Protein 6WH0 (pdb70)

Solvent-accessible surface area: 24545 Å² total; per-residue (Å²): 116,122,22,76,135,36,68,1,3,0,29,4,45,42,47,24,1,61,88,1,3,37,103,7,1,130,116,10,51,180,77,71,62,39,69,18,37,29,45,83,35,109,137,0,31,61,87,0,33,131,48,4,5,62,3,61,17,1,0,0,0,4,54,20,1,14,45,1,0,23,4,16,77,40,45,9,13,11,81,2,98,23,101,138,67,11,48,73,107,1,56,87,95,0,5,79,6,2,97,28,129,66,65,19,0,0,1,0,2,0,8,11,1,0,3,0,0,27,8,84,97,62,15,84,123,35,11,157,35,5,71,76,3,39,75,36,1,165,117,20,100,68,147,59,56,23,0,4,39,3,10,5,58,90,6,45,15,2,4,4,3,1,6,5,39,36,5,77,4,16,106,172,105,87,62,95,84,45,1,5,0,36,43,80,7,0,54,28,0,0,57,35,0,4,62,5,19,129,92,161,32,20,88,26,108,7,46,69,72,83,4,40,43,5,0,27,129,14,83,0,0,0,7,3,12,0,1,16,6,4,27,60,5,74,115,40,176,28,74,30,10,17,32,32,9,0,42,9,114,70,88,51,4,64,0,16,0,1,0,6,0,0,0,0,2,13,6,1,54,9,53,116,51,0,30,95,0,0,26,88,43,3,3,41,47,123,4,0,79,15,6,32,148,43,49,19,9,1,4,2,0,6,72,62,18,13,118,118,27,42,168,37,104,67,9,56,9,1,59,76,2,16,147,74,11,94,78,10,14,20,25,36,48,2,34,39,0,38,104,6,0,118,63,3,1,43,36,1,9,60,48,158,48,75,18,72,101,0,0,110,59,1,47,89,81,2,36,139,123,110,53,55,36,69,36,9,53,48,6,2,76,17,6,1,3,73,16,1,100,166,101,47,39,170,21,207,54,13,116,54,67,94,60,90,33,38,7,82,108,11,14,145,12,0,45,73,0,0,59,73,6,30,80,81,46,92,113,41,21,156,85,2,26,122,71,14,138,2,44,68,97,53,1,118,76,14,0,44,53,0,0,76,36,0,14,108,78,23,86,35,14,0,26,1,0,0,0,4,0,0,0,0,33,0,0,13,26,0,21,92,66,117,82,1,26,103,97,19,0,55,99,0,0,49,41,0,0,119,12,0,13,90,66,1,28,169,41,2,48,118,94,47,16,36,78,14,2,40,108,56,0,88,131,176,179,24,102,47,15,105,106,0,0,57,43,0,44,135,12,0,35,85,7,15,96,118,29,103,158,113

B-factor: mean 46.11, std 16.74, range [14.98, 138.61]

Radius of gyration: 27.95 Å; Cα contacts (8 Å, |Δi|>4): 945; chains: 2; bounding box: 70×80×43 Å

Secondary structure (DSSP, 8-state):
----TTEEEEE--TTS-HHHHHHHHHHHHHHH--EEEEE--TTHHHHHHHHHTTT-S-SEEEEEGGGHHHHHHTT-B------HHHHTTB-HHHHHHTEETTEE-SEEEEEE--EEEEETTTSSS--SBSTTHHHHHHHHHTTT-EEE----SSHHHHHHHHHHTT--SSB---BTT---TTSHHHHHHHHHHHHHHHTTSS-TT--HHHHHHHHHHTSEEEEEE-GGGHHHHHHHT--EEEEPPPEETTEE--PEEEEEEEEEBTT-S-HHHHHHHIIIIISSHHHHHHHHHHS---EESBHHHHHHHTTSHHHHHHHHHHHHSEEPP--TTHHHHHHHHHHHHHHHHHTSS-HHHHHHHHHHHT---HHHHHHHHHHHHHHHHHHHHHHT---TT-S-----HHHHHHHHHHHHHHHHHHHTTHHHHHTHHHHH---TTTHHHHHHHHHHHHHTT---HHHHHHHHHHHHHHHHHHHHSTTS-THHHHHHHHHHHHHHHHHTHHHHHHTTHHHHHHHHT---/--HHHHHHHHHHHHHHHHHHHTTS--

Foldseek 3Di:
DWFDPQEFEEEDAPLFLQVLLVVLQVVCCVVPVGHYHYDYDPPLLVVQLQVLLQLTDGQKYKDWQQSVQQCVLLPWFDFDDDDPVQVVQFDVVQQVSQAHPNTRFWAFWFKKDKWKKFQCVLCVDADQAPVCQVVVAVVCVVVQAAAEAEALQFVLQQQLQLPFQPAAQFDPVTDLQHGRCQDPSNLVRLVSVLVCCVVPRYPLPGHHVNRLCCVLVPRYGIYMDIQQSVLSSVVSVGRMDTAHDHHYPPGGRAGAMTTTTMTGTLQHPCNPVVVCSCRPRCQDQSNVVSRCNSGNRAQTRRVVNNVVVVPPVNNVRRVVNNVRHHHHHNHSLVVQLRVLVSVLSSCCNVPVDPNNVSSVSSSVSSRDFVSQLSSVLLLLLQVLLVVCVVVVHDFPPSPDRPDTRPNVLLNVLLVVVLCVVCVVVVPCLVCVCVVVVDDPVCLVVVLVVVLCVLDVPHDDPVSLSVNSSVLSSSLSVQCVDPRRHSVVNVVSSSVSSRCCRPPPSVVCSVCPHVVSVCVVRPDD/DCVVVVVVVVVVVVVVVVVCVVPVDD

InterPro domains:
  IPR002475 Bcl2-like [PS50062] (50-152)
  IPR020726 Apoptosis regulator, Bcl-2, BH2 motif, conserved site [PS01258] (143-154)
  IPR026298 Bcl-2 family [PR01862] (83-95)
  IPR026298 Bcl-2 family [PR01862] (96-124)
  IPR026298 Bcl-2 family [PR01862] (127-151)
  IPR026298 Bcl-2 family [PTHR11256] (8-168)
  IPR026298 Bcl-2 family [cd06845] (19-156)
  IPR036834 Bcl-2-like superfamily [G3DSA:1.10.437.10] (5-187)
  IPR036834 Bcl-2-like superfamily [SSF56854] (4-189)
  IPR046371 Bcl-2, Bcl-2 homology region 1-3 [PF00452] (50-150)
  IPR046371 Bcl-2, Bcl-2 homology region 1-3 [SM00337] (50-150)

Nearest PDB structures (foldseek):
  6wh0-assembly1_A  TM=1.002E+00  e=9.957E-98  Escherichia coli
  4wmt-assembly1_A  TM=7.101E-01  e=7.294E-72  Escherichia coli K-12
  8g3y-assembly1_A  TM=7.078E-01  e=2.336E-70  Serratia sp. FS14
  6qyo-assembly1_A  TM=7.125E-01  e=1.949E-69  Escherichia coli
  4wms-assembly1_A  TM=7.110E-01  e=4.128E-70  Escherichia coli K-12

CATH classification: 1.10.437.10

Sequence (550 aa):
MKIEEGKLVIWINGDKGYNGLAEVGKKFEKDTGIKVTVEHPDKLEEKFPQVAATGDGPDIIFWAHDRFGGYAQSGLLAEITPDKAFQDKLYPFTWDAVRYNGKLIAYPIAVEALSLIYNKDLLPNPPKTWEEIPALDKELKAKGKSALMFNLQEPYFTWPLIAADGGYAFKYKYDIKDVGVDNAGAKAGLTFLVDLIKNKHMNADTDYSIAEAAFNKGETAMTINGPWAWSNIDTSKVNYGVTVLPTFKGQPSKPFVGVLSAGINAASPNKELAKEFLENYLLTDEGLEAVNKDKPLGAVALKSYEEELAKDPRIAATMENAQKGEIMPNIPQMSAFWYAVRTAVINAASGRQTVDEALKDAQTNSSSPNAQEDNYKRIVKSYVGEKLRKKGLKIRGYEGEELKP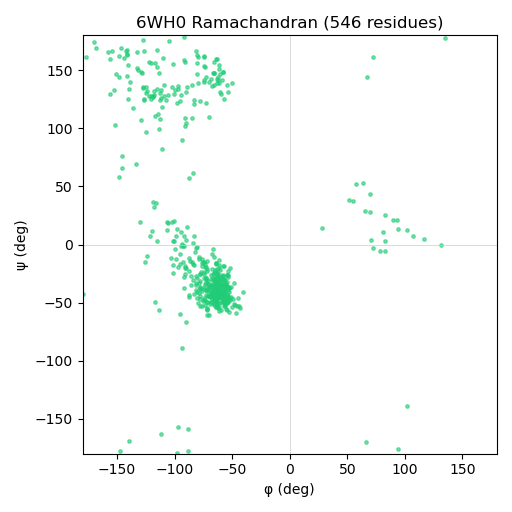PVIEIAKTLQRVGDELESANTDFFKNMCDQLQITPSTAYPTFQSIADEIFVSGKNWGRVVAFLTFGGNFAVHCALRADMGEEYVDRVVNWISKYMAVNLDYWINQQGGWDGFLIFFEKTNGTVNKEVAHCLKRIGDDLVNNHQLN

Structure (mmCIF, N/CA/C/O backbone):
data_6WH0
#
_entry.id   6WH0
#
_cell.length_a   53.401
_cell.length_b   69.726
_cell.length_c   72.523
_cell.angle_alpha   90.000
_cell.angle_beta   96.626
_cell.angle_gamma   90.000
#
_symmetry.space_group_name_H-M   'P 1 21 1'
#
loop_
_entity.id
_entity.type
_entity.pdbx_description
1 polymer 'Maltodextrin-binding protein,Bcl-2-like 4'
2 polymer 'Apoptosis regulator BAX'
3 branched alpha-D-glucopyranose-(1-4)-alpha-D-glucopyranose-(1-4)-alpha-D-glucopyranose
4 water water
#
loop_
_atom_site.group_PDB
_atom_site.id
_atom_site.type_symbol
_atom_site.label_atom_id
_atom_site.label_alt_id
_atom_site.label_comp_id
_atom_site.label_asym_id
_atom_site.label_entity_id
_atom_site.label_seq_id
_atom_site.pdbx_PDB_ins_code
_atom_site.Cartn_x
_atom_site.Cartn_y
_atom_site.Cartn_z
_atom_site.occupancy
_atom_site.B_iso_or_equiv
_atom_site.auth_seq_id
_atom_site.auth_comp_id
_atom_site.auth_asym_id
_atom_site.auth_atom_id
_atom_site.pdbx_PDB_model_num
ATOM 1 N N . MET A 1 1 ? 10.95634 11.37735 72.44632 1.000 65.64283 -370 MET A N 1
ATOM 2 C CA . MET A 1 1 ? 10.48343 12.66571 73.03127 1.000 69.95966 -370 MET A CA 1
ATOM 3 C C . MET A 1 1 ? 11.47931 13.15513 74.08053 1.000 64.27617 -370 MET A C 1
ATOM 4 O O . MET A 1 1 ? 12.01801 12.36196 74.85658 1.000 61.76432 -370 MET A O 1
ATOM 20 N N . LYS A 1 2 ? 11.71439 14.46416 74.08309 1.000 70.37705 -369 LYS A N 1
ATOM 21 C CA . LYS A 1 2 ? 12.58975 15.13592 75.03117 1.000 69.85854 -369 LYS A CA 1
ATOM 22 C C . LYS A 1 2 ? 11.78964 15.62249 76.23605 1.000 65.17675 -369 LYS A C 1
ATOM 23 O O . LYS A 1 2 ? 10.56873 15.79251 76.18303 1.000 65.41591 -369 LYS A O 1
ATOM 42 N N . ILE A 1 3 ? 12.49799 15.85334 77.33991 1.000 55.46794 -368 ILE A N 1
ATOM 43 C CA . ILE A 1 3 ? 11.83150 16.43586 78.49197 1.000 53.47544 -368 ILE A CA 1
ATOM 44 C C . ILE A 1 3 ? 11.34573 17.83207 78.10526 1.000 51.65781 -368 ILE A C 1
ATOM 45 O O . ILE A 1 3 ? 12.07046 18.62789 77.49318 1.000 50.72478 -368 ILE A O 1
ATOM 61 N N . GLU A 1 4 ? 10.14476 18.16684 78.55004 1.000 51.63548 -367 GLU A N 1
ATOM 62 C CA . GLU A 1 4 ? 9.52608 19.42192 78.16013 1.000 51.20508 -367 GLU A CA 1
ATOM 63 C C . GLU A 1 4 ? 8.51111 19.77976 79.22654 1.000 48.66647 -367 GLU A C 1
ATOM 64 O O . GLU A 1 4 ? 7.68631 18.94087 79.61068 1.000 46.79578 -367 GLU A O 1
ATOM 76 N N . GLU A 1 5 ? 8.58592 21.01344 79.71368 1.000 41.97384 -366 GLU A N 1
ATOM 77 C CA . GLU A 1 5 ? 7.56665 21.50828 80.63072 1.000 42.94958 -366 GLU A CA 1
ATOM 78 C C . GLU A 1 5 ? 6.17728 21.35046 80.02101 1.000 38.32309 -366 GLU A C 1
ATOM 79 O O . GLU A 1 5 ? 5.96749 21.63879 78.84231 1.000 36.54963 -366 GLU A O 1
ATOM 91 N N . GLY A 1 6 ? 5.21720 20.91269 80.83044 1.000 36.20124 -365 GLY A N 1
ATOM 92 C CA . GLY A 1 6 ? 3.86013 20.77489 80.34694 1.000 36.57874 -365 GLY A CA 1
ATOM 93 C C . GLY A 1 6 ? 3.57769 19.52016 79.55740 1.000 34.45687 -365 GLY A C 1
ATOM 94 O O . GLY A 1 6 ? 2.51338 19.43632 78.93517 1.000 34.16794 -365 GLY A O 1
ATOM 98 N N . LYS A 1 7 ? 4.49633 18.55475 79.53959 1.000 36.37905 -364 LYS A N 1
ATOM 99 C CA . LYS A 1 7 ? 4.24536 17.25012 78.94227 1.000 34.07186 -364 LYS A CA 1
ATOM 100 C C . LYS A 1 7 ? 4.96389 16.20283 79.77770 1.000 30.84121 -364 LYS A C 1
ATOM 101 O O . LYS A 1 7 ? 5.88053 16.51694 80.53641 1.000 30.33121 -364 LYS A O 1
ATOM 120 N N . LEU A 1 8 ? 4.53230 14.94959 79.63534 1.000 29.71998 -363 LEU A N 1
ATOM 121 C CA . LEU A 1 8 ? 5.12537 13.81787 80.33835 1.000 27.69497 -363 LEU A CA 1
ATOM 122 C C . LEU A 1 8 ? 5.69675 12.83736 79.32610 1.000 27.29588 -363 LEU A C 1
ATOM 123 O O . LEU A 1 8 ? 5.02900 12.50092 78.35039 1.000 26.77726 -363 LEU A O 1
ATOM 139 N N . VAL A 1 9 ? 6.93202 12.39885 79.55084 1.000 29.87929 -362 VAL A N 1
ATOM 140 C CA . VAL A 1 9 ? 7.53446 11.28765 78.82252 1.000 29.09262 -362 VAL A CA 1
ATOM 141 C C . VAL A 1 9 ? 7.79555 10.16434 79.81869 1.000 27.39863 -362 VAL A C 1
ATOM 142 O O . VAL A 1 9 ? 8.32459 10.40491 80.91407 1.000 26.60275 -362 VAL A O 1
ATOM 155 N N . ILE A 1 10 ? 7.43010 8.94507 79.44090 1.000 26.99002 -361 ILE A N 1
ATOM 156 C CA . ILE A 1 10 ? 7.45321 7.77933 80.32362 1.000 27.15641 -361 ILE A CA 1
ATOM 157 C C . ILE A 1 10 ? 8.29403 6.69454 79.65376 1.000 26.68382 -361 ILE A C 1
ATOM 158 O O . ILE A 1 10 ? 8.10829 6.41651 78.46381 1.000 26.33858 -361 ILE A O 1
ATOM 174 N N . TRP A 1 11 ? 9.24370 6.12141 80.39734 1.000 24.90721 -360 TRP A N 1
ATOM 175 C CA . TRP A 1 11 ? 10.01307 4.95996 79.95718 1.000 23.89958 -360 TRP A CA 1
ATOM 176 C C . TRP A 1 11 ? 9.51686 3.72832 80.70723 1.000 24.38377 -360 TRP A C 1
ATOM 177 O O . TRP A 1 11 ? 9.43334 3.74777 81.94234 1.000 24.26449 -360 TRP A O 1
ATOM 198 N N . ILE A 1 12 ? 9.19747 2.66418 79.97144 1.000 23.54048 -359 ILE A N 1
ATOM 199 C CA . ILE A 1 12 ? 8.74695 1.41140 80.57947 1.000 23.73068 -359 ILE A CA 1
ATOM 200 C C . ILE A 1 12 ? 9.20854 0.25251 79.69888 1.000 25.82169 -359 ILE A C 1
ATOM 201 O O . ILE A 1 12 ? 9.25389 0.36816 78.47018 1.000 27.82774 -359 ILE A O 1
ATOM 217 N N . ASN A 1 13 ? 9.56988 -0.85282 80.34506 1.000 26.63263 -358 ASN A N 1
ATOM 218 C CA . ASN A 1 13 ? 10.16214 -1.99672 79.65593 1.000 26.88972 -358 ASN A CA 1
ATOM 219 C C . ASN A 1 13 ? 9.15602 -2.62219 78.70561 1.000 24.64810 -358 ASN A C 1
ATOM 220 O O . ASN A 1 13 ? 7.94289 -2.60242 78.93931 1.000 23.73732 -358 ASN A O 1
ATOM 231 N N . GLY A 1 14 ? 9.67785 -3.15361 77.60067 1.000 23.62248 -357 GLY A N 1
ATOM 232 C CA . GLY A 1 14 ? 8.85493 -3.60596 76.49080 1.000 24.36514 -357 GLY A CA 1
ATOM 233 C C . GLY A 1 14 ? 7.97760 -4.82488 76.77856 1.000 24.30300 -357 GLY A C 1
ATOM 234 O O . GLY A 1 14 ? 7.11930 -5.15599 75.94796 1.000 24.24141 -357 GLY A O 1
ATOM 238 N N . ASP A 1 15 ? 8.13710 -5.47582 77.93019 1.000 24.82242 -356 ASP A N 1
ATOM 239 C CA . ASP A 1 15 ? 7.28457 -6.62350 78.22529 1.000 26.48895 -356 ASP A CA 1
ATOM 240 C C . ASP A 1 15 ? 6.04340 -6.24741 79.02428 1.000 26.46984 -356 ASP A C 1
ATOM 241 O O . ASP A 1 15 ? 5.21340 -7.12289 79.29569 1.000 27.69020 -356 ASP A O 1
ATOM 250 N N . LYS A 1 16 ? 5.85573 -4.96491 79.34667 1.000 25.54490 -355 LYS A N 1
ATOM 251 C CA . LYS A 1 16 ? 4.71598 -4.53982 80.14355 1.000 24.74729 -355 LYS A CA 1
ATOM 252 C C . LYS A 1 16 ? 3.59533 -3.99933 79.24699 1.000 23.96938 -355 LYS A C 1
ATOM 253 O O . LYS A 1 16 ? 3.71516 -3.91554 78.02167 1.000 23.68541 -355 LYS A O 1
ATOM 272 N N . GLY A 1 17 ? 2.50432 -3.56930 79.88497 1.000 27.63313 -354 GLY A N 1
ATOM 273 C CA . GLY A 1 17 ? 1.29952 -3.14084 79.18428 1.000 27.63960 -354 GLY A CA 1
ATOM 274 C C . GLY A 1 17 ? 1.32937 -1.69304 78.71426 1.000 28.17687 -354 GLY A C 1
ATOM 275 O O . GLY A 1 17 ? 0.45831 -0.89338 79.07539 1.000 28.48252 -354 GLY A O 1
ATOM 279 N N . TYR A 1 18 ? 2.28858 -1.36714 77.83888 1.000 26.97781 -353 TYR A N 1
ATOM 280 C CA . TYR A 1 18 ? 2.53070 0.02649 77.49378 1.000 29.02198 -353 TYR A CA 1
ATOM 281 C C . TYR A 1 18 ? 1.41973 0.60586 76.62774 1.000 30.05889 -353 TYR A C 1
ATOM 282 O O . TYR A 1 18 ? 1.24757 1.82692 76.59184 1.000 29.21071 -353 TYR A O 1
ATOM 300 N N . ASN A 1 19 ? 0.66509 -0.23086 75.91465 1.000 30.39816 -352 ASN A N 1
ATOM 301 C CA . ASN A 1 19 ? -0.42279 0.31576 75.11206 1.000 31.55667 -352 ASN A CA 1
ATOM 302 C C . ASN A 1 19 ? -1.62389 0.64068 75.98210 1.000 29.51989 -352 ASN A C 1
ATOM 303 O O . ASN A 1 19 ? -2.32804 1.62814 75.74123 1.000 27.24267 -352 ASN A O 1
ATOM 314 N N . GLY A 1 20 ? -1.83657 -0.15349 77.03252 1.000 29.62538 -351 GLY A N 1
ATOM 315 C CA . GLY A 1 20 ? -2.87572 0.17123 77.98874 1.000 28.12880 -351 GLY A CA 1
ATOM 316 C C . GLY A 1 20 ? -2.56703 1.42662 78.77814 1.000 27.62139 -351 GLY A C 1
ATOM 317 O O . GLY A 1 20 ? -3.44976 2.25371 79.01204 1.000 27.11434 -351 GLY A O 1
ATOM 321 N N . LEU A 1 21 ? -1.30927 1.58514 79.19291 1.000 25.93221 -350 LEU A N 1
ATOM 322 C CA . LEU A 1 21 ? -0.87438 2.82608 79.81512 1.000 25.27411 -350 LEU A CA 1
ATOM 323 C C . LEU A 1 21 ? -1.07237 4.00090 78.87634 1.000 25.50666 -350 LEU A C 1
ATOM 324 O O . LEU A 1 21 ? -1.56180 5.05737 79.28815 1.000 22.97118 -350 LEU A O 1
ATOM 340 N N . ALA A 1 22 ? -0.70157 3.82906 77.60362 1.000 26.76776 -349 ALA A N 1
ATOM 341 C CA . ALA A 1 22 ? -0.89408 4.87954 76.62396 1.000 24.54441 -349 ALA A CA 1
ATOM 342 C C . ALA A 1 22 ? -2.34926 5.31658 76.55914 1.000 25.99564 -349 ALA A C 1
ATOM 343 O O . ALA A 1 22 ? -2.61916 6.50379 76.32960 1.000 25.60494 -349 ALA A O 1
ATOM 350 N N . GLU A 1 23 ? -3.29839 4.38039 76.72405 1.000 24.77802 -348 GLU A N 1
ATOM 351 C CA . GLU A 1 23 ? -4.70709 4.77168 76.71274 1.000 28.70042 -348 GLU A CA 1
ATOM 352 C C . GLU A 1 23 ? -5.07249 5.62043 77.92632 1.000 25.75663 -348 GLU A C 1
ATOM 353 O O . GLU A 1 23 ? -5.94715 6.48644 77.83048 1.000 27.34381 -348 GLU A O 1
ATOM 365 N N . VAL A 1 24 ? -4.49097 5.31979 79.09096 1.000 21.19675 -347 VAL A N 1
ATOM 366 C CA . VAL A 1 24 ? -4.68800 6.16822 80.25961 1.000 21.88404 -347 VAL A CA 1
ATOM 367 C C . VAL A 1 24 ? -4.17008 7.56023 79.96046 1.000 24.57462 -347 VAL A C 1
ATOM 368 O O . VAL A 1 24 ? -4.81986 8.56641 80.27763 1.000 21.92206 -347 VAL A O 1
ATOM 381 N N . GLY A 1 25 ? -2.97291 7.62986 79.36264 1.000 29.39406 -346 GLY A N 1
ATOM 382 C CA . GLY A 1 25 ? -2.40685 8.83810 78.78891 1.000 29.23280 -346 GLY A CA 1
ATOM 383 C C . GLY A 1 25 ? -3.38019 9.62250 77.92714 1.000 30.72990 -346 GLY A C 1
ATOM 384 O O . GLY A 1 25 ? -3.54675 10.82701 78.12486 1.000 29.29018 -346 GLY A O 1
ATOM 388 N N . LYS A 1 26 ? -4.00537 8.97345 76.94097 1.000 31.61283 -345 LYS A N 1
ATOM 389 C CA . LYS A 1 26 ? -4.96659 9.66738 76.08237 1.000 34.95777 -345 LYS A CA 1
ATOM 390 C C . LYS A 1 26 ? -6.10694 10.26057 76.90010 1.000 31.92299 -345 LYS A C 1
ATOM 391 O O . LYS A 1 26 ? -6.53062 11.40199 76.67461 1.000 30.22815 -345 LYS A O 1
ATOM 410 N N . LYS A 1 27 ? -6.64054 9.47473 77.84096 1.000 32.78096 -344 LYS A N 1
ATOM 411 C CA . LYS A 1 27 ? -7.74007 9.95477 78.67666 1.000 31.79178 -344 LYS A CA 1
ATOM 412 C C . LYS A 1 27 ? -7.32035 11.17024 79.49831 1.000 27.90357 -344 LYS A C 1
ATOM 413 O O . LYS A 1 27 ? -8.07991 12.13936 79.61810 1.000 26.96120 -344 LYS A O 1
ATOM 432 N N . PHE A 1 28 ? -6.12562 11.12478 80.08537 1.000 25.88888 -343 PHE A N 1
ATOM 433 C CA . PHE A 1 28 ? -5.56539 12.28325 80.76632 1.000 26.68826 -343 PHE A CA 1
ATOM 434 C C . PHE A 1 28 ? -5.54752 13.49098 79.84596 1.000 28.13869 -343 PHE A C 1
ATOM 435 O O . PHE A 1 28 ? -5.97955 14.58108 80.23521 1.000 28.68717 -343 PHE A O 1
ATOM 452 N N . GLU A 1 29 ? -5.04188 13.32182 78.62154 1.000 27.64309 -342 GLU A N 1
ATOM 453 C CA . GLU A 1 29 ? -4.97562 14.44609 77.69151 1.000 31.14074 -342 GLU A CA 1
ATOM 454 C C . GLU A 1 29 ? -6.36760 15.00112 77.40192 1.000 31.34601 -342 GLU A C 1
ATOM 455 O O . GLU A 1 29 ? -6.57638 16.21919 77.41656 1.000 30.40085 -342 GLU A O 1
ATOM 467 N N . LYS A 1 30 ? -7.34155 14.11959 77.17181 1.000 28.52319 -341 LYS A N 1
ATOM 468 C CA . LYS A 1 30 ? -8.69868 14.58674 76.89520 1.000 30.66552 -341 LYS A CA 1
ATOM 469 C C . LYS A 1 30 ? -9.23315 15.41297 78.05071 1.000 28.60452 -341 LYS A C 1
ATOM 470 O O . LYS A 1 30 ? -9.79610 16.49412 77.84950 1.000 26.63676 -341 LYS A O 1
ATOM 489 N N . ASP A 1 31 ? -9.04738 14.92551 79.27825 1.000 31.18210 -340 ASP A N 1
ATOM 490 C CA . ASP A 1 31 ? -9.62948 15.58440 80.43288 1.000 31.34114 -340 ASP A CA 1
ATOM 491 C C . ASP A 1 31 ? -8.84691 16.81573 80.86228 1.000 30.45892 -340 ASP A C 1
ATOM 492 O O . ASP A 1 31 ? -9.42642 17.70498 81.48793 1.000 32.49868 -340 ASP A O 1
ATOM 501 N N . THR A 1 32 ? -7.54398 16.89139 80.56758 1.000 29.14359 -339 THR A N 1
ATOM 502 C CA . THR A 1 32 ? -6.72389 17.97876 81.07795 1.000 27.99831 -339 THR A CA 1
ATOM 503 C C . THR A 1 32 ? -5.96677 18.76736 80.02627 1.000 28.81368 -339 THR A C 1
ATOM 504 O O . THR A 1 32 ? -5.43402 19.83142 80.35295 1.000 27.66639 -339 THR A O 1
ATOM 515 N N . GLY A 1 33 ? -5.84858 18.26230 78.80641 1.000 33.23907 -338 GLY A N 1
ATOM 516 C CA . GLY A 1 33 ? -5.05623 18.93160 77.80011 1.000 37.34132 -338 GLY A CA 1
ATOM 517 C C . GLY A 1 33 ? -3.56220 18.65767 77.84541 1.000 35.67595 -338 GLY A C 1
ATOM 518 O O . GLY A 1 33 ? -2.82441 19.23306 77.03498 1.000 36.32881 -338 GLY A O 1
ATOM 522 N N . ILE A 1 34 ? -3.08416 17.78530 78.73990 1.000 30.17643 -337 ILE A N 1
ATOM 523 C CA . ILE A 1 34 ? -1.65388 17.51932 78.89165 1.000 29.39714 -337 ILE A CA 1
ATOM 524 C C . ILE A 1 34 ? -1.31077 16.22925 78.16623 1.000 31.32029 -337 ILE A C 1
ATOM 525 O O . ILE A 1 34 ? -1.94192 15.18777 78.39654 1.000 30.48925 -337 ILE A O 1
ATOM 541 N N . LYS A 1 35 ? -0.27577 16.28893 77.33303 1.000 33.09340 -336 LYS A N 1
ATOM 542 C CA . LYS A 1 35 ? 0.09068 15.19046 76.44183 1.000 34.59197 -336 LYS A CA 1
ATOM 543 C C . LYS A 1 35 ? 1.05074 14.23110 77.13571 1.000 32.30720 -336 LYS A C 1
ATOM 544 O O . LYS A 1 35 ? 2.00972 14.65680 77.78614 1.000 31.78118 -336 LYS A O 1
ATOM 563 N N . VAL A 1 36 ? 0.79274 12.92970 76.98223 1.000 32.57222 -335 VAL A N 1
ATOM 564 C CA . VAL A 1 36 ? 1.58094 11.86568 77.59569 1.000 31.04339 -335 VAL A CA 1
ATOM 565 C C . VAL A 1 36 ? 2.13707 10.98741 76.48259 1.000 28.07724 -335 VAL A C 1
ATOM 566 O O . VAL A 1 36 ? 1.37881 10.51151 75.63005 1.000 27.60088 -335 VAL A O 1
ATOM 579 N N . THR A 1 37 ? 3.44883 10.76216 76.49518 1.000 27.95315 -334 THR A N 1
ATOM 580 C CA . THR A 1 37 ? 4.11076 9.90596 75.51271 1.000 31.19041 -334 THR A CA 1
ATOM 581 C C . THR A 1 37 ? 4.80499 8.74291 76.21514 1.000 29.61452 -334 THR A C 1
ATOM 582 O O . THR A 1 37 ? 5.67339 8.96101 77.06822 1.000 28.74629 -334 THR A O 1
ATOM 593 N N . VAL A 1 38 ? 4.48047 7.51283 75.80741 1.000 31.29082 -333 VAL A N 1
ATOM 594 C CA . VAL A 1 38 ? 5.00903 6.30150 76.42843 1.000 30.31588 -333 VAL A CA 1
ATOM 595 C C . VAL A 1 38 ? 6.01932 5.66771 75.47198 1.000 30.08247 -333 VAL A C 1
ATOM 596 O O . VAL A 1 38 ? 5.67776 5.34022 74.33028 1.000 29.05505 -333 VAL A O 1
ATOM 609 N N . GLU A 1 39 ? 7.24676 5.45031 75.95057 1.000 28.83590 -332 GLU A N 1
ATOM 610 C CA . GLU A 1 39 ? 8.30667 4.81379 75.18189 1.000 27.50713 -332 GLU A CA 1
ATOM 611 C C . GLU A 1 39 ? 8.81787 3.57855 75.91224 1.000 25.10769 -332 GLU A C 1
ATOM 612 O O . GLU A 1 39 ? 8.68052 3.45434 77.13267 1.000 23.10743 -332 GLU A O 1
ATOM 624 N N . HIS A 1 40 ? 9.40874 2.65874 75.15212 1.000 23.03264 -331 HIS A N 1
ATOM 625 C CA . HIS A 1 40 ? 9.96794 1.41757 75.70205 1.000 24.75679 -331 HIS A CA 1
ATOM 626 C C . HIS A 1 40 ? 11.36128 1.14539 75.13666 1.000 27.75730 -331 HIS A C 1
ATOM 627 O O . HIS A 1 40 ? 11.56377 0.20713 74.35383 1.000 28.04932 -331 HIS A O 1
ATOM 641 N N . PRO A 1 41 ? 12.34962 1.94869 75.51871 1.000 30.15173 -330 PRO A N 1
ATOM 642 C CA . PRO A 1 41 ? 13.67560 1.83197 74.90169 1.000 32.48115 -330 PRO A CA 1
ATOM 643 C C . PRO A 1 41 ? 14.44569 0.59643 75.35679 1.000 35.25482 -330 PRO A C 1
ATOM 644 O O . PRO A 1 41 ? 14.26193 0.08552 76.46490 1.000 36.81081 -330 PRO A O 1
ATOM 655 N N . ASP A 1 42 ? 15.33318 0.13219 74.47350 1.000 34.82765 -329 ASP A N 1
ATOM 656 C CA . ASP A 1 42 ? 16.23356 -0.96844 74.79980 1.000 36.59753 -329 ASP A CA 1
ATOM 657 C C . ASP A 1 42 ? 17.22025 -0.56524 75.89013 1.000 35.60886 -329 ASP A C 1
ATOM 658 O O . ASP A 1 42 ? 17.77258 0.53717 75.87576 1.000 33.84880 -329 ASP A O 1
ATOM 667 N N . LYS A 1 43 ? 17.44056 -1.47571 76.83651 1.000 37.04085 -328 LYS A N 1
ATOM 668 C CA . LYS A 1 43 ? 18.43470 -1.30681 77.89984 1.000 37.17394 -328 LYS A CA 1
ATOM 669 C C . LYS A 1 43 ? 18.21916 -0.01272 78.67832 1.000 34.28065 -328 LYS A C 1
ATOM 670 O O . LYS A 1 43 ? 19.17163 0.65411 79.09957 1.000 34.15989 -328 LYS A O 1
ATOM 689 N N . LEU A 1 44 ? 16.94855 0.33320 78.89512 1.000 32.70291 -327 LEU A N 1
ATOM 690 C CA . LEU A 1 44 ? 16.63154 1.62275 79.50424 1.000 30.93038 -327 LEU A CA 1
ATOM 691 C C . LEU A 1 44 ? 17.24198 1.74441 80.90152 1.000 31.03770 -327 LEU A C 1
ATOM 692 O O . LEU A 1 44 ? 17.58893 2.85060 81.34321 1.000 30.84004 -327 LEU A O 1
ATOM 708 N N . GLU A 1 45 ? 17.39356 0.61381 81.60393 1.000 28.25333 -326 GLU A N 1
ATOM 709 C CA . GLU A 1 45 ? 17.90304 0.63795 82.96739 1.000 28.21439 -326 GLU A CA 1
ATOM 710 C C . GLU A 1 45 ? 19.40088 0.92161 83.03938 1.000 28.24077 -326 GLU A C 1
ATOM 711 O O . GLU A 1 45 ? 19.89618 1.23870 84.12723 1.000 26.53821 -326 GLU A O 1
ATOM 723 N N . GLU A 1 46 ? 20.14047 0.72069 81.94532 1.000 27.31916 -325 GLU A N 1
ATOM 724 C CA . GLU A 1 46 ? 21.53365 1.12980 81.86327 1.000 31.22148 -325 GLU A CA 1
ATOM 725 C C . GLU A 1 46 ? 21.68985 2.53071 81.28733 1.000 31.69613 -325 GLU A C 1
ATOM 726 O O . GLU A 1 46 ? 22.66564 3.20882 81.61238 1.000 31.17560 -325 GLU A O 1
ATOM 738 N N . LYS A 1 47 ? 20.75404 2.98015 80.44994 1.000 35.78648 -324 LYS A N 1
ATOM 739 C CA . LYS A 1 47 ? 20.84275 4.30996 79.85436 1.000 38.94868 -324 LYS A CA 1
ATOM 740 C C . LYS A 1 47 ? 20.51643 5.38741 80.87874 1.000 38.79176 -324 LYS A C 1
ATOM 741 O O . LYS A 1 47 ? 21.25690 6.36642 81.02092 1.000 37.87546 -324 LYS A O 1
ATOM 760 N N . PHE A 1 48 ? 19.41450 5.21075 81.61075 1.000 36.73571 -323 PHE A N 1
ATOM 761 C CA . PHE A 1 48 ? 18.95225 6.22055 82.56372 1.000 36.16029 -323 PHE A CA 1
ATOM 762 C C . PHE A 1 48 ? 20.05193 6.82854 83.43251 1.000 38.33940 -323 PHE A C 1
ATOM 763 O O . PHE A 1 48 ? 20.13569 8.06030 83.50040 1.000 38.36612 -323 PHE A O 1
ATOM 780 N N . PRO A 1 49 ? 20.87754 6.05105 84.13845 1.000 40.16588 -322 PRO A N 1
ATOM 781 C CA . PRO A 1 49 ? 21.93023 6.67051 84.95941 1.000 42.91874 -322 PRO A CA 1
ATOM 782 C C . PRO A 1 49 ? 22.98960 7.40437 84.15073 1.000 46.27412 -322 PRO A C 1
ATOM 783 O O . PRO A 1 49 ? 23.62788 8.31991 84.68472 1.000 48.15023 -322 PRO A O 1
ATOM 794 N N . GLN A 1 50 ? 23.19558 7.04603 82.87975 1.000 48.35720 -321 GLN A N 1
ATOM 795 C CA . GLN A 1 50 ? 24.12478 7.80603 82.04757 1.000 50.99040 -321 GLN A CA 1
ATOM 796 C C . GLN A 1 50 ? 23.51720 9.14390 81.64224 1.000 45.95346 -321 GLN A C 1
ATOM 797 O O . GLN A 1 50 ? 24.14641 10.19594 81.80810 1.000 46.24057 -321 GLN A O 1
ATOM 811 N N . VAL A 1 51 ? 22.27326 9.13599 81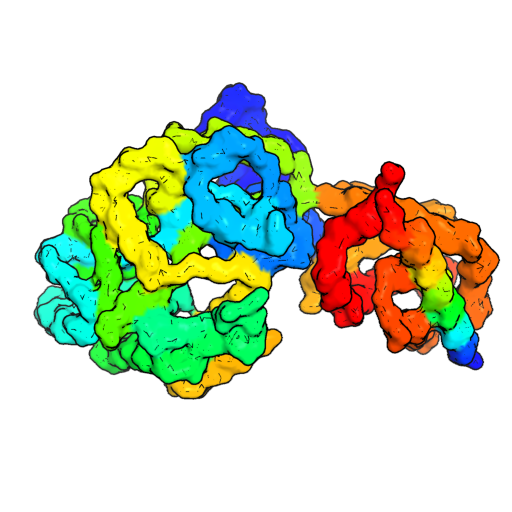.17079 1.000 36.24419 -320 VAL A N 1
ATOM 812 C CA . VAL A 1 51 ? 21.68538 10.37564 80.67615 1.000 34.15693 -320 VAL A CA 1
ATOM 813 C C . VAL A 1 51 ? 21.07941 11.22386 81.79744 1.000 35.05097 -320 VAL A C 1
ATOM 814 O O . VAL A 1 51 ? 21.03985 12.45240 81.68346 1.000 34.26680 -320 VAL A O 1
ATOM 827 N N . ALA A 1 52 ? 20.58103 10.61160 82.87567 1.000 36.95507 -319 ALA A N 1
ATOM 828 C CA . ALA A 1 52 ? 20.09502 11.41411 83.99463 1.000 39.62263 -319 ALA A CA 1
ATOM 829 C C . ALA A 1 52 ? 21.23603 12.20045 84.62668 1.000 41.42135 -319 ALA A C 1
ATOM 830 O O . ALA A 1 52 ? 21.04439 13.33154 85.09240 1.000 42.13620 -319 ALA A O 1
ATOM 837 N N . ALA A 1 53 ? 22.43312 11.60947 84.64570 1.000 34.65683 -318 ALA A N 1
ATOM 838 C CA . ALA A 1 53 ? 23.59983 12.27144 85.20426 1.000 40.75525 -318 ALA A CA 1
ATOM 839 C C . ALA A 1 53 ? 24.02317 13.48205 84.38903 1.000 45.63942 -318 ALA A C 1
ATOM 840 O O . ALA A 1 53 ? 24.94672 14.18330 84.80211 1.000 54.39868 -318 ALA A O 1
ATOM 847 N N . THR A 1 54 ? 23.37585 13.75240 83.25712 1.000 46.54444 -317 THR A N 1
ATOM 848 C CA . THR A 1 54 ? 23.65694 14.93963 82.46173 1.000 44.34289 -317 THR A CA 1
ATOM 849 C C . THR A 1 54 ? 22.40763 15.80043 82.29490 1.000 42.13688 -317 THR A C 1
ATOM 850 O O . THR A 1 54 ? 22.41439 16.75291 81.50857 1.000 45.20086 -317 THR A O 1
ATOM 861 N N . GLY A 1 55 ? 21.32423 15.46623 82.98435 1.000 46.50711 -316 GLY A N 1
ATOM 862 C CA . GLY A 1 55 ? 20.12438 16.26906 82.92755 1.000 44.91637 -316 GLY A CA 1
ATOM 863 C C . GLY A 1 55 ? 19.09823 15.83289 81.91283 1.000 44.17344 -316 GLY A C 1
ATOM 864 O O . GLY A 1 55 ? 18.16247 16.59660 81.64427 1.000 44.16596 -316 GLY A O 1
ATOM 868 N N . ASP A 1 56 ? 19.23046 14.62913 81.34884 1.000 45.22855 -315 ASP A N 1
ATOM 869 C CA . ASP A 1 56 ? 18.34656 14.13652 80.30371 1.000 43.36285 -315 ASP A CA 1
ATOM 870 C C . ASP A 1 56 ? 17.50440 12.97815 80.84584 1.000 37.15328 -315 ASP A C 1
ATOM 871 O O . ASP A 1 56 ? 17.36596 12.80105 82.06081 1.000 35.93184 -315 ASP A O 1
ATOM 880 N N . GLY A 1 57 ? 16.91750 12.19671 79.94170 1.000 30.48538 -314 GLY A N 1
ATOM 881 C CA . GLY A 1 57 ? 16.11720 11.05752 80.33396 1.000 27.34344 -314 GLY A CA 1
ATOM 882 C C . GLY A 1 57 ? 14.63436 11.36423 80.45160 1.000 25.09942 -314 GLY A C 1
ATOM 883 O O . GLY A 1 57 ? 14.18837 12.46674 80.14985 1.000 26.07965 -314 GLY A O 1
ATOM 887 N N . PRO A 1 58 ? 13.84024 10.39218 80.88918 1.000 27.52664 -313 PRO A N 1
ATOM 888 C CA . PRO A 1 58 ? 12.38964 10.59269 80.96172 1.000 26.13295 -313 PRO A CA 1
ATOM 889 C C . PRO A 1 58 ? 11.99729 11.34953 82.22758 1.000 24.62915 -313 PRO A C 1
ATOM 890 O O . PRO A 1 58 ? 12.78281 11.48876 83.16947 1.000 24.78668 -313 PRO A O 1
ATOM 901 N N . ASP A 1 59 ? 10.73942 11.81952 82.23720 1.000 21.61573 -312 ASP A N 1
ATOM 902 C CA . ASP A 1 59 ? 10.16073 12.34227 83.46656 1.000 24.40967 -312 ASP A CA 1
ATOM 903 C C . ASP A 1 59 ? 9.94322 11.22796 84.46707 1.000 24.68917 -312 ASP A C 1
ATOM 904 O O . ASP A 1 59 ? 10.22898 11.38772 85.66128 1.000 24.56856 -312 ASP A O 1
ATOM 913 N N . ILE A 1 60 ? 9.38073 10.11206 83.99408 1.000 23.42000 -311 ILE A N 1
ATOM 914 C CA . ILE A 1 60 ? 9.00388 8.97802 84.82800 1.000 23.33499 -311 ILE A CA 1
ATOM 915 C C . ILE A 1 60 ? 9.69835 7.74634 84.27327 1.000 21.68494 -311 ILE A C 1
ATOM 916 O O . ILE A 1 60 ? 9.65755 7.50834 83.06014 1.000 19.42834 -311 ILE A O 1
ATOM 932 N N . ILE A 1 61 ? 10.34225 6.97057 85.15021 1.000 22.59507 -310 ILE A N 1
ATOM 933 C CA . ILE A 1 61 ? 10.99528 5.72637 84.75731 1.000 23.49824 -310 ILE A CA 1
ATOM 934 C C . ILE A 1 61 ? 10.32621 4.57057 85.50550 1.000 23.65603 -310 ILE A C 1
ATOM 935 O O . ILE A 1 61 ? 10.22937 4.60055 86.73777 1.000 23.40134 -310 ILE A O 1
ATOM 951 N N . PHE A 1 62 ? 9.91675 3.53370 84.76170 1.000 23.31846 -309 PHE A N 1
ATOM 952 C CA . PHE A 1 62 ? 9.35701 2.29467 85.30006 1.000 24.38771 -309 PHE A CA 1
ATOM 953 C C . PHE A 1 62 ? 10.43323 1.20406 85.26740 1.000 25.07137 -309 PHE A C 1
ATOM 954 O O . PHE A 1 62 ? 11.12786 1.04574 84.25927 1.000 23.54601 -309 PHE A O 1
ATOM 971 N N . TRP A 1 63 ? 10.55863 0.43778 86.35289 1.000 26.08159 -308 TRP A N 1
ATOM 972 C CA . TRP A 1 63 ? 11.46674 -0.70641 86.47876 1.000 25.68844 -308 TRP A CA 1
ATOM 973 C C . TRP A 1 63 ? 11.19705 -1.31126 87.84986 1.000 23.94037 -308 TRP A C 1
ATOM 974 O O . TRP A 1 63 ? 10.59731 -0.66238 88.72531 1.000 20.88927 -308 TRP A O 1
ATOM 995 N N . ALA A 1 64 ? 11.62355 -2.56591 88.02608 1.000 22.80673 -307 ALA A N 1
ATOM 996 C CA . ALA A 1 64 ? 11.59835 -3.15160 89.36366 1.000 23.46788 -307 ALA A CA 1
ATOM 997 C C . ALA A 1 64 ? 12.55155 -2.39885 90.29373 1.000 25.63470 -307 ALA A C 1
ATOM 998 O O . ALA A 1 64 ? 13.48402 -1.72507 89.85188 1.000 26.86711 -307 ALA A O 1
ATOM 1005 N N . HIS A 1 65 ? 12.32047 -2.55062 91.60792 1.000 26.65766 -306 HIS A N 1
ATOM 1006 C CA . HIS A 1 65 ? 12.92079 -1.65737 92.58823 1.000 25.83725 -306 HIS A CA 1
ATOM 1007 C C . HIS A 1 65 ? 14.40118 -1.92229 92.81389 1.000 27.30843 -306 HIS A C 1
ATOM 1008 O O . HIS A 1 65 ? 15.08321 -1.06515 93.38331 1.000 26.76381 -306 HIS A O 1
ATOM 1022 N N . ASP A 1 66 ? 14.92805 -3.06681 92.37517 1.000 25.80528 -305 ASP A N 1
ATOM 1023 C CA . ASP A 1 66 ? 16.30419 -3.39023 92.74055 1.000 26.76121 -305 ASP A CA 1
ATOM 1024 C C . ASP A 1 66 ? 17.28126 -2.39873 92.13208 1.000 29.81639 -305 ASP A C 1
ATOM 1025 O O . ASP A 1 66 ? 18.39739 -2.23346 92.63901 1.000 30.17395 -305 ASP A O 1
ATOM 1034 N N . ARG A 1 67 ? 16.87667 -1.71180 91.06399 1.000 30.74177 -304 ARG A N 1
ATOM 1035 C CA . ARG A 1 67 ? 17.77492 -0.79595 90.37660 1.000 32.73093 -304 ARG A CA 1
ATOM 1036 C C . ARG A 1 67 ? 17.83384 0.59382 91.01086 1.000 32.80953 -304 ARG A C 1
ATOM 1037 O O . ARG A 1 67 ? 18.77573 1.34701 90.73406 1.000 34.64592 -304 ARG A O 1
ATOM 1058 N N . PHE A 1 68 ? 16.86442 0.94814 91.85768 1.000 32.08081 -303 PHE A N 1
ATOM 1059 C CA . PHE A 1 68 ? 16.65023 2.35463 92.19600 1.000 31.15138 -303 PHE A CA 1
ATOM 1060 C C . PHE A 1 68 ? 17.60804 2.84837 93.28404 1.000 30.22447 -303 PHE A C 1
ATOM 1061 O O . PHE A 1 68 ? 17.98479 4.02604 93.28406 1.000 28.45481 -303 PHE A O 1
ATOM 1078 N N . GLY A 1 69 ? 18.00519 1.98893 94.22910 1.000 26.60766 -302 GLY A N 1
ATOM 1079 C CA . GLY A 1 69 ? 18.96927 2.41588 95.23356 1.000 27.71498 -302 GLY A CA 1
ATOM 1080 C C . GLY A 1 69 ? 20.22738 3.00460 94.62023 1.000 30.94363 -302 GLY A C 1
ATOM 1081 O O . GLY A 1 69 ? 20.69150 4.06941 95.04035 1.000 30.29623 -302 GLY A O 1
ATOM 1085 N N . GLY A 1 70 ? 20.78086 2.33061 93.60522 1.000 33.38261 -301 GLY A N 1
ATOM 1086 C CA . GLY A 1 70 ? 21.90997 2.89904 92.88058 1.000 31.77969 -301 GLY A CA 1
ATOM 1087 C C . GLY A 1 70 ? 21.59193 4.25282 92.27200 1.000 30.52964 -301 GLY A C 1
ATOM 1088 O O . GLY A 1 70 ? 22.41993 5.17878 92.31887 1.000 30.88581 -301 GLY A O 1
ATOM 1092 N N . TYR A 1 71 ? 20.39176 4.39889 91.69085 1.000 29.71926 -300 TYR A N 1
ATOM 1093 C CA . TYR A 1 71 ? 20.06364 5.68648 91.07758 1.000 31.75622 -300 TYR A CA 1
ATOM 1094 C C . TYR A 1 71 ? 19.93350 6.77952 92.13520 1.000 33.26712 -300 TYR A C 1
ATOM 1095 O O . TYR A 1 71 ? 20.42039 7.90377 91.95008 1.000 32.35103 -300 TYR A O 1
ATOM 1113 N N . ALA A 1 72 ? 19.23729 6.47702 93.23386 1.000 37.35534 -299 ALA A N 1
ATOM 1114 C CA . ALA A 1 72 ? 19.01612 7.47288 94.27934 1.000 41.74969 -299 ALA A CA 1
ATOM 1115 C C . ALA A 1 72 ? 20.32349 7.88811 94.93013 1.000 44.17388 -299 ALA A C 1
ATOM 1116 O O . ALA A 1 72 ? 20.57234 9.08397 95.14595 1.000 43.78794 -299 ALA A O 1
ATOM 1123 N N . GLN A 1 73 ? 21.16461 6.91922 95.27724 1.000 36.86044 -298 GLN A N 1
ATOM 1124 C CA . GLN A 1 73 ? 22.45359 7.28445 95.84509 1.000 39.98238 -298 GLN A CA 1
ATOM 1125 C C . GLN A 1 73 ? 23.27168 8.17638 94.90778 1.000 38.45761 -298 GLN A C 1
ATOM 1126 O O . GLN A 1 73 ? 24.13413 8.92905 95.38007 1.000 38.53141 -298 GLN A O 1
ATOM 1140 N N . SER A 1 74 ? 23.06954 8.08552 93.59818 1.000 40.29692 -297 SER A N 1
ATOM 1141 C CA . SER A 1 74 ? 23.72949 8.99875 92.67156 1.000 41.06509 -297 SER A CA 1
ATOM 1142 C C . SER A 1 74 ? 23.00844 10.33215 92.54553 1.000 39.72845 -297 SER A C 1
ATOM 1143 O O . SER A 1 74 ? 23.53041 11.24534 91.89387 1.000 39.97077 -297 SER A O 1
ATOM 1151 N N . GLY A 1 75 ? 21.83448 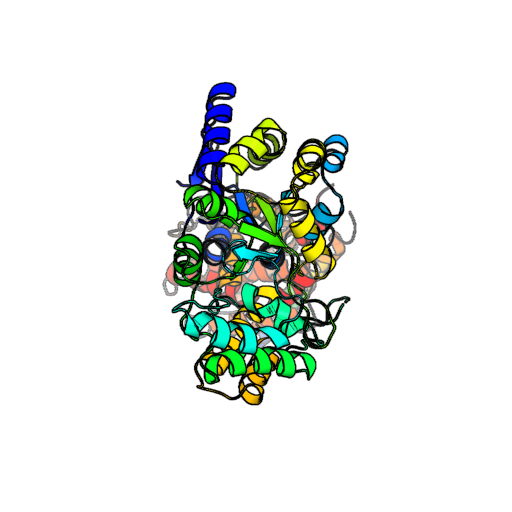10.46551 93.15920 1.000 39.66212 -296 GLY A N 1
ATOM 1152 C CA . GLY A 1 75 ? 21.09337 11.70765 93.12098 1.000 39.03401 -296 GLY A CA 1
ATOM 1153 C C . GLY A 1 75 ? 20.12703 11.83486 91.97232 1.000 36.13816 -296 GLY A C 1
ATOM 1154 O O . GLY A 1 75 ? 19.72156 12.95379 91.65422 1.000 35.85345 -296 GLY A O 1
ATOM 1158 N N . LEU A 1 76 ? 19.70254 10.72674 91.36555 1.000 32.27902 -295 LEU A N 1
ATOM 1159 C CA . LEU A 1 76 ? 18.96049 10.78674 90.11244 1.000 30.14190 -295 LEU A CA 1
ATOM 1160 C C . LEU A 1 76 ? 17.45013 10.64848 90.29056 1.000 26.50786 -295 LEU A C 1
ATOM 1161 O O . LEU A 1 76 ? 16.71614 10.75613 89.30460 1.000 24.06762 -295 LEU A O 1
ATOM 1177 N N . LEU A 1 77 ? 16.95562 10.41942 91.50177 1.000 29.49970 -294 LEU A N 1
ATOM 1178 C CA . LEU A 1 77 ? 15.52082 10.24384 91.71538 1.000 31.90962 -294 LEU A CA 1
ATOM 1179 C C . LEU A 1 77 ? 15.00293 11.22724 92.75975 1.000 32.73581 -294 LEU A C 1
ATOM 1180 O O . LEU A 1 77 ? 15.59036 11.36278 93.83905 1.000 33.32385 -294 LEU A O 1
ATOM 1196 N N . ALA A 1 78 ? 13.85896 11.84584 92.46394 1.000 28.95236 -293 ALA A N 1
ATOM 1197 C CA . ALA A 1 78 ? 13.23841 12.79807 93.37435 1.000 29.17892 -293 ALA A CA 1
ATOM 1198 C C . ALA A 1 78 ? 12.46887 12.08404 94.47949 1.000 30.70702 -293 ALA A C 1
ATOM 1199 O O . ALA A 1 78 ? 11.75976 11.10301 94.23004 1.000 29.22965 -293 ALA A O 1
ATOM 1206 N N . GLU A 1 79 ? 12.58597 12.59965 95.69861 1.000 30.01644 -292 GLU A N 1
ATOM 1207 C CA . GLU A 1 79 ? 11.85446 12.03665 96.82641 1.000 31.86036 -292 GLU A CA 1
ATOM 1208 C C . GLU A 1 79 ? 10.34462 12.14434 96.61383 1.000 32.49910 -292 GLU A C 1
ATOM 1209 O O . GLU A 1 79 ? 9.84633 13.14272 96.09167 1.000 33.15849 -292 GLU A O 1
ATOM 1221 N N . ILE A 1 80 ? 9.61156 11.12879 97.07216 1.000 33.84268 -291 ILE A N 1
ATOM 1222 C CA . ILE A 1 80 ? 8.16345 11.01956 96.89828 1.000 34.09758 -291 ILE A CA 1
ATOM 1223 C C . ILE A 1 80 ? 7.50604 11.22879 98.25764 1.000 37.63549 -291 ILE A C 1
ATOM 1224 O O . ILE A 1 80 ? 7.95414 10.63644 99.24860 1.000 37.38019 -291 ILE A O 1
ATOM 1240 N N . THR A 1 81 ? 6.40882 11.99446 98.31843 1.000 42.25526 -290 THR A N 1
ATOM 1241 C CA . THR A 1 81 ? 5.77533 12.32063 99.60509 1.000 46.45513 -290 THR A CA 1
ATOM 1242 C C . THR A 1 81 ? 4.25328 12.42917 99.53972 1.000 44.18135 -290 THR A C 1
ATOM 1243 O O . THR A 1 81 ? 3.69139 13.53080 99.60589 1.000 43.12432 -290 THR A O 1
ATOM 1254 N N . PRO A 1 82 ? 3.53747 11.30735 99.48286 1.000 38.60870 -289 PRO A N 1
ATOM 1255 C CA . PRO A 1 82 ? 2.07695 11.37195 99.34368 1.000 37.76145 -289 PRO A CA 1
ATOM 1256 C C . PRO A 1 82 ? 1.35244 11.66232 100.65984 1.000 37.41767 -289 PRO A C 1
ATOM 1257 O O . PRO A 1 82 ? 1.91389 11.54322 101.75093 1.000 35.59763 -289 PRO A O 1
ATOM 1268 N N . ASP A 1 83 ? 0.09814 12.11359 100.51357 1.000 42.57928 -288 ASP A N 1
ATOM 1269 C CA . ASP A 1 83 ? -0.89238 12.29028 101.57652 1.000 46.65374 -288 ASP A CA 1
ATOM 1270 C C . ASP A 1 83 ? -1.20419 10.94099 102.23212 1.000 45.94618 -288 ASP A C 1
ATOM 1271 O O . ASP A 1 83 ? -1.08494 9.88098 101.61312 1.000 42.94531 -288 ASP A O 1
ATOM 1280 N N . LYS A 1 84 ? -1.58202 10.97888 103.51717 1.000 45.92904 -287 LYS A N 1
ATOM 1281 C CA . LYS A 1 84 ? -1.86602 9.72393 104.21390 1.000 46.90624 -287 LYS A CA 1
ATOM 1282 C C . LYS A 1 84 ? -3.01392 8.98857 103.53662 1.000 44.22239 -287 LYS A C 1
ATOM 1283 O O . LYS A 1 84 ? -2.96874 7.76463 103.38047 1.000 43.75677 -287 LYS A O 1
ATOM 1302 N N . ALA A 1 85 ? -4.03880 9.72870 103.10213 1.000 43.82956 -286 ALA A N 1
ATOM 1303 C CA . ALA A 1 85 ? -5.18789 9.10948 102.45486 1.000 41.59570 -286 ALA A CA 1
ATOM 1304 C C . ALA A 1 85 ? -4.77389 8.33763 101.21707 1.000 38.45158 -286 ALA A C 1
ATOM 1305 O O . ALA A 1 85 ? -5.42219 7.34536 100.85984 1.000 38.92260 -286 ALA A O 1
ATOM 1312 N N . PHE A 1 86 ? -3.70491 8.76945 100.54993 1.000 35.08660 -285 PHE A N 1
ATOM 1313 C CA . PHE A 1 86 ? -3.27947 8.01896 99.38283 1.000 33.95161 -285 PHE A CA 1
ATOM 1314 C C . PHE A 1 86 ? -2.33274 6.88242 99.73483 1.000 34.89261 -285 PHE A C 1
ATOM 1315 O O . PHE A 1 86 ? -2.44755 5.79067 99.16539 1.000 33.58601 -285 PHE A O 1
ATOM 1332 N N . GLN A 1 87 ? -1.33833 7.15092 100.58860 1.000 38.64304 -284 GLN A N 1
ATOM 1333 C CA . GLN A 1 87 ? -0.44000 6.09079 101.02981 1.000 41.20628 -284 GLN A CA 1
ATOM 1334 C C . GLN A 1 87 ? -1.23147 4.88907 101.53764 1.000 39.97731 -284 GLN A C 1
ATOM 1335 O O . GLN A 1 87 ? -0.83499 3.73719 101.30481 1.000 39.66857 -284 GLN A O 1
ATOM 1349 N N . ASP A 1 88 ? -2.36791 5.14176 102.20760 1.000 36.00055 -283 ASP A N 1
ATOM 1350 C CA . ASP A 1 88 ? -3.19823 4.08610 102.78170 1.000 35.28421 -283 ASP A CA 1
ATOM 1351 C C . ASP A 1 88 ? -3.95057 3.27028 101.73784 1.000 32.95878 -283 ASP A C 1
ATOM 1352 O O . ASP A 1 88 ? -4.49677 2.21258 102.07105 1.000 32.54109 -283 ASP A O 1
ATOM 1361 N N . LYS A 1 89 ? -4.03030 3.74724 100.49829 1.000 31.92423 -282 LYS A N 1
ATOM 1362 C CA . LYS A 1 89 ? -4.74066 2.99479 99.47016 1.000 32.42651 -282 LYS A CA 1
ATOM 1363 C C . LYS A 1 89 ? -3.90896 1.84463 98.91825 1.000 29.59633 -282 LYS A C 1
ATOM 1364 O O . LYS A 1 89 ? -4.44380 1.01496 98.18356 1.000 28.19038 -282 LYS A O 1
ATOM 1383 N N . LEU A 1 90 ? -2.61405 1.80695 99.21830 1.000 30.53246 -281 LEU A N 1
ATOM 1384 C CA . LEU A 1 90 ? -1.68967 0.79442 98.73028 1.000 29.04957 -281 LEU A CA 1
ATOM 1385 C C . LEU A 1 90 ? -1.07038 0.04747 99.90709 1.000 29.78324 -281 LEU A C 1
ATOM 1386 O O . LEU A 1 90 ? -0.96304 0.58921 101.00619 1.000 30.31136 -281 LEU A O 1
ATOM 1402 N N . TYR A 1 91 ? -0.60618 -1.18021 99.65473 1.000 30.27266 -280 TYR A N 1
ATOM 1403 C CA . TYR A 1 91 ? -0.14232 -2.04274 100.73807 1.000 31.21316 -280 TYR A CA 1
ATOM 1404 C C . TYR A 1 91 ? 1.22549 -1.58309 101.25906 1.000 31.81470 -280 TYR A C 1
ATOM 1405 O O . TYR A 1 91 ? 2.09450 -1.17392 100.47456 1.000 29.96820 -280 TYR A O 1
ATOM 1423 N N . PRO A 1 92 ? 1.45520 -1.65625 102.57921 1.000 25.70985 -279 PRO A N 1
ATOM 1424 C CA . PRO A 1 92 ? 2.68878 -1.07546 103.13440 1.000 24.42727 -279 PRO A CA 1
ATOM 1425 C C . PRO A 1 92 ? 3.98017 -1.72602 102.67470 1.000 24.69372 -279 PRO A C 1
ATOM 1426 O O . PRO A 1 92 ? 5.01119 -1.04396 102.58576 1.000 24.92449 -279 PRO A O 1
ATOM 1437 N N . PHE A 1 93 ? 3.99622 -3.04683 102.49463 1.000 29.31693 -278 PHE A N 1
ATOM 1438 C CA . PHE A 1 93 ? 5.23137 -3.70528 102.07803 1.000 28.35987 -278 PHE A CA 1
ATOM 1439 C C . PHE A 1 93 ? 5.68012 -3.23067 100.70163 1.000 28.01048 -278 PHE A C 1
ATOM 1440 O O . PHE A 1 93 ? 6.86989 -3.33812 100.36847 1.000 27.60796 -278 PHE A O 1
ATOM 1457 N N . THR A 1 94 ? 4.75603 -2.73959 99.87526 1.000 25.13979 -277 THR A N 1
ATOM 1458 C CA . THR A 1 94 ? 5.16710 -2.20997 98.57461 1.000 24.32816 -277 THR A CA 1
ATOM 1459 C C . THR A 1 94 ? 5.86874 -0.86387 98.72851 1.000 26.43153 -277 THR A C 1
ATOM 1460 O O . THR A 1 94 ? 6.84818 -0.58134 98.01912 1.000 28.45815 -277 THR A O 1
ATOM 1471 N N . TRP A 1 95 ? 5.44088 -0.05656 99.70256 1.000 25.56063 -276 TRP A N 1
ATOM 1472 C CA . TRP A 1 95 ? 6.16993 1.16919 100.00810 1.000 25.50862 -276 TRP A CA 1
ATOM 1473 C C . TRP A 1 95 ? 7.55923 0.86486 100.56773 1.000 26.39720 -276 TRP A C 1
ATOM 1474 O O . TRP A 1 95 ? 8.52771 1.57286 100.26345 1.000 23.72041 -276 TRP A O 1
ATOM 1495 N N . ASP A 1 96 ? 7.68551 -0.18684 101.38033 1.000 29.22434 -275 ASP A N 1
ATOM 1496 C CA . ASP A 1 96 ? 8.99247 -0.53280 101.93889 1.000 33.36030 -275 ASP A CA 1
ATOM 1497 C C . ASP A 1 96 ? 10.01092 -0.84515 100.85690 1.000 30.27387 -275 ASP A C 1
ATOM 1498 O O . ASP A 1 96 ? 11.20151 -0.55835 101.02368 1.000 30.20442 -275 ASP A O 1
ATOM 1507 N N . ALA A 1 97 ? 9.56522 -1.43243 99.74869 1.000 32.73064 -274 ALA A N 1
ATOM 1508 C CA . ALA A 1 97 ? 10.48390 -1.78595 98.67541 1.000 32.62549 -274 ALA A CA 1
ATOM 1509 C C . ALA A 1 97 ? 11.17807 -0.56952 98.08569 1.000 33.31170 -274 ALA A C 1
ATOM 1510 O O . ALA A 1 97 ? 12.33295 -0.66421 97.66036 1.000 33.96838 -274 ALA A O 1
ATOM 1517 N N . VAL A 1 98 ? 10.50776 0.57813 98.06576 1.000 29.92820 -273 VAL A N 1
ATOM 1518 C CA . VAL A 1 98 ? 11.02251 1.77813 97.42162 1.000 29.75205 -273 VAL A CA 1
ATOM 1519 C C . VAL A 1 98 ? 11.51218 2.80614 98.44971 1.000 32.07951 -273 VAL A C 1
ATOM 1520 O O . VAL A 1 98 ? 11.63837 3.99380 98.12608 1.000 31.09378 -273 VAL A O 1
ATOM 1533 N N . ARG A 1 99 ? 11.76898 2.37836 99.69027 1.000 32.22511 -272 ARG A N 1
ATOM 1534 C CA . ARG A 1 99 ? 12.35050 3.23377 100.71951 1.000 33.81991 -272 ARG A CA 1
ATOM 1535 C C . ARG A 1 99 ? 13.85882 3.01441 100.72262 1.000 35.65756 -272 ARG A C 1
ATOM 1536 O O . ARG A 1 99 ? 14.32019 1.87016 100.82659 1.000 35.80429 -272 ARG A O 1
ATOM 1557 N N . TYR A 1 100 ? 14.62371 4.08898 100.54273 1.000 35.59888 -271 TYR A N 1
ATOM 1558 C CA . TYR A 1 100 ? 16.08372 4.02915 100.52917 1.000 38.38243 -271 TYR A CA 1
ATOM 1559 C C . TYR A 1 100 ? 16.61894 5.08303 101.49033 1.000 42.69464 -271 TYR A C 1
ATOM 1560 O O . TYR A 1 100 ? 16.57377 6.28131 101.18930 1.000 41.00689 -271 TYR A O 1
ATOM 1578 N N . ASN A 1 101 ? 17.13358 4.64479 102.63849 1.000 53.62821 -270 ASN A N 1
ATOM 1579 C CA . ASN A 1 101 ? 17.63000 5.54910 103.67688 1.000 60.40988 -270 ASN A CA 1
ATOM 1580 C C . ASN A 1 101 ? 16.54401 6.51811 104.12263 1.000 59.38692 -270 ASN A C 1
ATOM 1581 O O . ASN A 1 101 ? 16.72577 7.73301 104.13186 1.000 61.57555 -270 ASN A O 1
ATOM 1592 N N . GLY A 1 102 ? 15.39053 5.96487 104.47361 1.000 51.62438 -269 GLY A N 1
ATOM 1593 C CA . GLY A 1 102 ? 14.31796 6.74393 105.03955 1.000 50.31988 -269 GLY A CA 1
ATOM 1594 C C . GLY A 1 102 ? 13.51205 7.55011 104.06183 1.000 46.45427 -269 GLY A C 1
ATOM 1595 O O . GLY A 1 102 ? 12.51141 8.14574 104.47050 1.000 47.43337 -269 GLY A O 1
ATOM 1599 N N . LYS A 1 103 ? 13.89506 7.58113 102.79042 1.000 46.92324 -268 LYS A N 1
ATOM 1600 C CA . LYS A 1 103 ? 13.20176 8.35361 101.77474 1.000 44.08117 -268 LYS A CA 1
ATOM 1601 C C . LYS A 1 103 ? 12.53829 7.42942 100.77205 1.000 38.19594 -268 LYS A C 1
ATOM 1602 O O . LYS A 1 103 ? 13.16916 6.49160 100.26489 1.000 35.99427 -268 LYS A O 1
ATOM 1621 N N . LEU A 1 104 ? 11.25818 7.68362 100.51897 1.000 38.37902 -267 LEU A N 1
ATOM 1622 C CA . LEU A 1 104 ? 10.52996 7.00017 99.46106 1.000 35.53223 -267 LEU A CA 1
ATOM 1623 C C . LEU A 1 104 ? 10.92592 7.62017 98.12360 1.000 34.34111 -267 LEU A C 1
ATOM 1624 O O . LEU A 1 104 ? 10.78018 8.83666 97.93014 1.000 34.23423 -267 LEU A O 1
ATOM 1640 N N . ILE A 1 105 ? 11.41481 6.79711 97.19617 1.000 32.10923 -266 ILE A N 1
ATOM 1641 C CA . ILE A 1 105 ? 11.97807 7.30752 95.95598 1.000 32.50532 -266 ILE A CA 1
ATOM 1642 C C . ILE A 1 105 ? 11.23134 6.80863 94.72139 1.000 30.21527 -266 ILE A C 1
ATOM 1643 O O . ILE A 1 105 ? 11.70890 6.99879 93.59572 1.000 29.42819 -266 ILE A O 1
ATOM 1659 N N . ALA A 1 106 ? 10.06077 6.18940 94.89819 1.000 25.49427 -265 ALA A N 1
ATOM 1660 C CA . ALA A 1 106 ? 9.20981 5.83762 93.76234 1.000 22.44254 -265 ALA A CA 1
ATOM 1661 C C . ALA A 1 106 ? 7.82919 5.42118 94.26878 1.000 20.96989 -265 ALA A C 1
ATOM 1662 O O . ALA A 1 106 ? 7.62080 5.25247 95.46734 1.000 18.01236 -265 ALA A O 1
ATOM 1669 N N . TYR A 1 107 ? 6.85084 5.28020 93.30812 1.000 22.45192 -264 TYR A N 1
ATOM 1670 C CA . TYR A 1 107 ? 5.48543 4.80487 93.58281 1.000 24.12622 -264 TYR A CA 1
ATOM 1671 C C . TYR A 1 107 ? 5.39656 3.32384 93.26394 1.000 24.86507 -264 TYR A C 1
ATOM 1672 O O . TYR A 1 107 ? 5.64160 2.94299 92.11184 1.000 26.23354 -264 TYR A O 1
ATOM 1690 N N . PRO A 1 108 ? 5.04045 2.44893 94.20218 1.000 24.70698 -263 PRO A N 1
ATOM 1691 C CA . PRO A 1 108 ? 4.87527 1.02898 93.84759 1.000 24.39315 -263 PRO A CA 1
ATOM 1692 C C . PRO A 1 108 ? 3.59537 0.76776 93.06534 1.000 24.49962 -263 PRO A C 1
ATOM 1693 O O . PRO A 1 108 ? 2.54112 1.34153 93.35582 1.000 24.82169 -263 PRO A O 1
ATOM 1704 N N . ILE A 1 109 ? 3.69448 -0.10763 92.05689 1.000 23.46972 -262 ILE A N 1
ATOM 1705 C CA . ILE A 1 109 ? 2.59804 -0.37463 91.12955 1.000 23.45895 -262 ILE A CA 1
ATOM 1706 C C . ILE A 1 109 ? 2.07613 -1.79868 91.27533 1.000 24.82869 -262 ILE A C 1
ATOM 1707 O O . ILE A 1 109 ? 0.86854 -2.01509 91.42433 1.000 25.42515 -262 ILE A O 1
ATOM 1723 N N . ALA A 1 110 ? 2.95729 -2.78532 91.13363 1.000 23.34640 -261 ALA A N 1
ATOM 1724 C CA . ALA A 1 110 ? 2.51644 -4.17198 91.17311 1.000 25.78747 -261 ALA A CA 1
ATOM 1725 C C . ALA A 1 110 ? 3.61218 -5.09162 91.70139 1.000 26.52730 -261 ALA A C 1
ATOM 1726 O O . ALA A 1 110 ? 4.80308 -4.87135 91.45219 1.000 27.03629 -261 ALA A O 1
ATOM 1733 N N . VAL A 1 111 ? 3.19033 -6.13767 92.41508 1.000 25.59164 -260 VAL A N 1
ATOM 1734 C CA . VAL A 1 111 ? 4.10665 -7.14994 92.92999 1.000 26.23620 -260 VAL A CA 1
ATOM 1735 C C . VAL A 1 111 ? 4.25577 -8.24725 91.88846 1.000 26.39861 -260 VAL A C 1
ATOM 1736 O O . VAL A 1 111 ? 3.25783 -8.76016 91.36426 1.000 25.51332 -260 VAL A O 1
ATOM 1749 N N . GLU A 1 112 ? 5.50649 -8.61566 91.60141 1.000 26.35308 -259 GLU A N 1
ATOM 1750 C CA . GLU A 1 112 ? 5.83066 -9.54332 90.52744 1.000 26.12660 -259 GLU A CA 1
ATOM 1751 C C . GLU A 1 112 ? 6.59852 -10.72016 91.11381 1.000 25.83553 -259 GLU A C 1
ATOM 1752 O O . GLU A 1 112 ? 7.62094 -10.52711 91.78128 1.000 26.84238 -259 GLU A O 1
ATOM 1764 N N . ALA A 1 113 ? 6.14067 -11.93492 90.82699 1.000 23.47715 -258 ALA A N 1
ATOM 1765 C CA . ALA A 1 113 ? 6.93913 -13.11622 91.12676 1.000 23.51810 -258 ALA A CA 1
ATOM 1766 C C . ALA A 1 113 ? 6.79970 -14.14885 90.02179 1.000 24.02889 -258 ALA A C 1
ATOM 1767 O O . ALA A 1 113 ? 5.73303 -14.27920 89.41115 1.000 21.75298 -258 ALA A O 1
ATOM 1774 N N . LEU A 1 114 ? 7.89852 -14.86351 89.75917 1.000 25.88654 -257 LEU A N 1
ATOM 1775 C CA . LEU A 1 114 ? 7.86671 -16.03612 88.88916 1.000 26.69094 -257 LEU A CA 1
ATOM 1776 C C . LEU A 1 114 ? 6.96810 -17.12710 89.46972 1.000 26.14375 -257 LEU A C 1
ATOM 1777 O O . LEU A 1 114 ? 6.95937 -17.35738 90.68468 1.000 23.11347 -257 LEU A O 1
ATOM 1793 N N . SER A 1 115 ? 6.22652 -17.81995 88.59852 1.000 27.93468 -256 SER A N 1
ATOM 1794 C CA . SER A 1 115 ? 5.48979 -19.02999 88.95765 1.000 28.23377 -256 SER A CA 1
ATOM 1795 C C . SER A 1 115 ? 5.76573 -20.10500 87.91333 1.000 31.04437 -256 SER A C 1
ATOM 1796 O O . SER A 1 115 ? 6.27234 -19.82963 86.82092 1.000 30.68030 -256 SER A O 1
ATOM 1804 N N . LEU A 1 116 ? 5.41797 -21.34677 88.24940 1.000 31.74694 -255 LEU A N 1
ATOM 1805 C CA . LEU A 1 116 ? 5.43398 -22.42661 87.27516 1.000 32.76526 -255 LEU A CA 1
ATOM 1806 C C . LEU A 1 116 ? 4.13648 -22.40986 86.47153 1.000 33.57716 -255 LEU A C 1
ATOM 1807 O O . LEU A 1 116 ? 3.04078 -22.45580 87.03891 1.000 35.19727 -255 LEU A O 1
ATOM 1823 N N . ILE A 1 117 ? 4.26234 -22.34052 85.15066 1.000 31.87046 -254 ILE A N 1
ATOM 1824 C CA . ILE A 1 117 ? 3.13153 -22.32813 84.22523 1.000 34.53892 -254 ILE A CA 1
ATOM 1825 C C . ILE A 1 117 ? 3.15037 -23.63260 83.43910 1.000 37.24976 -254 ILE A C 1
ATOM 1826 O O . ILE A 1 117 ? 4.20387 -24.02880 82.92453 1.000 37.67308 -254 ILE A O 1
ATOM 1842 N N . TYR A 1 118 ? 1.99277 -24.29536 83.32950 1.000 37.68528 -253 TYR A N 1
ATOM 1843 C CA . TYR A 1 118 ? 1.96440 -25.63985 82.76456 1.000 40.12159 -253 TYR A CA 1
ATOM 1844 C C . TYR A 1 118 ? 0.76027 -25.87852 81.85235 1.000 40.21235 -253 TYR A C 1
ATOM 1845 O O . TYR A 1 118 ? -0.30606 -25.26860 81.99822 1.000 35.49441 -253 TYR A O 1
ATOM 1863 N N . ASN A 1 119 ? 0.96071 -26.83023 80.92741 1.000 42.63063 -252 ASN A N 1
ATOM 1864 C CA . ASN A 1 119 ? -0.00081 -27.23534 79.89746 1.000 47.82192 -252 ASN A CA 1
ATOM 1865 C C . ASN A 1 119 ? -0.85349 -28.37088 80.46072 1.000 53.37757 -252 ASN A C 1
ATOM 1866 O O . ASN A 1 119 ? -0.42037 -29.52646 80.51040 1.000 53.18134 -252 ASN A O 1
ATOM 1877 N N . LYS A 1 120 ? -2.07853 -28.04189 80.88551 1.000 55.99753 -251 LYS A N 1
ATOM 1878 C CA . LYS A 1 120 ? -2.89680 -29.01292 81.60512 1.000 58.87505 -251 LYS A CA 1
ATOM 1879 C C . LYS A 1 120 ? -3.20696 -30.24075 80.76775 1.000 62.14203 -251 LYS A C 1
ATOM 1880 O O . LYS A 1 120 ? -3.60885 -31.27035 81.31817 1.000 66.06201 -251 LYS A O 1
ATOM 1899 N N . ASP A 1 121 ? -3.03755 -30.15605 79.45329 1.000 56.60001 -250 ASP A N 1
ATOM 1900 C CA . ASP A 1 121 ? -3.33397 -31.29698 78.60063 1.000 56.72625 -250 ASP A CA 1
ATOM 1901 C C . ASP A 1 121 ? -2.13441 -32.23062 78.51057 1.000 61.27483 -250 ASP A C 1
ATOM 1902 O O . ASP A 1 121 ? -2.30053 -33.45553 78.46406 1.000 63.78311 -250 ASP A O 1
ATOM 1911 N N . LEU A 1 122 ? -0.92273 -31.67902 78.52275 1.000 70.22271 -249 LEU A N 1
ATOM 1912 C CA . LEU A 1 122 ? 0.28316 -32.48175 78.39722 1.000 72.34000 -249 LEU A CA 1
ATOM 1913 C C . LEU A 1 122 ? 0.95402 -32.77773 79.73095 1.000 72.00068 -249 LEU A C 1
ATOM 1914 O O . LEU A 1 122 ? 1.85611 -33.62428 79.77216 1.000 69.86915 -249 LEU A O 1
ATOM 1930 N N . LEU A 1 123 ? 0.55466 -32.08827 80.81060 1.000 76.56172 -248 LEU A N 1
ATOM 1931 C CA . LEU A 1 123 ? 1.04310 -32.33380 82.16556 1.000 76.71762 -248 LEU A CA 1
ATOM 1932 C C . LEU A 1 123 ? -0.10516 -32.06211 83.13259 1.000 74.28291 -248 LEU A C 1
ATOM 1933 O O . LEU A 1 123 ? -0.04558 -31.11426 83.92347 1.000 73.11806 -248 LEU A O 1
ATOM 1949 N N . PRO A 1 124 ? -1.16140 -32.85307 83.09647 1.000 63.99596 -247 PRO A N 1
ATOM 1950 C CA . PRO A 1 124 ? -2.40196 -32.45195 83.78743 1.000 61.94420 -247 PRO A CA 1
ATOM 1951 C C . PRO A 1 124 ? -2.25050 -32.18490 85.27858 1.000 59.05324 -247 PRO A C 1
ATOM 1952 O O . PRO A 1 124 ? -3.11310 -31.54938 85.89475 1.000 57.16339 -247 PRO A O 1
ATOM 1963 N N . ASN A 1 125 ? -1.17700 -32.69036 85.87257 1.000 66.04004 -246 ASN A N 1
ATOM 1964 C CA . ASN A 1 125 ? -0.84779 -32.41593 87.26510 1.000 64.50187 -246 ASN A CA 1
ATOM 1965 C C . ASN A 1 125 ? 0.64451 -32.12384 87.34475 1.000 60.20756 -246 ASN A C 1
ATOM 1966 O O . ASN A 1 125 ? 1.46245 -32.99806 87.03107 1.000 60.71735 -246 ASN A O 1
ATOM 1977 N N . PRO A 1 126 ? 1.04287 -30.92387 87.75547 1.000 46.07836 -245 PRO A N 1
ATOM 1978 C CA . PRO A 1 126 ? 2.44618 -30.52059 87.59037 1.000 42.67161 -245 PRO A CA 1
ATOM 1979 C C . PRO A 1 126 ? 3.33592 -31.10069 88.68286 1.000 40.86667 -245 PRO A C 1
ATOM 1980 O O . PRO A 1 126 ? 2.87346 -31.41136 89.78545 1.000 38.81186 -245 PRO A O 1
ATOM 1991 N N . PRO A 1 127 ? 4.63034 -31.23987 88.40164 1.000 42.78851 -244 PRO A N 1
ATOM 1992 C CA . PRO A 1 127 ? 5.55583 -31.75886 89.41808 1.000 45.43863 -244 PRO A CA 1
ATOM 1993 C C . PRO A 1 127 ? 5.67106 -30.79590 90.58856 1.000 47.14325 -244 PRO A C 1
ATOM 1994 O O . PRO A 1 127 ? 5.56649 -29.57560 90.43332 1.000 44.81620 -244 PRO A O 1
ATOM 2005 N N . LYS A 1 128 ? 5.87971 -31.36086 91.77745 1.000 56.06775 -243 LYS A N 1
ATOM 2006 C CA . LYS A 1 128 ? 6.11227 -30.56233 92.97196 1.000 58.15103 -243 LYS A CA 1
ATOM 2007 C C . LYS A 1 128 ? 7.59538 -30.35930 93.27989 1.000 55.57167 -243 LYS A C 1
ATOM 2008 O O . LYS A 1 128 ? 7.92194 -29.52992 94.14535 1.000 53.43310 -243 LYS A O 1
ATOM 2027 N N . THR A 1 129 ? 8.49561 -31.03817 92.55401 1.000 45.01341 -242 THR A N 1
ATOM 2028 C CA . THR A 1 129 ? 9.91181 -31.08031 92.90322 1.000 44.44045 -242 THR A CA 1
ATOM 2029 C C . THR A 1 129 ? 10.77575 -30.94825 91.65410 1.000 40.67429 -242 THR A C 1
ATOM 2030 O O . THR A 1 129 ? 10.43415 -31.49247 90.60022 1.000 40.31932 -242 THR A O 1
ATOM 2041 N N . TRP A 1 130 ? 11.87861 -30.18657 91.76323 1.000 39.34480 -241 TRP A N 1
ATOM 2042 C CA . TRP A 1 130 ? 12.80806 -30.06710 90.63940 1.000 38.48856 -241 TRP A CA 1
ATOM 2043 C C . TRP A 1 130 ? 13.34320 -31.44198 90.24658 1.000 40.91404 -241 TRP A C 1
ATOM 2044 O O . TRP A 1 130 ? 13.43209 -31.78739 89.06062 1.000 39.03802 -241 TRP A O 1
ATOM 2065 N N . GLU A 1 131 ? 13.74762 -32.22175 91.24990 1.000 45.87460 -240 GLU A N 1
ATOM 2066 C CA . GLU A 1 131 ? 14.48457 -33.45964 91.01640 1.000 51.77130 -240 GLU A CA 1
ATOM 2067 C C . GLU A 1 131 ? 13.74409 -34.42716 90.09674 1.000 51.89704 -240 GLU A C 1
ATOM 2068 O O . GLU A 1 131 ? 14.37417 -35.18495 89.35117 1.000 52.74172 -240 GLU A O 1
ATOM 2080 N N . GLU A 1 132 ? 12.41863 -34.40958 90.12056 1.000 53.52856 -239 GLU A N 1
ATOM 2081 C CA . GLU A 1 132 ? 11.62169 -35.32625 89.31792 1.000 56.14818 -239 GLU A CA 1
ATOM 2082 C C . GLU A 1 132 ? 11.43163 -34.85507 87.87492 1.000 55.69494 -239 GLU A C 1
ATOM 2083 O O . GLU A 1 132 ? 10.65628 -35.47353 87.13957 1.000 54.17295 -239 GLU A O 1
ATOM 2095 N N . ILE A 1 133 ? 12.09750 -33.77817 87.45788 1.000 44.38898 -238 ILE A N 1
ATOM 2096 C CA . ILE A 1 133 ? 11.87280 -33.19915 86.13373 1.000 39.99779 -238 ILE A CA 1
ATOM 2097 C C . ILE A 1 133 ? 12.67285 -33.98246 85.09698 1.000 40.68831 -238 ILE A C 1
ATOM 2098 O O . ILE A 1 133 ? 12.18002 -34.19227 83.97904 1.000 38.73493 -238 ILE A O 1
ATOM 2114 N N . PRO A 1 134 ? 13.90132 -34.42498 85.38876 1.000 47.15754 -237 PRO A N 1
ATOM 2115 C CA . PRO A 1 134 ? 14.62726 -35.23428 84.38265 1.000 52.02244 -237 PRO A CA 1
ATOM 2116 C C . PRO A 1 134 ? 13.87980 -36.48897 83.94350 1.000 54.88842 -237 PRO A C 1
ATOM 2117 O O . PRO A 1 134 ? 13.88708 -36.83112 82.75281 1.000 55.43899 -237 PRO A O 1
ATOM 2128 N N . ALA A 1 135 ? 13.22934 -37.18886 84.87433 1.000 53.77278 -236 ALA A N 1
ATOM 2129 C CA . ALA A 1 135 ? 12.43611 -38.35261 84.48638 1.000 54.69863 -236 ALA A CA 1
ATOM 2130 C C . ALA A 1 135 ? 11.23706 -37.93658 83.64150 1.000 53.84001 -236 ALA A C 1
ATOM 2131 O O . ALA A 1 135 ? 10.84663 -38.64713 82.70635 1.000 55.22497 -236 ALA A O 1
ATOM 2138 N N . LEU A 1 136 ? 10.63617 -36.78788 83.95665 1.000 60.03325 -235 LEU A N 1
A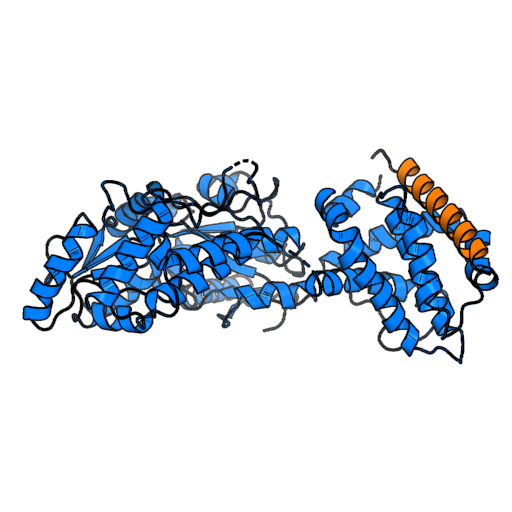TOM 2139 C CA . LEU A 1 136 ? 9.48053 -36.33866 83.18891 1.000 59.42778 -235 LEU A CA 1
ATOM 2140 C C . LEU A 1 136 ? 9.85444 -36.02224 81.74649 1.000 59.03939 -235 LEU A C 1
ATOM 2141 O O . LEU A 1 136 ? 9.01201 -36.14308 80.84900 1.000 59.22165 -235 LEU A O 1
ATOM 2157 N N . ASP A 1 137 ? 11.10349 -35.61056 81.50342 1.000 54.63592 -234 ASP A N 1
ATOM 2158 C CA . ASP A 1 137 ? 11.49824 -35.13752 80.17853 1.000 54.43920 -234 ASP A CA 1
ATOM 2159 C C . ASP A 1 137 ? 11.73231 -36.29327 79.20182 1.000 57.26201 -234 ASP A C 1
ATOM 2160 O O . ASP A 1 137 ? 11.28070 -36.24250 78.05015 1.000 55.70748 -234 ASP A O 1
ATOM 2169 N N . LYS A 1 138 ? 12.47356 -37.32456 79.62482 1.000 57.75961 -233 LYS A N 1
ATOM 2170 C CA . LYS A 1 138 ? 12.61541 -38.52423 78.79599 1.000 62.49356 -233 LYS A CA 1
ATOM 2171 C C . LYS A 1 138 ? 11.25101 -39.12654 78.48111 1.000 62.19241 -233 LYS A C 1
ATOM 2172 O O . LYS A 1 138 ? 11.05057 -39.72656 77.41609 1.000 62.00291 -233 LYS A O 1
ATOM 2191 N N . GLU A 1 139 ? 10.30343 -38.95482 79.40031 1.000 63.95725 -232 GLU A N 1
ATOM 2192 C CA . GLU A 1 139 ? 8.94686 -39.46660 79.24782 1.000 64.29681 -232 GLU A CA 1
ATOM 2193 C C . GLU A 1 139 ? 8.15675 -38.68044 78.21425 1.000 61.05380 -232 GLU A C 1
ATOM 2194 O O . GLU A 1 139 ? 7.26546 -39.23380 77.55683 1.000 59.30799 -232 GLU A O 1
ATOM 2206 N N . LEU A 1 140 ? 8.46626 -37.39303 78.06240 1.000 56.41234 -231 LEU A N 1
ATOM 2207 C CA . LEU A 1 140 ? 7.78895 -36.53343 77.10561 1.000 54.66450 -231 LEU A CA 1
ATOM 2208 C C . LEU A 1 140 ? 8.50091 -36.49914 75.76156 1.000 55.46365 -231 LEU A C 1
ATOM 2209 O O . LEU A 1 140 ? 7.84281 -36.43991 74.71832 1.000 55.26071 -231 LEU A O 1
ATOM 2225 N N . LYS A 1 141 ? 9.83451 -36.51482 75.76615 1.000 62.15195 -230 LYS A N 1
ATOM 2226 C CA . LYS A 1 141 ? 10.57221 -36.61412 74.51451 1.000 64.88159 -230 LYS A CA 1
ATOM 2227 C C . LYS A 1 141 ? 10.28716 -37.93050 73.80485 1.000 68.77425 -230 LYS A C 1
ATOM 2228 O O . LYS A 1 141 ? 10.39424 -37.99532 72.57478 1.000 68.32767 -230 LYS A O 1
ATOM 2247 N N . ALA A 1 142 ? 9.90196 -38.97122 74.55043 1.000 78.89174 -229 ALA A N 1
ATOM 2248 C CA . ALA A 1 142 ? 9.31396 -40.14555 73.92093 1.000 84.31745 -229 ALA A CA 1
ATOM 2249 C C . ALA A 1 142 ? 8.22052 -39.73571 72.94704 1.000 86.01718 -229 ALA A C 1
ATOM 2250 O O . ALA A 1 142 ? 8.03804 -40.37750 71.90522 1.000 86.48135 -229 ALA A O 1
ATOM 2257 N N . LYS A 1 143 ? 7.50801 -38.64597 73.25106 1.000 77.02993 -228 LYS A N 1
ATOM 2258 C CA . LYS A 1 143 ? 6.37614 -38.19647 72.45364 1.000 76.10600 -228 LYS A CA 1
ATOM 2259 C C . LYS A 1 143 ? 6.69792 -36.95750 71.62606 1.000 72.05794 -228 LYS A C 1
ATOM 2260 O O . LYS A 1 143 ? 5.78091 -36.25280 71.19359 1.000 71.48253 -228 LYS A O 1
ATOM 2279 N N . GLY A 1 144 ? 7.97410 -36.67336 71.39387 1.000 64.41294 -227 GLY A N 1
ATOM 2280 C CA . GLY A 1 144 ? 8.31927 -35.46489 70.66771 1.000 61.54148 -227 GLY A CA 1
ATOM 2281 C C . GLY A 1 144 ? 7.96492 -34.19791 71.41153 1.000 60.22884 -227 GLY A C 1
ATOM 2282 O O . GLY A 1 144 ? 7.69987 -33.16895 70.78364 1.000 57.39127 -227 GLY A O 1
ATOM 2286 N N . LYS A 1 145 ? 7.96675 -34.24664 72.74068 1.000 77.94097 -226 LYS A N 1
ATOM 2287 C CA . LYS A 1 145 ? 7.65501 -33.10828 73.59013 1.000 77.79306 -226 LYS A CA 1
ATOM 2288 C C . LYS A 1 145 ? 8.79526 -32.91161 74.57887 1.000 76.23289 -226 LYS A C 1
ATOM 2289 O O . LYS A 1 145 ? 9.64846 -33.78319 74.75813 1.000 76.91359 -226 LYS A O 1
ATOM 2308 N N . SER A 1 146 ? 8.80121 -31.75434 75.22941 1.000 72.38475 -225 SER A N 1
ATOM 2309 C CA . SER A 1 146 ? 9.76054 -31.44539 76.27636 1.000 68.76050 -225 SER A CA 1
ATOM 2310 C C . SER A 1 146 ? 9.02268 -31.22759 77.59138 1.000 62.66583 -225 SER A C 1
ATOM 2311 O O . SER A 1 146 ? 7.83303 -30.89004 77.61247 1.000 60.92781 -225 SER A O 1
ATOM 2319 N N . ALA A 1 147 ? 9.74353 -31.42009 78.69964 1.000 49.91683 -224 ALA A N 1
ATOM 2320 C CA . ALA A 1 147 ? 9.13930 -31.16036 80.00293 1.000 45.14715 -224 ALA A CA 1
ATOM 2321 C C . ALA A 1 147 ? 9.15525 -29.66997 80.33769 1.000 42.62927 -224 ALA A C 1
ATOM 2322 O O . ALA A 1 147 ? 8.14308 -29.11595 80.78819 1.000 39.88293 -224 ALA A O 1
ATOM 2329 N N . LEU A 1 148 ? 10.29022 -29.00462 80.13000 1.000 43.66636 -223 LEU A N 1
ATOM 2330 C CA . LEU A 1 148 ? 10.45637 -27.65645 80.66207 1.000 44.13655 -223 LEU A CA 1
ATOM 2331 C C . LEU A 1 148 ? 11.42544 -26.83543 79.82774 1.000 42.05514 -223 LEU A C 1
ATOM 2332 O O . LEU A 1 148 ? 12.52190 -27.29633 79.49780 1.000 40.53801 -223 LEU A O 1
ATOM 2348 N N . MET A 1 149 ? 11.01219 -25.60691 79.50833 1.000 43.34301 -222 MET A N 1
ATOM 2349 C CA . MET A 1 149 ? 11.87224 -24.64911 78.82990 1.000 42.89250 -222 MET A CA 1
ATOM 2350 C C . MET A 1 149 ? 11.63886 -23.27237 79.43282 1.000 38.79583 -222 MET A C 1
ATOM 2351 O O . MET A 1 149 ? 10.49499 -22.81345 79.49069 1.000 36.25277 -222 MET A O 1
ATOM 2365 N N . PHE A 1 150 ? 12.71187 -22.62776 79.89327 1.000 38.71537 -221 PHE A N 1
ATOM 2366 C CA . PHE A 1 150 ? 12.63491 -21.25421 80.37166 1.000 36.22433 -221 PHE A CA 1
ATOM 2367 C C . PHE A 1 150 ? 13.94645 -20.54969 80.04923 1.000 35.72132 -221 PHE A C 1
ATOM 2368 O O . PHE A 1 150 ? 14.92662 -21.17117 79.63903 1.000 34.34047 -221 PHE A O 1
ATOM 2385 N N . ASN A 1 151 ? 13.94446 -19.23048 80.22609 1.000 35.37478 -220 ASN A N 1
ATOM 2386 C CA . ASN A 1 151 ? 15.05996 -18.36779 79.83930 1.000 34.86711 -220 ASN A CA 1
ATOM 2387 C C . ASN A 1 151 ? 16.26472 -18.60345 80.74660 1.000 34.68953 -220 ASN A C 1
ATOM 2388 O O . ASN A 1 151 ? 16.24678 -18.23976 81.92640 1.000 32.75164 -220 ASN A O 1
ATOM 2399 N N . LEU A 1 152 ? 17.31760 -19.20929 80.20232 1.000 35.50112 -219 LEU A N 1
ATOM 2400 C CA . LEU A 1 152 ? 18.57121 -19.38726 80.92295 1.000 37.58149 -219 LEU A CA 1
ATOM 2401 C C . LEU A 1 152 ? 19.54060 -18.22773 80.71709 1.000 37.14596 -219 LEU A C 1
ATOM 2402 O O . LEU A 1 152 ? 20.67276 -18.29269 81.21237 1.000 36.67403 -219 LEU A O 1
ATOM 2418 N N . GLN A 1 153 ? 19.13447 -17.17501 79.99900 1.000 38.93205 -218 GLN A N 1
ATOM 2419 C CA . GLN A 1 153 ? 20.04079 -16.07464 79.68620 1.000 39.33614 -218 GLN A CA 1
ATOM 2420 C C . GLN A 1 153 ? 20.01362 -14.94723 80.70997 1.000 38.63075 -218 GLN A C 1
ATOM 2421 O O . GLN A 1 153 ? 20.98407 -14.18143 80.78994 1.000 38.41511 -218 GLN A O 1
ATOM 2435 N N . GLU A 1 154 ? 18.94938 -14.84319 81.50475 1.000 35.70274 -217 GLU A N 1
ATOM 2436 C CA . GLU A 1 154 ? 18.84710 -13.82750 82.54606 1.000 34.37940 -217 GLU A CA 1
ATOM 2437 C C . GLU A 1 154 ? 18.89753 -14.50111 83.90898 1.000 32.78164 -217 GLU A C 1
ATOM 2438 O O . GLU A 1 154 ? 18.07679 -15.39529 84.16734 1.000 30.11432 -217 GLU A O 1
ATOM 2450 N N . PRO A 1 155 ? 19.79854 -14.10385 84.81397 1.000 34.68647 -216 PRO A N 1
ATOM 2451 C CA . PRO A 1 155 ? 19.87719 -14.80383 86.11044 1.000 34.43716 -216 PRO A CA 1
ATOM 2452 C C . PRO A 1 155 ? 18.60052 -14.75202 86.93981 1.000 32.15197 -216 PRO A C 1
ATOM 2453 O O . PRO A 1 155 ? 18.37154 -15.65455 87.76137 1.000 31.22574 -216 PRO A O 1
ATOM 2464 N N . TYR A 1 156 ? 17.76942 -13.72396 86.76085 1.000 31.05128 -215 TYR A N 1
ATOM 2465 C CA . TYR A 1 156 ? 16.45445 -13.67252 87.39801 1.000 29.08497 -215 TYR A CA 1
ATOM 2466 C C . TYR A 1 156 ? 15.78802 -15.04997 87.36882 1.000 27.98023 -215 TYR A C 1
ATOM 2467 O O . TYR A 1 156 ? 15.19556 -15.48143 88.36292 1.000 26.50536 -215 TYR A O 1
ATOM 2485 N N . PHE A 1 157 ? 15.90371 -15.76544 86.25012 1.000 28.69870 -214 PHE A N 1
ATOM 2486 C CA . PHE A 1 157 ? 15.11664 -16.98583 86.08060 1.000 31.00170 -214 PHE A CA 1
ATOM 2487 C C . PHE A 1 157 ? 15.73338 -18.17069 86.79707 1.000 31.02666 -214 PHE A C 1
ATOM 2488 O O . PHE A 1 157 ? 15.00815 -19.07247 87.22568 1.000 30.90839 -214 PHE A O 1
ATOM 2505 N N . THR A 1 158 ? 17.05339 -18.18108 86.94542 1.000 30.75486 -213 THR A N 1
ATOM 2506 C CA . THR A 1 158 ? 17.72332 -19.30973 87.56515 1.000 34.85281 -213 THR A CA 1
ATOM 2507 C C . THR A 1 158 ? 17.96952 -19.10840 89.05098 1.000 36.11152 -213 THR A C 1
ATOM 2508 O O . THR A 1 158 ? 18.19148 -20.08929 89.78080 1.000 36.18921 -213 THR A O 1
ATOM 2519 N N . TRP A 1 159 ? 17.87938 -17.86873 89.51273 1.000 34.32122 -212 TRP A N 1
ATOM 2520 C CA . TRP A 1 159 ? 18.16113 -17.56728 90.90968 1.000 32.29272 -212 TRP A CA 1
ATOM 2521 C C . TRP A 1 159 ? 17.26445 -18.28643 91.90504 1.000 30.90894 -212 TRP A C 1
ATOM 2522 O O . TRP A 1 159 ? 17.73930 -18.57775 93.01698 1.000 32.92703 -212 TRP A O 1
ATOM 2543 N N . PRO A 1 160 ? 15.97611 -18.50843 91.64395 1.000 26.52555 -211 PRO A N 1
ATOM 2544 C CA . PRO A 1 160 ? 15.16534 -19.23520 92.64080 1.000 27.98739 -211 PRO A CA 1
ATOM 2545 C C . PRO A 1 160 ? 15.76683 -20.58772 92.99005 1.000 29.40974 -211 PRO A C 1
ATOM 2546 O O . PRO A 1 160 ? 15.71609 -21.02791 94.14395 1.000 26.87183 -211 PRO A O 1
ATOM 2557 N N . LEU A 1 161 ? 16.37150 -21.24971 92.00978 1.000 29.51578 -210 LEU A N 1
ATOM 2558 C CA . LEU A 1 161 ? 16.99770 -22.53780 92.27653 1.000 31.55471 -210 LEU A CA 1
ATOM 2559 C C . LEU A 1 161 ? 18.31956 -22.36655 93.00821 1.000 33.15640 -210 LEU A C 1
ATOM 2560 O O . LEU A 1 161 ? 18.63830 -23.14893 93.91103 1.000 32.61511 -210 LEU A O 1
ATOM 2576 N N . ILE A 1 162 ? 19.11216 -21.35935 92.62341 1.000 35.29522 -209 ILE A N 1
ATOM 2577 C CA . ILE A 1 162 ? 20.40851 -21.16383 93.26656 1.000 38.90691 -209 ILE A CA 1
ATOM 2578 C C . ILE A 1 162 ? 20.22129 -20.82009 94.73994 1.000 38.88925 -209 ILE A C 1
ATOM 2579 O O . ILE A 1 162 ? 21.03702 -21.19703 95.59353 1.000 37.66903 -209 ILE A O 1
ATOM 2595 N N . ALA A 1 163 ? 19.15517 -20.07815 95.05807 1.000 33.61367 -208 ALA A N 1
ATOM 2596 C CA . ALA A 1 163 ? 18.91360 -19.64730 96.43108 1.000 31.70345 -208 ALA A CA 1
ATOM 2597 C C . ALA A 1 163 ? 18.32589 -20.76389 97.28461 1.000 32.09441 -208 ALA A C 1
ATOM 2598 O O . ALA A 1 163 ? 18.53526 -20.79282 98.50219 1.000 30.15209 -208 ALA A O 1
ATOM 2605 N N . ALA A 1 164 ? 17.64458 -21.71998 96.65248 1.000 33.59601 -207 ALA A N 1
ATOM 2606 C CA . ALA A 1 164 ? 16.81621 -22.67308 97.38032 1.000 35.76646 -207 ALA A CA 1
ATOM 2607 C C . ALA A 1 164 ? 17.54194 -23.29168 98.57203 1.000 39.47186 -207 ALA A C 1
ATOM 2608 O O . ALA A 1 164 ? 17.01766 -23.29770 99.69179 1.000 39.07459 -207 ALA A O 1
ATOM 2615 N N . ASP A 1 165 ? 18.74833 -23.82372 98.35460 1.000 42.71058 -206 ASP A N 1
ATOM 2616 C CA . ASP A 1 165 ? 19.46627 -24.56146 99.39071 1.000 48.03155 -206 ASP A CA 1
ATOM 2617 C C . ASP A 1 165 ? 20.54664 -23.72274 100.07417 1.000 48.22673 -206 ASP A C 1
ATOM 2618 O O . ASP A 1 165 ? 21.47818 -24.27906 100.67143 1.000 48.17014 -206 ASP A O 1
ATOM 2627 N N . GLY A 1 166 ? 20.45303 -22.39936 99.98564 1.000 47.60483 -205 GLY A N 1
ATOM 2628 C CA . GLY A 1 166 ? 21.30989 -21.55581 100.79033 1.000 48.87604 -205 GLY A CA 1
ATOM 2629 C C . GLY A 1 166 ? 22.02772 -20.44214 100.06206 1.000 45.25541 -205 GLY A C 1
ATOM 2630 O O . GLY A 1 166 ? 22.77506 -19.68369 100.68515 1.000 43.90011 -205 GLY A O 1
ATOM 2634 N N . GLY A 1 167 ? 21.82071 -20.32491 98.75456 1.000 43.18308 -204 GLY A N 1
ATOM 2635 C CA . GLY A 1 167 ? 22.37844 -19.19566 98.03006 1.000 40.52623 -204 GLY A CA 1
ATOM 2636 C C . GLY A 1 167 ? 21.79887 -17.87978 98.52198 1.000 37.90548 -204 GLY A C 1
ATOM 2637 O O . GLY A 1 167 ? 20.61498 -17.77824 98.84742 1.000 36.87305 -204 GLY A O 1
ATOM 2641 N N . TYR A 1 168 ? 22.64668 -16.85498 98.56936 1.000 38.07826 -203 TYR A N 1
ATOM 2642 C CA . TYR A 1 168 ? 22.19420 -15.51893 98.93349 1.000 38.23696 -203 TYR A CA 1
ATOM 2643 C C . TYR A 1 168 ? 23.16936 -14.50907 98.34661 1.000 38.41593 -203 TYR A C 1
ATOM 2644 O O . TYR A 1 168 ? 24.31491 -14.83197 98.02463 1.000 36.83290 -203 TYR A O 1
ATOM 2662 N N . ALA A 1 169 ? 22.69562 -13.27526 98.21408 1.000 44.72415 -202 ALA A N 1
ATOM 2663 C CA . ALA A 1 169 ? 23.48813 -12.21175 97.59100 1.000 47.80985 -202 ALA A CA 1
ATOM 2664 C C . ALA A 1 169 ? 24.31131 -11.46600 98.63403 1.000 50.36110 -202 ALA A C 1
ATOM 2665 O O . ALA A 1 169 ? 25.54246 -11.49830 98.59963 1.000 56.57475 -202 ALA A O 1
ATOM 2672 N N . PHE A 1 170 ? 23.64380 -10.75478 99.53877 1.000 42.52542 -201 PHE A N 1
ATOM 2673 C CA . PHE A 1 170 ? 24.32221 -10.05594 100.61833 1.000 44.84732 -201 PHE A CA 1
ATOM 2674 C C . PHE A 1 170 ? 23.70993 -10.42883 101.95791 1.000 48.69464 -201 PHE A C 1
ATOM 2675 O O . PHE A 1 170 ? 22.48420 -10.50293 102.10045 1.000 49.65915 -201 PHE A O 1
ATOM 2692 N N . LYS A 1 171 ? 24.58742 -10.68875 102.92460 1.000 55.37633 -200 LYS A N 1
ATOM 2693 C CA . LYS A 1 171 ? 24.15616 -11.01456 104.27489 1.000 61.10839 -200 LYS A CA 1
ATOM 2694 C C . LYS A 1 171 ? 23.50376 -9.79717 104.90756 1.000 64.10164 -200 LYS A C 1
ATOM 2695 O O . LYS A 1 171 ? 24.01196 -8.68079 104.79008 1.000 64.40265 -200 LYS A O 1
ATOM 2714 N N . TYR A 1 172 ? 22.37840 -10.00077 105.58297 1.000 70.51672 -199 TYR A N 1
ATOM 2715 C CA . TYR A 1 172 ? 21.73864 -8.84810 106.19283 1.000 74.01742 -199 TYR A CA 1
ATOM 2716 C C . TYR A 1 172 ? 22.36302 -8.58384 107.55188 1.000 83.59099 -199 TYR A C 1
ATOM 2717 O O . TYR A 1 172 ? 22.10875 -9.31612 108.50044 1.000 87.68054 -199 TYR A O 1
ATOM 2735 N N . LYS A 1 176 ? 22.78162 -2.21700 107.02773 1.000 59.47184 -195 LYS A N 1
ATOM 2736 C CA . LYS A 1 176 ? 22.94596 -3.48463 107.77736 1.000 59.49999 -195 LYS A CA 1
ATOM 2737 C C . LYS A 1 176 ? 23.19416 -4.65450 106.81659 1.000 60.29593 -195 LYS A C 1
ATOM 2738 O O . LYS A 1 176 ? 23.08266 -5.83323 107.21484 1.000 59.53298 -195 LYS A O 1
ATOM 2744 N N . TYR A 1 177 ? 23.51425 -4.33263 105.55595 1.000 68.87413 -194 TYR A N 1
ATOM 2745 C CA . TYR A 1 177 ? 23.99608 -5.32339 104.59854 1.000 68.75773 -194 TYR A CA 1
ATOM 2746 C C . TYR A 1 177 ? 25.51192 -5.24286 104.51010 1.000 68.32034 -194 TYR A C 1
ATOM 2747 O O . TYR A 1 177 ? 26.06360 -4.15133 104.34171 1.000 69.95921 -194 TYR A O 1
ATOM 2765 N N . ASP A 1 178 ? 26.17659 -6.39162 104.56740 1.000 54.25710 -193 ASP A N 1
ATOM 2766 C CA . ASP A 1 178 ? 27.63439 -6.45347 104.52591 1.000 55.01154 -193 ASP A CA 1
ATOM 2767 C C . ASP A 1 178 ? 28.07955 -6.60211 103.07148 1.000 57.31701 -193 ASP A C 1
ATOM 2768 O O . ASP A 1 178 ? 27.89905 -7.66184 102.46527 1.000 59.57102 -193 ASP A O 1
ATOM 2777 N N . ILE A 1 179 ? 28.66844 -5.54202 102.51421 1.000 62.09420 -192 ILE A N 1
ATOM 2778 C CA . ILE A 1 179 ? 29.20051 -5.59410 101.15585 1.000 60.95615 -192 ILE A CA 1
ATOM 2779 C C . ILE A 1 179 ? 30.18105 -6.74210 100.97814 1.000 60.27685 -192 ILE A C 1
ATOM 2780 O O . ILE A 1 179 ? 30.39202 -7.21831 99.85476 1.000 61.91024 -192 ILE A O 1
ATOM 2796 N N . LYS A 1 180 ? 30.83233 -7.16715 102.06166 1.000 48.93678 -191 LYS A N 1
ATOM 2797 C CA . LYS A 1 180 ? 31.97911 -8.05904 101.99409 1.000 47.59220 -191 LYS A CA 1
ATOM 2798 C C . LYS A 1 180 ? 31.63147 -9.50767 102.29361 1.000 49.13082 -191 LYS A C 1
ATOM 2799 O O . LYS A 1 180 ? 32.53517 -10.34821 102.33530 1.000 50.44391 -191 LYS A O 1
ATOM 2805 N N . ASP A 1 181 ? 30.35786 -9.81570 102.51758 1.000 53.16853 -190 ASP A N 1
ATOM 2806 C CA . ASP A 1 181 ? 29.89456 -11.18121 102.74504 1.000 55.80298 -190 ASP A CA 1
ATOM 2807 C C . ASP A 1 181 ? 28.79924 -11.45350 101.72127 1.000 58.59779 -190 ASP A C 1
ATOM 2808 O O . ASP A 1 181 ? 27.63653 -11.12018 101.95785 1.000 55.06865 -190 ASP A O 1
ATOM 2817 N N . VAL A 1 182 ? 29.14153 -12.08337 100.60015 1.000 71.12002 -189 VAL A N 1
ATOM 2818 C CA . VAL A 1 182 ? 28.19109 -12.16175 99.49541 1.000 74.49929 -189 VAL A CA 1
ATOM 2819 C C . VAL A 1 182 ? 27.39844 -13.46678 99.52153 1.000 84.85608 -189 VAL A C 1
ATOM 2820 O O . VAL A 1 182 ? 26.16526 -13.44348 99.57944 1.000 92.66111 -189 VAL A O 1
ATOM 2833 N N . GLY A 1 183 ? 28.07202 -14.60766 99.44511 1.000 52.83615 -188 GLY A N 1
ATOM 2834 C CA . GLY A 1 183 ? 27.38764 -15.88435 99.56445 1.000 52.23543 -188 GLY A CA 1
ATOM 2835 C C . GLY A 1 183 ? 26.93813 -16.53407 98.27331 1.000 53.23386 -188 GLY A C 1
ATOM 2836 O O . GLY A 1 183 ? 26.02777 -17.37541 98.30682 1.000 56.28082 -188 GLY A O 1
ATOM 2840 N N . VAL A 1 184 ? 27.54179 -16.16384 97.14199 1.000 48.06194 -187 VAL A N 1
ATOM 2841 C CA . VAL A 1 184 ? 27.26822 -16.77671 95.84778 1.000 45.96786 -187 VAL A CA 1
ATOM 2842 C C . VAL A 1 184 ? 28.13988 -18.00252 95.60037 1.000 45.32325 -187 VAL A C 1
ATOM 2843 O O . VAL A 1 184 ? 27.86678 -18.77652 94.67077 1.000 46.63212 -187 VAL A O 1
ATOM 2856 N N . ASP A 1 185 ? 29.15710 -18.22495 96.41973 1.000 57.07473 -186 ASP A N 1
ATOM 2857 C CA . ASP A 1 185 ? 30.02351 -19.39012 96.31492 1.000 59.03227 -186 ASP A CA 1
ATOM 2858 C C . ASP A 1 185 ? 29.94192 -20.24918 97.57194 1.000 57.67620 -186 ASP A C 1
ATOM 2859 O O . ASP A 1 185 ? 30.92958 -20.85849 97.98317 1.000 59.72773 -186 ASP A O 1
ATOM 2868 N N . ASN A 1 186 ? 28.77715 -20.29356 98.21425 1.000 53.97296 -185 ASN A N 1
ATOM 2869 C CA . ASN A 1 186 ? 28.61714 -21.20294 99.33590 1.000 52.54989 -185 ASN A CA 1
ATOM 2870 C C . ASN A 1 186 ? 28.14801 -22.56176 98.80672 1.000 50.04047 -185 ASN A C 1
ATOM 2871 O O . ASN A 1 186 ? 28.01605 -22.77739 97.59954 1.000 48.02610 -185 ASN A O 1
ATOM 2882 N N . ALA A 1 187 ? 27.90732 -23.50192 99.71936 1.000 52.28561 -184 ALA A N 1
ATOM 2883 C CA . ALA A 1 187 ? 27.61294 -24.86692 99.30060 1.000 49.40301 -184 ALA A CA 1
ATOM 2884 C C . ALA A 1 187 ? 26.23066 -24.97453 98.67872 1.000 45.74148 -184 ALA A C 1
ATOM 2885 O O . ALA A 1 187 ? 26.05877 -25.66859 97.66944 1.000 43.80260 -184 ALA A O 1
ATOM 2892 N N . GLY A 1 188 ? 25.24007 -24.27660 99.24310 1.000 44.18649 -183 GLY A N 1
ATOM 2893 C CA . GLY A 1 188 ? 23.90153 -24.33387 98.68034 1.000 42.25195 -183 GLY A CA 1
ATOM 2894 C C . GLY A 1 188 ? 23.83317 -23.73453 97.28828 1.000 41.87208 -183 GLY A C 1
ATOM 2895 O O . GLY A 1 188 ? 23.09002 -24.22155 96.42666 1.000 40.08746 -183 GLY A O 1
ATOM 2899 N N . ALA A 1 189 ? 24.58765 -22.65490 97.05682 1.000 40.14817 -182 ALA A N 1
ATOM 2900 C CA . ALA A 1 189 ? 24.67175 -22.08137 95.71575 1.000 40.61043 -182 ALA A CA 1
ATOM 2901 C C . ALA A 1 189 ? 25.29641 -23.07299 94.73550 1.000 40.79848 -182 ALA A C 1
ATOM 2902 O O . ALA A 1 189 ? 24.74865 -23.32825 93.65476 1.000 39.06172 -182 ALA A O 1
ATOM 2909 N N . LYS A 1 190 ? 26.46149 -23.61990 95.08564 1.000 39.58804 -181 LYS A N 1
ATOM 2910 C CA . LYS A 1 190 ? 27.09387 -24.62144 94.23416 1.000 41.94973 -181 LYS A CA 1
ATOM 2911 C C . LYS A 1 190 ? 26.13764 -25.76673 93.93351 1.000 37.52239 -181 LYS A C 1
ATOM 2912 O O . LYS A 1 190 ? 26.10410 -26.27633 92.80837 1.000 36.64533 -181 LYS A O 1
ATOM 2931 N N . ALA A 1 191 ? 25.31536 -26.14549 94.91497 1.000 41.08239 -180 ALA A N 1
ATOM 2932 C CA . ALA A 1 191 ? 24.41569 -27.27993 94.74068 1.000 40.17294 -180 ALA A CA 1
ATOM 2933 C C . ALA A 1 191 ? 23.29053 -26.96395 93.77054 1.000 38.71920 -180 ALA A C 1
ATOM 2934 O O . ALA A 1 191 ? 22.85357 -27.83702 93.01305 1.000 36.97521 -180 ALA A O 1
ATOM 2941 N N . GLY A 1 192 ? 22.81790 -25.71949 93.75726 1.000 35.81885 -179 GLY A N 1
ATOM 2942 C CA . GLY A 1 192 ? 21.70498 -25.38915 92.88336 1.000 34.40617 -179 GLY A CA 1
ATOM 2943 C C . GLY A 1 192 ? 22.14181 -25.20442 91.44381 1.000 36.20316 -179 GLY A C 1
ATOM 2944 O O . GLY A 1 192 ? 21.51746 -25.73275 90.51428 1.000 36.20662 -179 GLY A O 1
ATOM 2948 N N . LEU A 1 193 ? 23.25193 -24.48882 91.23999 1.000 34.27307 -178 LEU A N 1
ATOM 2949 C CA . LEU A 1 193 ? 23.76580 -24.31758 89.89256 1.000 33.81951 -178 LEU A CA 1
ATOM 2950 C C . LEU A 1 193 ? 24.26550 -25.63580 89.31650 1.000 34.91039 -178 LEU A C 1
ATOM 2951 O O . LEU A 1 193 ? 24.25426 -25.81050 88.09790 1.000 33.48581 -178 LEU A O 1
ATOM 2967 N N . THR A 1 194 ? 24.72371 -26.55611 90.16285 1.000 39.30375 -177 THR A N 1
ATOM 2968 C CA . THR A 1 194 ? 25.11172 -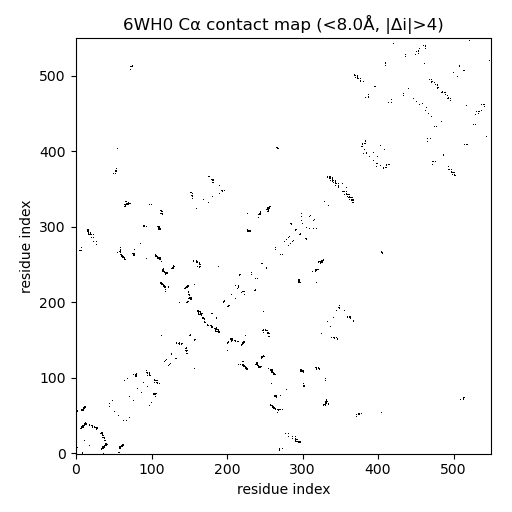27.87034 89.66123 1.000 43.81288 -177 THR A CA 1
ATOM 2969 C C . THR A 1 194 ? 23.90105 -28.61453 89.12190 1.000 43.88076 -177 THR A C 1
ATOM 2970 O O . THR A 1 194 ? 23.95431 -29.19601 88.03113 1.000 46.51353 -177 THR A O 1
ATOM 2981 N N . PHE A 1 195 ? 22.78925 -28.59638 89.86333 1.000 38.61135 -176 PHE A N 1
ATOM 2982 C CA . PHE A 1 195 ? 21.57689 -29.20233 89.33233 1.000 39.80573 -176 PHE A CA 1
ATOM 2983 C C . PHE A 1 195 ? 21.25506 -28.61621 87.96892 1.000 40.08861 -176 PHE A C 1
ATOM 2984 O O . PHE A 1 195 ? 21.00728 -29.34830 87.00334 1.000 37.70832 -176 PHE A O 1
ATOM 3001 N N . LEU A 1 196 ? 21.26544 -27.28438 87.87205 1.000 41.68833 -175 LEU A N 1
ATOM 3002 C CA . LEU A 1 196 ? 20.91656 -26.63223 86.61740 1.000 43.09981 -175 LEU A CA 1
ATOM 3003 C C . LEU A 1 196 ? 21.82361 -27.10579 85.49148 1.000 40.92219 -175 LEU A C 1
ATOM 3004 O O . LEU A 1 196 ? 21.35278 -27.48615 84.41552 1.000 37.67776 -175 LEU A O 1
ATOM 3020 N N . VAL A 1 197 ? 23.13642 -27.06318 85.72146 1.000 47.78342 -174 VAL A N 1
ATOM 3021 C CA . VAL A 1 197 ? 24.09303 -27.40128 84.67786 1.000 51.42080 -174 VAL A CA 1
ATOM 3022 C C . VAL A 1 197 ? 24.02588 -28.88657 84.35248 1.000 50.37761 -174 VAL A C 1
ATOM 3023 O O . VAL A 1 197 ? 24.37578 -29.30354 83.24525 1.000 49.78813 -174 VAL A O 1
ATOM 3036 N N . ASP A 1 198 ? 23.60243 -29.71280 85.30874 1.000 47.80092 -173 ASP A N 1
ATOM 3037 C CA . ASP A 1 198 ? 23.47691 -31.13715 85.01973 1.000 49.48371 -173 ASP A CA 1
ATOM 3038 C C . ASP A 1 198 ? 22.27359 -31.39797 84.12419 1.000 51.49876 -173 ASP A C 1
ATOM 3039 O O . ASP A 1 198 ? 22.34047 -32.22786 83.20963 1.000 51.92673 -173 ASP A O 1
ATOM 3048 N N . LEU A 1 199 ? 21.17179 -30.67868 84.35875 1.000 46.87564 -172 LEU A N 1
ATOM 3049 C CA . LEU A 1 199 ? 20.02468 -30.77049 83.46148 1.000 46.07658 -172 LEU A CA 1
ATOM 3050 C C . LEU A 1 199 ? 20.44062 -30.50208 82.01808 1.000 46.94982 -172 LEU A C 1
ATOM 3051 O O . LEU A 1 199 ? 19.93165 -31.13774 81.08567 1.000 46.56907 -172 LEU A O 1
ATOM 3067 N N . ILE A 1 200 ? 21.34217 -29.53400 81.81676 1.000 46.65038 -171 ILE A N 1
ATOM 3068 C CA . ILE A 1 200 ? 21.79041 -29.17784 80.47025 1.000 48.67777 -171 ILE A CA 1
ATOM 3069 C C . ILE A 1 200 ? 22.69338 -30.26859 79.90985 1.000 47.12135 -171 ILE A C 1
ATOM 3070 O O . ILE A 1 200 ? 22.44201 -30.80857 78.82762 1.000 45.59644 -171 ILE A O 1
ATOM 3086 N N . LYS A 1 201 ? 23.76808 -30.59284 80.62980 1.000 47.32221 -170 LYS A N 1
ATOM 3087 C CA . LYS A 1 201 ? 24.69216 -31.61783 80.15805 1.000 51.39892 -170 LYS A CA 1
ATOM 3088 C C . LYS A 1 201 ? 23.98561 -32.93082 79.85969 1.000 52.46926 -170 LYS A C 1
ATOM 3089 O O . LYS A 1 201 ? 24.40621 -33.67022 78.95992 1.000 53.95872 -170 LYS A O 1
ATOM 3108 N N . ASN A 1 202 ? 22.91994 -33.24338 80.59929 1.000 53.05693 -169 ASN A N 1
ATOM 3109 C CA . ASN A 1 202 ? 22.14632 -34.46146 80.39888 1.000 54.59994 -169 ASN A CA 1
ATOM 3110 C C . ASN A 1 202 ? 21.01894 -34.27741 79.38803 1.000 54.66089 -169 ASN A C 1
ATOM 3111 O O . ASN A 1 202 ? 20.10742 -35.11274 79.32456 1.000 53.36636 -169 ASN A O 1
ATOM 3122 N N . LYS A 1 203 ? 21.06137 -33.18973 78.61233 1.000 59.67003 -168 LYS A N 1
ATOM 3123 C CA . LYS A 1 203 ? 20.23506 -33.00346 77.42182 1.000 59.25813 -168 LYS A CA 1
ATOM 3124 C C . LYS A 1 203 ? 18.75713 -32.80064 77.74883 1.000 56.86572 -168 LYS A C 1
ATOM 3125 O O . LYS A 1 203 ? 17.89287 -33.11904 76.93209 1.000 56.19371 -168 LYS A O 1
ATOM 3144 N N . HIS A 1 204 ? 18.43867 -32.25208 78.92036 1.000 54.74401 -167 HIS A N 1
ATOM 3145 C CA . HIS A 1 204 ? 17.05113 -31.94613 79.25273 1.000 53.87112 -167 HIS A CA 1
ATOM 3146 C C . HIS A 1 204 ? 16.69148 -30.49266 78.98557 1.000 50.07288 -167 HIS A C 1
ATOM 3147 O O . HIS A 1 204 ? 15.50306 -30.16842 78.86836 1.000 48.37108 -167 HIS A O 1
ATOM 3161 N N . MET A 1 205 ? 17.69489 -29.62449 78.89298 1.000 49.65314 -166 MET A N 1
ATOM 3162 C CA . MET A 1 205 ? 17.52823 -28.24524 78.46162 1.000 49.07560 -166 MET A CA 1
ATOM 3163 C C . MET A 1 205 ? 18.73788 -27.89083 77.60313 1.000 48.75806 -166 MET A C 1
ATOM 3164 O O . MET A 1 205 ? 19.76171 -28.57924 77.62960 1.000 47.77576 -166 MET A O 1
ATOM 3178 N N . ASN A 1 206 ? 18.61070 -26.79804 76.85318 1.000 53.01287 -165 ASN A N 1
ATOM 3179 C CA . ASN A 1 206 ? 19.64224 -26.30452 75.94699 1.000 54.40312 -165 ASN A CA 1
ATOM 3180 C C . ASN A 1 206 ? 20.17403 -24.98294 76.49100 1.000 48.23366 -165 ASN A C 1
ATOM 3181 O O . ASN A 1 206 ? 19.39851 -24.04973 76.73407 1.000 45.53184 -165 ASN A O 1
ATOM 3192 N N . ALA A 1 207 ? 21.49315 -24.91113 76.69904 1.000 42.34214 -164 ALA A N 1
ATOM 3193 C CA . ALA A 1 207 ? 22.08529 -23.73662 77.33791 1.000 41.12986 -164 ALA A CA 1
ATOM 3194 C C . ALA A 1 207 ? 21.85026 -22.45653 76.54173 1.000 42.34483 -164 ALA A C 1
ATOM 3195 O O . ALA A 1 207 ? 22.04289 -21.35514 77.08133 1.000 42.27047 -164 ALA A O 1
ATOM 3202 N N . ASP A 1 208 ? 21.40432 -22.56944 75.29006 1.000 40.47297 -163 ASP A N 1
ATOM 3203 C CA . ASP A 1 208 ? 21.13041 -21.40562 74.45488 1.000 41.58654 -163 ASP A CA 1
ATOM 3204 C C . ASP A 1 208 ? 19.74178 -20.81823 74.67276 1.000 39.87484 -163 ASP A C 1
ATOM 3205 O O . ASP A 1 208 ? 19.48699 -19.68284 74.24125 1.000 37.82367 -163 ASP A O 1
ATOM 3214 N N . THR A 1 209 ? 18.84793 -21.55768 75.32608 1.000 46.15396 -162 THR A N 1
ATOM 3215 C CA . THR A 1 209 ? 17.44949 -21.16086 75.41650 1.000 45.92044 -162 THR A CA 1
ATOM 3216 C C . THR A 1 209 ? 17.30211 -19.78666 76.07297 1.000 43.50567 -162 THR A C 1
ATOM 3217 O O . THR A 1 209 ? 18.01976 -19.45431 77.01918 1.000 41.10400 -162 THR A O 1
ATOM 3228 N N . ASP A 1 210 ? 16.36610 -18.98582 75.55612 1.000 43.32643 -161 ASP A N 1
ATOM 3229 C CA . ASP A 1 210 ? 16.16143 -17.60738 76.00071 1.000 40.97456 -161 ASP A CA 1
ATOM 3230 C C . ASP A 1 210 ? 14.65534 -17.34043 76.05376 1.000 38.83473 -161 ASP A C 1
ATOM 3231 O O . ASP A 1 210 ? 13.83967 -18.26314 75.93867 1.000 39.68562 -161 ASP A O 1
ATOM 3240 N N . TYR A 1 211 ? 14.27388 -16.06432 76.21471 1.000 33.14734 -160 TYR A N 1
ATOM 3241 C CA . TYR A 1 211 ? 12.88027 -15.75331 76.51888 1.000 30.78560 -160 TYR A CA 1
ATOM 3242 C C . TYR A 1 211 ? 11.96263 -16.18434 75.38167 1.000 32.14497 -160 TYR A C 1
ATOM 3243 O O . TYR A 1 211 ? 10.98202 -16.90844 75.59198 1.000 33.69356 -160 TYR A O 1
ATOM 3261 N N . SER A 1 212 ? 12.27266 -15.75483 74.15761 1.000 35.50758 -159 SER A N 1
ATOM 3262 C CA . SER A 1 212 ? 11.38186 -16.02727 73.03123 1.000 38.86453 -159 SER A CA 1
ATOM 3263 C C . SER A 1 212 ? 11.30947 -17.51741 72.70659 1.000 41.14564 -159 SER A C 1
ATOM 3264 O O . SER A 1 212 ? 10.22931 -18.04082 72.40357 1.000 42.48229 -159 SER A O 1
ATOM 3272 N N . ILE A 1 213 ? 12.44022 -18.21988 72.76297 1.000 41.65453 -158 ILE A N 1
ATOM 3273 C CA . ILE A 1 213 ? 12.43392 -19.64255 72.42343 1.000 40.96569 -158 ILE A CA 1
ATOM 3274 C C . ILE A 1 213 ? 11.50737 -20.40883 73.35805 1.000 37.80601 -158 ILE A C 1
ATOM 3275 O O . ILE A 1 213 ? 10.72163 -21.25751 72.91457 1.000 37.39654 -158 ILE A O 1
ATOM 3291 N N . ALA A 1 214 ? 11.56501 -20.10799 74.66424 1.000 33.46644 -157 ALA A N 1
ATOM 3292 C CA . ALA A 1 214 ? 10.70184 -20.80937 75.60710 1.000 32.86315 -157 ALA A CA 1
ATOM 3293 C C . ALA A 1 214 ? 9.23412 -20.45108 75.40319 1.000 33.11358 -157 ALA A C 1
ATOM 3294 O O . ALA A 1 214 ? 8.36125 -21.32379 75.49314 1.000 33.14365 -157 ALA A O 1
ATOM 3301 N N . GLU A 1 215 ? 8.93319 -19.17843 75.13708 1.000 38.85170 -156 GLU A N 1
ATOM 3302 C CA . GLU A 1 215 ? 7.53987 -18.77082 74.98922 1.000 39.79214 -156 GLU A CA 1
ATOM 3303 C C . GLU A 1 215 ? 6.90271 -19.43387 73.77348 1.000 41.56236 -156 GLU A C 1
ATOM 3304 O O . GLU A 1 215 ? 5.80115 -19.99282 73.86186 1.000 43.23231 -156 GLU A O 1
ATOM 3316 N N . ALA A 1 216 ? 7.57256 -19.36413 72.61816 1.000 36.38031 -155 ALA A N 1
ATOM 3317 C CA . ALA A 1 216 ? 7.06585 -20.05542 71.43249 1.000 39.28114 -155 ALA A CA 1
ATOM 3318 C C . ALA A 1 216 ? 6.83289 -21.53822 71.72862 1.000 41.15052 -155 ALA A C 1
ATOM 3319 O O . ALA A 1 216 ? 5.74285 -22.07705 71.48249 1.000 40.97040 -155 ALA A O 1
ATOM 3326 N N . ALA A 1 217 ? 7.84081 -22.20618 72.29672 1.000 48.72764 -154 ALA A N 1
ATOM 3327 C CA . ALA A 1 217 ? 7.69627 -23.60518 72.68316 1.000 48.24074 -154 ALA A CA 1
ATOM 3328 C C . ALA A 1 217 ? 6.39505 -23.83635 73.44181 1.000 48.72407 -154 ALA A C 1
ATOM 3329 O O . ALA A 1 217 ? 5.55678 -24.64906 73.03436 1.000 51.77460 -154 ALA A O 1
ATOM 3336 N N . PHE A 1 218 ? 6.20888 -23.13574 74.56461 1.000 41.80758 -153 PHE A N 1
ATOM 3337 C CA . PHE A 1 218 ? 5.06136 -23.44676 75.41156 1.000 40.93558 -153 PHE A CA 1
ATOM 3338 C C . PHE A 1 218 ? 3.74565 -23.07758 74.73182 1.000 40.20873 -153 PHE A C 1
ATOM 3339 O O . PHE A 1 218 ? 2.75706 -23.81849 74.83114 1.000 40.64519 -153 PHE A O 1
ATOM 3356 N N . ASN A 1 219 ? 3.69850 -21.92398 74.06461 1.000 40.57112 -152 ASN A N 1
ATOM 3357 C CA . ASN A 1 219 ? 2.44960 -21.44570 73.47624 1.000 42.94384 -152 ASN A CA 1
ATOM 3358 C C . ASN A 1 219 ? 2.10959 -22.14071 72.16259 1.000 47.47293 -152 ASN A C 1
ATOM 3359 O O . ASN A 1 219 ? 0.98815 -21.98387 71.66262 1.000 47.00652 -152 ASN A O 1
ATOM 3370 N N . LYS A 1 220 ? 3.04500 -22.89995 71.59148 1.000 58.37066 -151 LYS A N 1
ATOM 3371 C CA . LYS A 1 220 ? 2.73610 -23.77495 70.46719 1.000 64.23222 -151 LYS A CA 1
ATOM 3372 C C . LYS A 1 220 ? 2.33893 -25.17258 70.91870 1.000 64.87421 -151 LYS A C 1
ATOM 3373 O O . LYS A 1 220 ? 1.71921 -25.91010 70.14431 1.000 66.26722 -151 LYS A O 1
ATOM 3392 N N . GLY A 1 221 ? 2.67000 -25.54152 72.15325 1.000 56.47238 -150 GLY A N 1
ATOM 3393 C CA . GLY A 1 221 ? 2.36971 -26.85312 72.68827 1.000 56.22847 -150 GLY A CA 1
ATOM 3394 C C . GLY A 1 221 ? 3.53677 -27.81483 72.71656 1.000 57.12097 -150 GLY A C 1
ATOM 3395 O O . GLY A 1 221 ? 3.32608 -29.01498 72.93908 1.000 58.43728 -150 GLY A O 1
ATOM 3399 N N . GLU A 1 222 ? 4.75865 -27.32709 72.51113 1.000 53.62910 -149 GLU A N 1
ATOM 3400 C CA . GLU A 1 222 ? 5.91286 -28.19357 72.33191 1.000 57.44408 -149 GLU A CA 1
ATOM 3401 C C . GLU A 1 222 ? 6.61607 -28.54522 73.63286 1.000 51.88821 -149 GLU A C 1
ATOM 3402 O O . GLU A 1 222 ? 7.37081 -29.52285 73.66154 1.000 50.38111 -149 GLU A O 1
ATOM 3414 N N . THR A 1 223 ? 6.41092 -27.76827 74.69421 1.000 49.43549 -148 THR A N 1
ATOM 3415 C CA . THR A 1 223 ? 6.94852 -28.07894 76.00838 1.000 48.22190 -148 THR A CA 1
ATOM 3416 C C . THR A 1 223 ? 5.82379 -27.99254 77.02827 1.000 48.81469 -148 THR A C 1
ATOM 3417 O O . THR A 1 223 ? 4.88953 -27.18993 76.88783 1.000 53.36547 -148 THR A O 1
ATOM 3428 N N . ALA A 1 224 ? 5.93224 -28.81789 78.07283 1.000 48.59598 -147 ALA A N 1
ATOM 3429 C CA . ALA A 1 224 ? 4.83044 -28.92648 79.02122 1.000 46.08519 -147 ALA A CA 1
ATOM 3430 C C . ALA A 1 224 ? 4.82287 -27.80003 80.05399 1.000 43.04525 -147 ALA A C 1
ATOM 3431 O O . ALA A 1 224 ? 3.75222 -27.44182 80.56729 1.000 40.44939 -147 ALA A O 1
ATOM 3438 N N . MET A 1 225 ? 5.98098 -27.22402 80.36543 1.000 41.14356 -146 MET A N 1
ATOM 3439 C CA . MET A 1 225 ? 6.04543 -26.19697 81.38777 1.000 39.56007 -146 MET A CA 1
ATOM 3440 C C . MET A 1 225 ? 7.02125 -25.09855 80.98810 1.000 35.39056 -146 MET A C 1
ATOM 3441 O O . MET A 1 225 ? 7.87101 -25.25422 80.10522 1.000 34.69183 -146 MET A O 1
ATOM 3455 N N . THR A 1 226 ? 6.87146 -23.97729 81.67908 1.000 37.28744 -145 THR A N 1
ATOM 3456 C CA . THR A 1 226 ? 7.80133 -22.86018 81.59474 1.000 35.15331 -145 THR A CA 1
ATOM 3457 C C . THR A 1 226 ? 7.68211 -22.10377 82.91121 1.000 32.46707 -145 THR A C 1
ATOM 3458 O O . THR A 1 226 ? 6.78176 -22.36633 83.70901 1.000 33.32087 -145 THR A O 1
ATOM 3469 N N . ILE A 1 227 ? 8.64132 -21.21406 83.16230 1.000 31.71333 -144 ILE A N 1
ATOM 3470 C CA . ILE A 1 227 ? 8.69309 -20.38653 84.36534 1.000 28.87648 -144 ILE A CA 1
ATOM 3471 C C . ILE A 1 227 ? 8.61563 -18.93904 83.90702 1.000 27.12017 -144 ILE A C 1
ATOM 3472 O O . ILE A 1 227 ? 9.37133 -18.53528 83.01416 1.000 26.86120 -144 ILE A O 1
ATOM 3488 N N . ASN A 1 228 ? 7.68370 -18.17302 84.46757 1.000 27.32077 -143 ASN A N 1
ATOM 3489 C CA . ASN A 1 228 ? 7.50487 -16.81514 83.96789 1.000 27.29620 -143 ASN A CA 1
ATOM 3490 C C . ASN A 1 228 ? 6.57768 -16.02453 84.88418 1.000 25.82520 -143 ASN A C 1
ATOM 3491 O O . ASN A 1 228 ? 5.98677 -16.55804 85.83708 1.000 23.64894 -143 ASN A O 1
ATOM 3502 N N . GLY A 1 229 ? 6.45353 -14.73430 84.55875 1.000 25.28819 -142 GLY A N 1
ATOM 3503 C CA . GLY A 1 229 ? 5.70036 -13.80467 85.36688 1.000 24.64282 -142 GLY A CA 1
ATOM 3504 C C . GLY A 1 229 ? 4.36452 -13.46307 84.74368 1.000 25.89099 -142 GLY A C 1
ATOM 3505 O O . GLY A 1 229 ? 4.06409 -13.84688 83.61278 1.000 25.88574 -142 GLY A O 1
ATOM 3509 N N . PRO A 1 230 ? 3.54666 -12.69092 85.46029 1.000 27.23839 -141 PRO A N 1
ATOM 3510 C CA . PRO A 1 230 ? 2.18806 -12.40163 84.96421 1.000 25.61068 -141 PRO A CA 1
ATOM 3511 C C . PRO A 1 230 ? 2.13350 -11.67827 83.62477 1.000 24.49428 -141 PRO A C 1
ATOM 3512 O O . PRO A 1 230 ? 1.13031 -11.82861 82.91015 1.000 22.10114 -141 PRO A O 1
ATOM 3523 N N . TRP A 1 231 ? 3.15302 -10.88288 83.27282 1.000 24.95523 -140 TRP A N 1
ATOM 3524 C CA . TRP A 1 231 ? 3.15915 -10.20373 81.98118 1.000 25.70009 -140 TRP A CA 1
ATOM 3525 C C . TRP A 1 231 ? 2.95922 -11.18800 80.83124 1.000 28.29191 -140 TRP A C 1
ATOM 3526 O O . TRP A 1 231 ? 2.44167 -10.80703 79.77579 1.000 26.83693 -140 TRP A O 1
ATOM 3547 N N . ALA A 1 232 ? 3.33050 -12.46220 81.02008 1.000 28.25459 -139 ALA A N 1
ATOM 3548 C CA . ALA A 1 232 ? 3.28000 -13.42791 79.93017 1.000 29.46570 -139 ALA A CA 1
ATOM 3549 C C . ALA A 1 232 ? 1.90394 -14.05075 79.72462 1.000 30.68076 -139 ALA A C 1
ATOM 3550 O O . ALA A 1 232 ? 1.66193 -14.61880 78.65776 1.000 31.64765 -139 ALA A O 1
ATOM 3557 N N . TRP A 1 233 ? 1.00354 -13.97187 80.71099 1.000 30.23441 -138 TRP A N 1
ATOM 3558 C CA . TRP A 1 233 ? -0.27003 -14.67589 80.60109 1.000 30.88964 -138 TRP A CA 1
ATOM 3559 C C . TRP A 1 233 ? -1.01243 -14.28567 79.33196 1.000 32.11562 -138 TRP A C 1
ATOM 3560 O O . TRP A 1 233 ? -1.69635 -15.11826 78.72446 1.000 31.10436 -138 TRP A O 1
ATOM 3581 N N . SER A 1 234 ? -0.86817 -13.02692 78.90512 1.000 32.05999 -137 SER A N 1
ATOM 3582 C CA . SER A 1 234 ? -1.69587 -12.49993 77.82327 1.000 32.21086 -137 SER A CA 1
ATOM 3583 C C . SER A 1 234 ? -1.44844 -13.25371 76.52517 1.000 30.40935 -137 SER A C 1
ATOM 3584 O O . SER A 1 234 ? -2.39047 -13.57666 75.79224 1.000 29.68981 -137 SER A O 1
ATOM 3592 N N . ASN A 1 235 ? -0.17849 -13.51237 76.20315 1.000 28.17337 -136 ASN A N 1
ATOM 3593 C CA . ASN A 1 235 ? 0.10587 -14.25051 74.98189 1.000 31.69560 -136 ASN A CA 1
ATOM 3594 C C . ASN A 1 235 ? -0.35428 -15.70136 75.09551 1.000 34.45086 -136 ASN A C 1
ATOM 3595 O O . ASN A 1 235 ? -0.70748 -16.32456 74.08864 1.000 32.32751 -136 ASN A O 1
ATOM 3606 N N . ILE A 1 236 ? -0.35204 -16.26764 76.30080 1.000 30.03248 -135 ILE A N 1
ATOM 3607 C CA . ILE A 1 236 ? -0.83177 -17.63934 76.43782 1.000 31.58940 -135 ILE A CA 1
ATOM 3608 C C . ILE A 1 236 ? -2.32923 -17.71837 76.14228 1.000 34.26762 -135 ILE A C 1
ATOM 3609 O O . ILE A 1 236 ? -2.79590 -18.63072 75.44494 1.000 36.09430 -135 ILE A O 1
ATOM 3625 N N . ASP A 1 237 ? -3.10581 -16.76627 76.65746 1.000 36.37464 -134 ASP A N 1
ATOM 3626 C CA . ASP A 1 237 ? -4.54002 -16.76871 76.39259 1.000 38.50362 -134 ASP A CA 1
ATOM 3627 C C . ASP A 1 237 ? -4.83942 -16.76019 74.90148 1.000 36.85366 -134 ASP A C 1
ATOM 3628 O O . ASP A 1 237 ? -5.78460 -17.42061 74.45561 1.000 36.04753 -134 ASP A O 1
ATOM 3637 N N . THR A 1 238 ? -4.07012 -15.99506 74.12199 1.000 37.46852 -133 THR A N 1
ATOM 3638 C CA . THR A 1 238 ? -4.32110 -15.90429 72.68867 1.000 39.12073 -133 THR A CA 1
ATOM 3639 C C . THR A 1 238 ? -4.03367 -17.22993 71.99934 1.000 41.66300 -133 THR A C 1
ATOM 3640 O O . THR A 1 238 ? -4.73807 -17.61428 71.05912 1.000 41.96547 -133 THR A O 1
ATOM 3651 N N . SER A 1 239 ? -3.01478 -17.94810 72.46997 1.000 42.96972 -132 SER A N 1
ATOM 3652 C CA . SER A 1 239 ? -2.65035 -19.23201 71.88906 1.000 43.44558 -132 SER A CA 1
ATOM 3653 C C . SER A 1 239 ? -3.74273 -20.27502 72.04069 1.000 45.13617 -132 SER A C 1
ATOM 3654 O O . SER A 1 239 ? -3.69685 -21.30685 71.35874 1.000 45.91622 -132 SER A O 1
ATOM 3662 N N . LYS A 1 240 ? -4.69920 -20.04988 72.93928 1.000 46.88157 -131 LYS A N 1
ATOM 3663 C CA . LYS A 1 240 ? -5.74706 -20.99745 73.28587 1.000 49.54450 -131 LYS A CA 1
ATOM 3664 C C . LYS A 1 240 ? -5.21374 -22.18745 74.06848 1.000 48.71060 -131 LYS A C 1
ATOM 3665 O O . LYS A 1 240 ? -5.97791 -23.12104 74.34046 1.000 49.13431 -131 LYS A O 1
ATOM 3684 N N . VAL A 1 241 ? -3.92571 -22.21215 74.41470 1.000 42.39016 -130 VAL A N 1
ATOM 3685 C CA . VAL A 1 241 ? -3.43078 -23.33663 75.18801 1.000 44.93834 -130 VAL A CA 1
ATOM 3686 C C . VAL A 1 241 ? -4.23073 -23.43836 76.47656 1.000 45.04324 -130 VAL A C 1
ATOM 3687 O O . VAL A 1 241 ? -4.66788 -22.43339 77.04850 1.000 41.11061 -130 VAL A O 1
ATOM 3700 N N . ASN A 1 242 ? -4.39335 -24.66526 76.95169 1.000 52.54811 -129 ASN A N 1
ATOM 3701 C CA . ASN A 1 242 ? -5.11068 -24.96023 78.19099 1.000 55.32408 -129 ASN A CA 1
ATOM 3702 C C . ASN A 1 242 ? -4.09591 -25.01090 79.32920 1.000 52.26934 -129 ASN A C 1
ATOM 3703 O O . ASN A 1 242 ? -3.55639 -26.07032 79.66311 1.000 53.00793 -129 ASN A O 1
ATOM 3714 N N . TYR A 1 243 ? -3.84788 -23.85763 79.95671 1.000 48.85820 -128 TYR A N 1
ATOM 3715 C CA . TYR A 1 243 ? -2.81047 -23.76962 80.97849 1.000 46.39890 -128 TYR A CA 1
ATOM 3716 C C . TYR A 1 243 ? -3.36924 -23.46248 82.36229 1.000 42.48641 -128 TYR A C 1
ATOM 3717 O O . TYR A 1 243 ? -4.52048 -23.05673 82.53049 1.000 42.59470 -128 TYR A O 1
ATOM 3735 N N . GLY A 1 244 ? -2.48420 -23.63564 83.35829 1.000 42.75830 -127 GLY A N 1
ATOM 3736 C CA . GLY A 1 244 ? -2.72826 -23.16794 84.70717 1.000 39.01781 -127 GLY A CA 1
ATOM 3737 C C . GLY A 1 244 ? -1.44698 -22.62524 85.31331 1.000 37.24963 -127 GLY A C 1
ATOM 3738 O O . GLY A 1 244 ? -0.35407 -22.81510 84.77076 1.000 36.77765 -127 GLY A O 1
ATOM 3742 N N . VAL A 1 245 ? -1.59060 -21.93444 86.44623 1.000 37.96464 -126 VAL A N 1
ATOM 3743 C CA . VAL A 1 245 ? -0.48905 -21.20639 87.07663 1.000 35.51521 -126 VAL A CA 1
ATOM 3744 C C . VAL A 1 245 ? -0.36754 -21.64577 88.53736 1.000 35.84246 -126 VAL A C 1
ATOM 3745 O O . VAL A 1 245 ? -1.32675 -21.49807 89.30240 1.000 36.82892 -126 VAL A O 1
ATOM 3758 N N . THR A 1 246 ? 0.82563 -22.10788 88.94863 1.000 32.99116 -125 THR A N 1
ATOM 3759 C CA . THR A 1 246 ? 0.97337 -22.73100 90.25760 1.000 32.56833 -125 THR A CA 1
ATOM 3760 C C . THR A 1 246 ? 2.35715 -22.46962 90.86403 1.000 33.14364 -125 THR A C 1
ATOM 3761 O O . THR A 1 246 ? 3.22253 -21.81179 90.28070 1.000 32.81659 -125 THR A O 1
ATOM 3772 N N . VAL A 1 247 ? 2.56265 -23.05389 92.04532 1.000 33.55153 -124 VAL A N 1
ATOM 3773 C CA . VAL A 1 247 ? 3.77701 -22.85026 92.81888 1.000 34.47229 -124 VAL A CA 1
ATOM 3774 C C . VAL A 1 247 ? 4.94271 -23.57958 92.17191 1.000 33.90846 -124 VAL A C 1
ATOM 3775 O O . VAL A 1 247 ? 4.78993 -24.69323 91.64842 1.000 36.75012 -124 VAL A O 1
ATOM 3788 N N . LEU A 1 248 ? 6.12751 -22.95943 92.24647 1.000 30.77329 -123 LEU A N 1
ATOM 3789 C CA . LEU A 1 248 ? 7.35710 -23.52635 91.71870 1.000 31.59790 -123 LEU A CA 1
ATOM 3790 C C . LEU A 1 248 ? 7.70906 -24.82200 92.44994 1.000 33.06163 -123 LEU A C 1
ATOM 3791 O O . LEU A 1 248 ? 7.30727 -25.02113 93.59591 1.000 31.59310 -123 LEU A O 1
ATOM 3807 N N . PRO A 1 249 ? 8.53401 -25.67007 91.84681 1.000 38.77767 -122 PRO A N 1
ATOM 3808 C CA . PRO A 1 249 ? 8.96843 -26.89273 92.52737 1.000 43.15048 -122 PRO A CA 1
ATOM 3809 C C . PRO A 1 249 ? 9.98867 -26.59436 93.61549 1.000 43.52308 -122 PRO A C 1
ATOM 3810 O O . PRO A 1 249 ? 10.63610 -25.54763 93.63698 1.000 40.73432 -122 PRO A O 1
ATOM 3821 N N . THR A 1 250 ? 10.14494 -27.56602 94.50367 1.000 39.19264 -121 THR A N 1
ATOM 3822 C CA . THR A 1 250 ? 11.13564 -27.51697 95.56493 1.000 38.85062 -121 THR A CA 1
ATOM 3823 C C . THR A 1 250 ? 12.44797 -28.15734 95.10726 1.000 40.58779 -121 THR A C 1
ATOM 3824 O O . THR A 1 250 ? 12.48303 -28.98053 94.19022 1.000 39.53563 -121 THR A O 1
ATOM 3835 N N . PHE A 1 251 ? 13.53502 -27.75402 95.76820 1.000 48.14693 -120 PHE A N 1
ATOM 3836 C CA . PHE A 1 251 ? 14.86846 -28.32110 95.57634 1.000 50.54429 -120 PHE A CA 1
ATOM 3837 C C . PHE A 1 251 ? 15.39932 -28.73873 96.94282 1.000 49.35599 -120 PHE A C 1
ATOM 3838 O O . PHE A 1 251 ? 15.39328 -27.94180 97.88654 1.000 48.04095 -120 PHE A O 1
ATOM 3855 N N . LYS A 1 252 ? 15.80317 -30.00795 97.05628 1.000 48.64919 -119 LYS A N 1
ATOM 3856 C CA . LYS A 1 252 ? 16.28198 -30.57603 98.31629 1.000 48.52829 -119 LYS A CA 1
ATOM 3857 C C . LYS A 1 252 ? 15.29345 -30.31358 99.45282 1.000 46.13108 -119 LYS A C 1
ATOM 3858 O O . LYS A 1 252 ? 15.67713 -30.04810 100.59493 1.000 45.25513 -119 LYS A O 1
ATOM 3877 N N . GLY A 1 253 ? 13.99817 -30.40429 99.13640 1.000 41.51709 -118 GLY A N 1
ATOM 3878 C CA . GLY A 1 253 ? 12.94938 -30.26983 100.12705 1.000 41.41134 -118 GLY A CA 1
ATOM 3879 C C . GLY A 1 253 ? 12.54753 -28.85513 100.47220 1.000 42.27517 -118 GLY A C 1
ATOM 3880 O O . GLY A 1 253 ? 11.59283 -28.67468 101.24241 1.000 43.82196 -118 GLY A O 1
ATOM 3884 N N . GLN A 1 254 ? 13.23762 -27.84823 99.93783 1.000 45.81749 -117 GLN A N 1
ATOM 3885 C CA . GLN A 1 254 ? 13.02303 -26.46684 100.32285 1.000 46.12426 -117 GLN A CA 1
ATOM 3886 C C . GLN A 1 254 ? 12.48866 -25.67217 99.14249 1.000 41.19168 -117 GLN A C 1
ATOM 3887 O O . GLN A 1 254 ? 12.73502 -26.01729 97.98100 1.000 41.15286 -117 GLN A O 1
ATOM 3901 N N . PRO A 1 255 ? 11.73946 -24.60795 99.40136 1.000 39.48927 -116 PRO A N 1
ATOM 3902 C CA . PRO A 1 255 ? 11.06972 -23.91123 98.29642 1.000 36.47648 -116 PRO A CA 1
ATOM 3903 C C . PRO A 1 255 ? 12.08280 -23.25687 97.37401 1.000 31.83983 -116 PRO A C 1
ATOM 3904 O O . PRO A 1 255 ? 13.16042 -22.84264 97.80191 1.000 31.75908 -116 PRO A O 1
ATOM 3915 N N . SER A 1 256 ? 11.74430 -23.19547 96.08696 1.000 28.36198 -115 SER A N 1
ATOM 3916 C CA . SER A 1 256 ? 12.42266 -22.25938 95.20661 1.000 30.13579 -115 SER A CA 1
ATOM 3917 C C . SER A 1 256 ? 12.18393 -20.84722 95.73075 1.000 31.13065 -115 SER A C 1
ATOM 3918 O O . SER A 1 256 ? 11.04489 -20.47828 96.03320 1.000 30.84096 -115 SER A O 1
ATOM 3926 N N . LYS A 1 257 ? 13.26728 -20.06307 95.85368 1.000 33.75273 -114 LYS A N 1
ATOM 3927 C CA . LYS A 1 257 ? 13.18321 -18.75214 96.48285 1.000 34.30381 -114 LYS A CA 1
ATOM 3928 C C . LYS A 1 257 ? 13.38786 -17.64776 95.45323 1.000 32.31031 -114 LYS A C 1
ATOM 3929 O O . LYS A 1 257 ? 14.48814 -17.09616 95.34920 1.000 29.96221 -114 LYS A O 1
ATOM 3948 N N . PRO A 1 258 ? 12.35731 -17.26552 94.70931 1.000 33.13361 -113 PRO A N 1
ATOM 3949 C CA . PRO A 1 258 ? 12.53417 -16.21149 93.69927 1.000 34.49830 -113 PRO A CA 1
ATOM 3950 C C . PRO A 1 258 ? 12.80406 -14.85770 94.34707 1.000 35.04225 -113 PRO A C 1
ATOM 3951 O O . PRO A 1 258 ? 12.24016 -14.52935 95.39439 1.000 34.30542 -113 PRO A O 1
ATOM 3962 N N . PHE A 1 259 ? 13.68685 -14.07555 93.71937 1.000 31.09146 -112 PHE A N 1
ATOM 3963 C CA . PHE A 1 259 ? 13.83734 -12.66667 94.06826 1.000 31.22187 -112 PHE A CA 1
ATOM 3964 C C . PHE A 1 259 ? 12.61266 -11.92343 93.54755 1.000 26.60739 -112 PHE A C 1
ATOM 3965 O O . PHE A 1 259 ? 12.33274 -11.94259 92.34121 1.000 25.97911 -112 PHE A O 1
ATOM 3982 N N . VAL A 1 260 ? 11.89106 -11.26846 94.45497 1.000 29.30203 -111 VAL A N 1
ATOM 3983 C CA . VAL A 1 260 ? 10.58908 -10.68140 94.16288 1.000 29.19122 -111 VAL A CA 1
ATOM 3984 C C . VAL A 1 260 ? 10.76447 -9.19764 93.84196 1.000 27.09838 -111 VAL A C 1
ATOM 3985 O O . VAL A 1 260 ? 11.46812 -8.47665 94.56083 1.000 26.66457 -111 VAL A O 1
ATOM 3998 N N . GLY A 1 261 ? 10.12419 -8.74348 92.76595 1.000 23.11205 -110 GLY A N 1
ATOM 3999 C CA . GLY A 1 261 ? 10.21164 -7.36582 92.32680 1.000 23.12346 -110 GLY A CA 1
ATOM 4000 C C . GLY A 1 261 ? 8.88207 -6.65193 92.46933 1.000 22.15487 -110 GLY A C 1
ATOM 4001 O O . GLY A 1 261 ? 7.81016 -7.25176 92.32256 1.000 20.61477 -110 GLY A O 1
ATOM 4005 N N . VAL A 1 262 ? 8.96370 -5.36109 92.74860 1.000 24.43759 -109 VAL A N 1
ATOM 4006 C CA . VAL A 1 262 ? 7.81691 -4.45902 92.77098 1.000 24.34334 -109 VAL A CA 1
ATOM 4007 C C . VAL A 1 262 ? 7.99120 -3.49347 91.60472 1.000 23.35987 -109 VAL A C 1
ATOM 4008 O O . VAL A 1 262 ? 8.88579 -2.63810 91.63197 1.000 21.55863 -109 VAL A O 1
ATOM 4021 N N . LEU A 1 263 ? 7.18675 -3.64695 90.55536 1.000 23.60562 -108 LEU A N 1
ATOM 4022 C CA . LEU A 1 263 ? 7.19740 -2.66007 89.48345 1.000 23.24448 -108 LEU A CA 1
ATOM 4023 C C . LEU A 1 263 ? 6.88831 -1.29279 90.08670 1.000 25.18236 -108 LEU A C 1
ATOM 4024 O O . LEU A 1 263 ? 5.90268 -1.12900 90.82397 1.000 23.98207 -108 LEU A O 1
ATOM 4040 N N . SER A 1 264 ? 7.78460 -0.33613 89.83486 1.000 28.29891 -107 SER A N 1
ATOM 4041 C CA . SER A 1 264 ? 7.75143 0.96313 90.48764 1.000 28.35295 -107 SER A CA 1
ATOM 4042 C C . SER A 1 264 ? 7.91402 2.05235 89.43871 1.000 27.88620 -107 SER A C 1
ATOM 4043 O O . SER A 1 264 ? 8.52799 1.83182 88.39434 1.000 28.41258 -107 SER A O 1
ATOM 4051 N N . ALA A 1 265 ? 7.35804 3.23137 89.72059 1.000 25.29380 -106 ALA A N 1
ATOM 4052 C CA . ALA A 1 265 ? 7.53677 4.41498 88.88212 1.000 25.33370 -106 ALA A CA 1
ATOM 4053 C C . ALA A 1 265 ? 8.32105 5.46513 89.65859 1.000 26.59134 -106 ALA A C 1
ATOM 4054 O O . ALA A 1 265 ? 7.79856 6.05247 90.61307 1.000 27.73549 -106 ALA A O 1
ATOM 4061 N N . GLY A 1 266 ? 9.55124 5.73889 89.22479 1.000 26.23125 -105 GLY A N 1
ATOM 4062 C CA . GLY A 1 266 ? 10.35805 6.78357 89.83236 1.000 26.03480 -105 GLY A CA 1
ATOM 4063 C C . GLY A 1 266 ? 10.35589 8.05688 88.99940 1.000 25.97407 -105 GLY A C 1
ATOM 4064 O O . GLY A 1 266 ? 10.13955 8.02997 87.79257 1.000 24.16861 -105 GLY A O 1
ATOM 4068 N N . ILE A 1 267 ? 10.60805 9.18508 89.65823 1.000 23.51940 -104 ILE A N 1
ATOM 4069 C CA . ILE A 1 267 ? 10.55386 10.49239 89.01985 1.000 23.12462 -104 ILE A CA 1
ATOM 4070 C C . ILE A 1 267 ? 11.96872 11.05735 88.92610 1.000 25.10717 -104 ILE A C 1
ATOM 4071 O O . ILE A 1 267 ? 12.62058 11.32230 89.94422 1.000 25.90003 -104 ILE A O 1
ATOM 4087 N N . ASN A 1 268 ? 12.41930 11.27774 87.69659 1.000 23.34491 -103 ASN A N 1
ATOM 4088 C CA . ASN A 1 268 ? 13.75919 11.79096 87.44249 1.000 25.68660 -103 ASN A CA 1
ATOM 4089 C C . ASN A 1 268 ? 14.00097 13.07207 88.23059 1.000 26.98906 -103 ASN A C 1
ATOM 4090 O O . ASN A 1 268 ? 13.16352 13.97229 88.22954 1.000 24.41721 -103 ASN A O 1
ATOM 4101 N N . ALA A 1 269 ? 15.13956 13.13454 88.92757 1.000 30.24082 -102 ALA A N 1
ATOM 4102 C CA . ALA A 1 269 ? 15.50147 14.32796 89.67324 1.000 34.76914 -102 ALA A CA 1
ATOM 4103 C C . ALA A 1 269 ? 15.71946 15.53286 88.77619 1.000 33.60744 -102 ALA A C 1
ATOM 4104 O O . ALA A 1 269 ? 15.72738 16.65247 89.28645 1.000 33.70775 -102 ALA A O 1
ATOM 4111 N N . ALA A 1 270 ? 15.88482 15.33755 87.47026 1.000 32.88553 -101 ALA A N 1
ATOM 4112 C CA . ALA A 1 270 ? 16.01982 16.43330 86.52211 1.000 33.76861 -101 ALA A CA 1
ATOM 4113 C C . ALA A 1 270 ? 14.69430 16.85255 85.90090 1.000 31.35222 -101 ALA A C 1
ATOM 4114 O O . ALA A 1 270 ? 14.66772 17.80853 85.12051 1.000 30.70379 -101 ALA A O 1
ATOM 4121 N N . SER A 1 271 ? 13.59751 16.19758 86.24451 1.000 22.19780 -100 SER A N 1
ATOM 4122 C CA . SER A 1 271 ? 12.33088 16.54168 85.62185 1.000 21.44861 -100 SER A CA 1
ATOM 4123 C C . SER A 1 271 ? 11.84117 17.91440 86.09984 1.000 25.08062 -100 SER A C 1
ATOM 4124 O O . SER A 1 271 ? 12.01158 18.23015 87.29686 1.000 24.75925 -100 SER A O 1
ATOM 4132 N N . PRO A 1 272 ? 11.29155 18.72152 85.23653 1.000 32.45448 -99 PRO A N 1
ATOM 4133 C CA . PRO A 1 272 ? 10.54453 19.92809 85.67523 1.000 34.84037 -99 PRO A CA 1
ATOM 4134 C C . PRO A 1 272 ? 9.04052 19.72090 85.81542 1.000 32.78648 -99 PRO A C 1
ATOM 4135 O O . PRO A 1 272 ? 8.31364 20.70806 85.97181 1.000 33.68162 -99 PRO A O 1
ATOM 4146 N N . ASN A 1 273 ? 8.55915 18.47868 85.75205 1.000 28.78934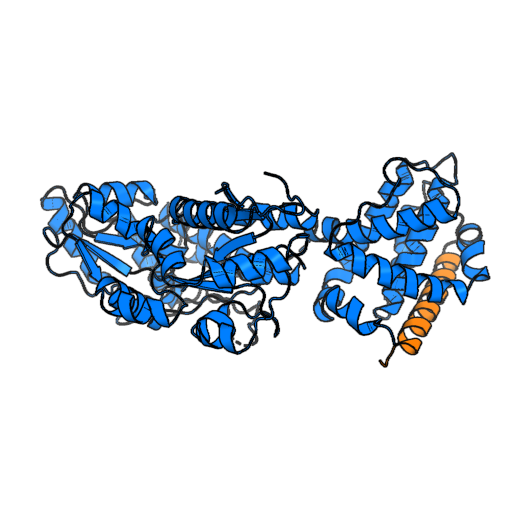 -98 ASN A N 1
ATOM 4147 C CA . ASN A 1 273 ? 7.13663 18.18040 85.86981 1.000 28.22291 -98 ASN A CA 1
ATOM 4148 C C . ASN A 1 273 ? 6.84936 17.28494 87.07098 1.000 27.72587 -98 ASN A C 1
ATOM 4149 O O . ASN A 1 273 ? 5.96621 16.42425 87.01186 1.000 28.14597 -98 ASN A O 1
ATOM 4160 N N . LYS A 1 274 ? 7.57828 17.47873 88.17247 1.000 26.60512 -97 LYS A N 1
ATOM 4161 C CA . LYS A 1 274 ? 7.47458 16.55039 89.29466 1.000 27.32908 -97 LYS A CA 1
ATOM 4162 C C . LYS A 1 274 ? 6.05310 16.49044 89.84259 1.000 26.97529 -97 LYS A C 1
ATOM 4163 O O . LYS A 1 274 ? 5.51580 15.40608 90.08372 1.000 26.56057 -97 LYS A O 1
ATOM 4182 N N . GLU A 1 275 ? 5.40922 17.64341 90.01108 1.000 25.19387 -96 GLU A N 1
ATOM 4183 C CA . GLU A 1 275 ? 4.08774 17.63100 90.62757 1.000 26.44527 -96 GLU A CA 1
ATOM 4184 C C . GLU A 1 275 ? 3.03031 17.10012 89.65881 1.000 23.94773 -96 GLU A C 1
ATOM 4185 O O . GLU A 1 275 ? 2.10690 16.38973 90.07244 1.000 23.36267 -96 GLU A O 1
ATOM 4197 N N . LEU A 1 276 ? 3.12472 17.44460 88.37247 1.000 25.38378 -95 LEU A N 1
ATOM 4198 C CA . LEU A 1 276 ? 2.21257 16.86588 87.38070 1.000 25.72327 -95 LEU A CA 1
ATOM 4199 C C . LEU A 1 276 ? 2.38125 15.35153 87.27694 1.000 24.53946 -95 LEU A C 1
ATOM 4200 O O . LEU A 1 276 ? 1.38900 14.60973 87.15819 1.000 23.29218 -95 LEU A O 1
ATOM 4216 N N . ALA A 1 277 ? 3.62761 14.86575 87.34205 1.000 22.11136 -94 ALA A N 1
ATOM 4217 C CA . ALA A 1 277 ? 3.85306 13.42688 87.29534 1.000 21.45685 -94 ALA A CA 1
ATOM 4218 C C . ALA A 1 277 ? 3.16361 12.72956 88.45620 1.000 23.11340 -94 ALA A C 1
ATOM 4219 O O . ALA A 1 277 ? 2.63771 11.61764 88.30271 1.000 22.77022 -94 ALA A O 1
ATOM 4226 N N . LYS A 1 278 ? 3.15390 13.36858 89.63158 1.000 25.57739 -93 LYS A N 1
ATOM 4227 C CA . LYS A 1 278 ? 2.60420 12.73391 90.82851 1.000 27.24562 -93 LYS A CA 1
ATOM 4228 C C . LYS A 1 278 ? 1.08284 12.60985 90.75434 1.000 24.53693 -93 LYS A C 1
ATOM 4229 O O . LYS A 1 278 ? 0.51827 11.55631 91.09361 1.000 21.64952 -93 LYS A O 1
ATOM 4248 N N . GLU A 1 279 ? 0.40195 13.67264 90.32541 1.000 26.20945 -92 GLU A N 1
ATOM 4249 C CA . GLU A 1 279 ? -1.05695 13.66666 90.26976 1.000 27.60699 -92 GLU A CA 1
ATOM 4250 C C . GLU A 1 279 ? -1.61715 12.83484 89.11977 1.000 27.91471 -92 GLU A C 1
ATOM 4251 O O . GLU A 1 279 ? -2.76647 12.37152 89.21153 1.000 28.61708 -92 GLU A O 1
ATOM 4263 N N . PHE A 1 280 ? -0.85173 12.64859 88.03761 1.000 25.95071 -91 PHE A N 1
ATOM 4264 C CA . PHE A 1 280 ? -1.24102 11.67478 87.02296 1.000 26.01780 -91 PHE A CA 1
ATOM 4265 C C . PHE A 1 280 ? -1.19314 10.25506 87.59026 1.000 24.17241 -91 PHE A C 1
ATOM 4266 O O . PHE A 1 280 ? -2.17537 9.50436 87.52154 1.000 22.71598 -91 PHE A O 1
ATOM 4283 N N . LEU A 1 281 ? -0.05922 9.88757 88.18401 1.000 25.87533 -90 LEU A N 1
ATOM 4284 C CA . LEU A 1 281 ? 0.09586 8.56189 88.76958 1.000 26.91477 -90 LEU A CA 1
ATOM 4285 C C . LEU A 1 281 ? -0.97201 8.29261 89.82782 1.000 26.77664 -90 LEU A C 1
ATOM 4286 O O . LEU A 1 281 ? -1.58809 7.22021 89.84378 1.000 28.63224 -90 LEU A O 1
ATOM 4302 N N . GLU A 1 282 ? -1.24091 9.27348 90.69385 1.000 25.18796 -89 GLU A N 1
ATOM 4303 C CA . GLU A 1 282 ? -2.14416 9.02926 91.81109 1.000 25.33783 -89 GLU A CA 1
ATOM 4304 C C . GLU A 1 282 ? -3.60564 9.04601 91.37644 1.000 24.70735 -89 GLU A C 1
ATOM 4305 O O . GLU A 1 282 ? -4.41172 8.25406 91.89047 1.000 24.45052 -89 GLU A O 1
ATOM 4317 N N . ASN A 1 283 ? -3.97929 9.92912 90.44353 1.000 22.63720 -88 ASN A N 1
ATOM 4318 C CA . ASN A 1 283 ? -5.38857 10.02289 90.07146 1.000 24.71220 -88 ASN A CA 1
ATOM 4319 C C . ASN A 1 283 ? -5.75185 9.35594 88.74738 1.000 23.52480 -88 ASN A C 1
ATOM 4320 O O . ASN A 1 283 ? -6.95480 9.19677 88.47214 1.000 19.62495 -88 ASN A O 1
ATOM 4331 N N . TYR A 1 284 ? -4.77527 8.95577 87.93407 1.000 24.39498 -87 TYR A N 1
ATOM 4332 C CA . TYR A 1 284 ? -5.08821 8.28373 86.68025 1.000 24.81665 -87 TYR A CA 1
ATOM 4333 C C . TYR A 1 284 ? -4.56917 6.85584 86.60570 1.000 22.09493 -87 TYR A C 1
ATOM 4334 O O . TYR A 1 284 ? -5.35539 5.95275 86.30869 1.000 21.40335 -87 TYR A O 1
ATOM 4352 N N . LEU A 1 285 ? -3.29567 6.60863 86.91712 1.000 19.51958 -86 LEU A N 1
ATOM 4353 C CA . LEU A 1 285 ? -2.81361 5.23427 86.90034 1.000 19.73118 -86 LEU A CA 1
ATOM 4354 C C . LEU A 1 285 ? -3.37830 4.44719 88.07549 1.000 22.09959 -86 LEU A C 1
ATOM 4355 O O . LEU A 1 285 ? -4.00134 3.40371 87.87888 1.000 22.72170 -86 LEU A O 1
ATOM 4371 N N . LEU A 1 286 ? -3.19340 4.94389 89.30347 1.000 24.28643 -85 LEU A N 1
ATOM 4372 C CA . LEU A 1 286 ? -3.47891 4.17039 90.51251 1.000 25.89804 -85 LEU A CA 1
ATOM 4373 C C . LEU A 1 286 ? -4.94155 4.32719 90.94095 1.000 27.00496 -85 LEU A C 1
ATOM 4374 O O . LEU A 1 286 ? -5.24522 4.69962 92.05716 1.000 28.25672 -85 LEU A O 1
ATOM 4390 N N . THR A 1 287 ? -5.84500 3.99285 90.02477 1.000 26.35744 -84 THR A N 1
ATOM 4391 C CA . THR A 1 287 ? -7.25783 3.79333 90.31209 1.000 29.85876 -84 THR A CA 1
ATOM 4392 C C . THR A 1 287 ? -7.67808 2.43348 89.76196 1.000 31.69222 -84 THR A C 1
ATOM 4393 O O . THR A 1 287 ? -6.89874 1.74059 89.09777 1.000 31.29322 -84 THR A O 1
ATOM 4404 N N . ASP A 1 288 ? -8.94088 2.06096 90.01606 1.000 31.44244 -83 ASP A N 1
ATOM 4405 C CA . ASP A 1 288 ? -9.47220 0.81799 89.44970 1.000 30.86785 -83 ASP A CA 1
ATOM 4406 C C . ASP A 1 288 ? -9.48734 0.85938 87.92383 1.000 31.18392 -83 ASP A C 1
ATOM 4407 O O . ASP A 1 288 ? -9.10801 -0.11041 87.25519 1.000 30.22637 -83 ASP A O 1
ATOM 4416 N N . GLU A 1 289 ? -9.96357 1.96682 87.35737 1.000 33.40913 -82 GLU A N 1
ATOM 4417 C CA . GLU A 1 289 ? -10.07604 2.08759 85.90880 1.000 33.76148 -82 GLU A CA 1
ATOM 4418 C C . GLU A 1 289 ? -8.70950 2.21376 85.24670 1.000 29.28319 -82 GLU A C 1
ATOM 4419 O O . GLU A 1 289 ? -8.52995 1.78152 84.09765 1.000 28.01903 -82 GLU A O 1
ATOM 4431 N N . GLY A 1 290 ? -7.74587 2.81354 85.93972 1.000 24.91583 -81 GLY A N 1
ATOM 4432 C CA . GLY A 1 290 ? -6.42056 3.00233 85.37523 1.000 24.15852 -81 GLY A CA 1
ATOM 4433 C C . GLY A 1 290 ? -5.60827 1.72188 85.30909 1.000 23.16310 -81 GLY A C 1
ATOM 4434 O O . GLY A 1 290 ? -5.08003 1.37519 84.25487 1.000 23.62670 -81 GLY A O 1
ATOM 4438 N N . LEU A 1 291 ? -5.50175 1.00837 86.43190 1.000 26.09574 -80 LEU A N 1
ATOM 4439 C CA . LEU A 1 291 ? -4.76748 -0.24559 86.44973 1.000 26.57378 -80 LEU A CA 1
ATOM 4440 C C . LEU A 1 291 ? -5.44053 -1.28734 85.58377 1.000 27.92168 -80 LEU A 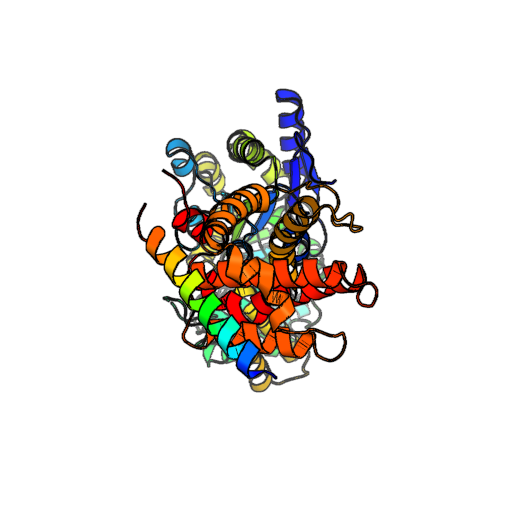C 1
ATOM 4441 O O . LEU A 1 291 ? -4.76141 -2.16646 85.05587 1.000 27.48010 -80 LEU A O 1
ATOM 4457 N N . GLU A 1 292 ? -6.76980 -1.21281 85.43949 1.000 27.12437 -79 GLU A N 1
ATOM 4458 C CA . GLU A 1 292 ? -7.47399 -2.16675 84.59544 1.000 33.49757 -79 GLU A CA 1
ATOM 4459 C C . GLU A 1 292 ? -7.10053 -1.95256 83.13556 1.000 29.14260 -79 GLU A C 1
ATOM 4460 O O . GLU A 1 292 ? -6.88118 -2.91971 82.39387 1.000 27.55892 -79 GLU A O 1
ATOM 4472 N N . ALA A 1 293 ? -7.01078 -0.69044 82.70579 1.000 27.35090 -78 ALA A N 1
ATOM 4473 C CA . ALA A 1 293 ? -6.61164 -0.41870 81.32561 1.000 25.39743 -78 ALA A CA 1
ATOM 4474 C C . ALA A 1 293 ? -5.23910 -1.02451 81.01458 1.000 24.20267 -78 ALA A C 1
ATOM 4475 O O . ALA A 1 293 ? -5.00601 -1.56666 79.91730 1.000 24.16871 -78 ALA A O 1
ATOM 4482 N N . VAL A 1 294 ? -4.29698 -0.90085 81.94250 1.000 25.39872 -77 VAL A N 1
ATOM 4483 C CA . VAL A 1 294 ? -2.98267 -1.49319 81.72843 1.000 26.41125 -77 VAL A CA 1
ATOM 4484 C C . VAL A 1 294 ? -3.06465 -3.01622 81.81493 1.000 27.30416 -77 VAL A C 1
ATOM 4485 O O . VAL A 1 294 ? -2.49495 -3.73933 80.98465 1.000 26.93865 -77 VAL A O 1
ATOM 4498 N N . ASN A 1 295 ? -3.78261 -3.51887 82.81605 1.000 26.46687 -76 ASN A N 1
ATOM 4499 C CA . ASN A 1 295 ? -3.88031 -4.96279 83.01443 1.000 29.66434 -76 ASN A CA 1
ATOM 4500 C C . ASN A 1 295 ? -4.42831 -5.65749 81.77773 1.000 34.65384 -76 ASN A C 1
ATOM 4501 O O . ASN A 1 295 ? -4.01054 -6.77056 81.45259 1.000 34.57647 -76 ASN A O 1
ATOM 4512 N N . LYS A 1 296 ? -5.35149 -5.00969 81.06417 1.000 44.51323 -75 LYS A N 1
ATOM 4513 C CA . LYS A 1 296 ? -5.93548 -5.64571 79.88813 1.000 49.36168 -75 LYS A CA 1
ATOM 4514 C C . LYS A 1 296 ? -4.87324 -5.90096 78.83285 1.000 45.67895 -75 LYS A C 1
ATOM 4515 O O . LYS A 1 296 ? -4.92549 -6.89993 78.10675 1.000 45.96587 -75 LYS A O 1
ATOM 4534 N N . ASP A 1 297 ? -3.88654 -5.01208 78.75637 1.000 35.46840 -74 ASP A N 1
ATOM 4535 C CA . ASP A 1 297 ? -2.83344 -5.13434 77.76182 1.000 33.29314 -74 ASP A CA 1
ATOM 4536 C C . ASP A 1 297 ? -1.90550 -6.28969 78.10710 1.000 29.94211 -74 ASP A C 1
ATOM 4537 O O . ASP A 1 297 ? -1.77089 -7.25164 77.34091 1.000 29.01536 -74 ASP A O 1
ATOM 4546 N N . LYS A 1 298 ? -1.26969 -6.21742 79.27257 1.000 28.59086 -73 LYS A N 1
ATOM 4547 C CA . LYS A 1 298 ? -0.42847 -7.28742 79.78563 1.000 29.34488 -73 LYS A CA 1
ATOM 4548 C C . LYS A 1 298 ? -0.75987 -7.34381 81.27324 1.000 26.15174 -73 LYS A C 1
ATOM 4549 O O . LYS A 1 298 ? -0.85803 -6.28164 81.92000 1.000 21.94117 -73 LYS A O 1
ATOM 4568 N N . PRO A 1 299 ? -0.98976 -8.52005 81.84764 1.000 24.27808 -72 PRO A N 1
ATOM 4569 C CA . PRO A 1 299 ? -1.28178 -8.56124 83.28816 1.000 23.19938 -72 PRO A CA 1
ATOM 4570 C C . PRO A 1 299 ? -0.14380 -8.02654 84.14655 1.000 22.70602 -72 PRO A C 1
ATOM 4571 O O . PRO A 1 299 ? 1.03995 -8.28617 83.90536 1.000 20.92669 -72 PRO A O 1
ATOM 4582 N N . LEU A 1 300 ? -0.52744 -7.27272 85.17751 1.000 27.04611 -71 LEU A N 1
ATOM 4583 C CA . LEU A 1 300 ? 0.43303 -6.65858 86.09101 1.000 29.51137 -71 LEU A CA 1
ATOM 4584 C C . LEU A 1 300 ? 0.85057 -7.58430 87.22843 1.000 28.25804 -71 LEU A C 1
ATOM 4585 O O . LEU A 1 300 ? 1.96900 -7.44404 87.76222 1.000 24.09162 -71 LEU A O 1
ATOM 4601 N N . GLY A 1 301 ? -0.02421 -8.52147 87.60223 1.000 33.91220 -70 GLY A N 1
ATOM 4602 C CA . GLY A 1 301 ? 0.19019 -9.31396 88.79253 1.000 33.67013 -70 GLY A CA 1
ATOM 4603 C C . GLY A 1 301 ? -0.64714 -8.85478 89.96194 1.000 33.87689 -70 GLY A C 1
ATOM 4604 O O . GLY A 1 301 ? -1.82287 -8.50712 89.79831 1.000 34.86573 -70 GLY A O 1
ATOM 4608 N N . ALA A 1 302 ? -0.04245 -8.84615 91.14842 1.000 29.06841 -69 ALA A N 1
ATOM 4609 C CA . ALA A 1 302 ? -0.72150 -8.43126 92.37459 1.000 28.45815 -69 ALA A CA 1
ATOM 4610 C C . ALA A 1 302 ? -0.51806 -6.92951 92.56898 1.000 27.81950 -69 ALA A C 1
ATOM 4611 O O . ALA A 1 302 ? 0.56381 -6.47856 92.96303 1.000 29.35629 -69 ALA A O 1
ATOM 4618 N N . VAL A 1 303 ? -1.56035 -6.15524 92.28972 1.000 26.03661 -68 VAL A N 1
ATOM 4619 C CA . VAL A 1 303 ? -1.40828 -4.70733 92.25073 1.000 26.50314 -68 VAL A CA 1
ATOM 4620 C C . VAL A 1 303 ? -1.30059 -4.16223 93.66700 1.000 25.44270 -68 VAL A C 1
ATOM 4621 O O . VAL A 1 303 ? -1.79904 -4.75412 94.62663 1.000 27.26951 -68 VAL A O 1
ATOM 4634 N N . ALA A 1 304 ? -0.63717 -3.02218 93.79426 1.000 23.93381 -67 ALA A N 1
ATOM 4635 C CA . ALA A 1 304 ? -0.49551 -2.39420 95.09375 1.000 25.36724 -67 ALA A CA 1
ATOM 4636 C C . ALA A 1 304 ? -1.77871 -1.75201 95.56033 1.000 25.09302 -67 ALA A C 1
ATOM 4637 O O . ALA A 1 304 ? -1.90735 -1.49004 96.75308 1.000 25.37542 -67 ALA A O 1
ATOM 4644 N N . LEU A 1 305 ? -2.73252 -1.51475 94.66919 1.000 27.49797 -66 LEU A N 1
ATOM 4645 C CA . LEU A 1 305 ? -3.92827 -0.74376 95.00400 1.000 30.52767 -66 LEU A CA 1
ATOM 4646 C C . LEU A 1 305 ? -4.98273 -1.65123 95.62888 1.000 31.46245 -66 LEU A C 1
ATOM 4647 O O . LEU A 1 305 ? -5.63184 -2.43985 94.93560 1.000 32.72410 -66 LEU A O 1
ATOM 4663 N N . LYS A 1 306 ? -5.20653 -1.47959 96.93575 1.000 29.17170 -65 LYS A N 1
ATOM 4664 C CA . LYS A 1 306 ? -6.07445 -2.37909 97.69033 1.000 31.29557 -65 LYS A CA 1
ATOM 4665 C C . LYS A 1 306 ? -7.42121 -2.60319 97.00551 1.000 31.92039 -65 LYS A C 1
ATOM 4666 O O . LYS A 1 306 ? -7.89617 -3.73749 96.90693 1.000 32.63378 -65 LYS A O 1
ATOM 4685 N N . SER A 1 307 ? -8.06934 -1.53303 96.54480 1.000 33.83886 -64 SER A N 1
ATOM 4686 C CA . SER A 1 307 ? -9.44459 -1.66886 96.06443 1.000 35.27646 -64 SER A CA 1
ATOM 4687 C C . SER A 1 307 ? -9.54120 -2.58166 94.84585 1.000 36.38113 -64 SER A C 1
ATOM 4688 O O . SER A 1 307 ? -10.55161 -3.26907 94.66250 1.000 39.27546 -64 SER A O 1
ATOM 4696 N N . TYR A 1 308 ? -8.52056 -2.59509 94.00029 1.000 33.37048 -63 TYR A N 1
ATOM 4697 C CA . TYR A 1 308 ? -8.55678 -3.38791 92.77537 1.000 33.72008 -63 TYR A CA 1
ATOM 4698 C C . TYR A 1 308 ? -8.05943 -4.81104 93.01331 1.000 33.21652 -63 TYR A C 1
ATOM 4699 O O . TYR A 1 308 ? -8.70693 -5.76519 92.58386 1.000 31.57191 -63 TYR A O 1
ATOM 4717 N N . GLU A 1 309 ? -6.96588 -4.97400 93.75778 1.000 33.50420 -62 GLU A N 1
ATOM 4718 C CA . GLU A 1 309 ? -6.45163 -6.30456 94.07902 1.000 34.85481 -62 GLU A CA 1
ATOM 4719 C C . GLU A 1 309 ? -7.48969 -7.18915 94.78135 1.000 37.18730 -62 GLU A C 1
ATOM 4720 O O . GLU A 1 309 ? -7.44114 -8.41409 94.65046 1.000 35.78091 -62 GLU A O 1
ATOM 4732 N N . GLU A 1 310 ? -8.41106 -6.60443 95.54743 1.000 44.08610 -61 GLU A N 1
ATOM 4733 C CA . GLU A 1 310 ? -9.43462 -7.41095 96.21827 1.000 50.42371 -61 GLU A CA 1
ATOM 4734 C C . GLU A 1 310 ? -10.34173 -8.12361 95.22326 1.000 49.54774 -61 GLU A C 1
ATOM 4735 O O . GLU A 1 310 ? -10.89357 -9.17983 95.54295 1.000 49.45732 -61 GLU A O 1
ATOM 4747 N N . GLU A 1 311 ? -10.50720 -7.57588 94.02087 1.000 51.25852 -60 GLU A N 1
ATOM 4748 C CA . GLU A 1 311 ? -11.15054 -8.33546 92.95540 1.000 53.46088 -60 GLU A CA 1
ATOM 4749 C C . GLU A 1 311 ? -10.16930 -9.30612 92.31465 1.000 50.58154 -60 GLU A C 1
ATOM 4750 O O . GLU A 1 311 ? -10.46732 -10.49672 92.16653 1.000 51.70422 -60 GLU A O 1
ATOM 4762 N N . LEU A 1 312 ? -8.99109 -8.79768 91.93662 1.000 42.52132 -59 LEU A N 1
ATOM 4763 C CA . LEU A 1 312 ? -7.99012 -9.61646 91.26723 1.000 39.34403 -59 LEU A CA 1
ATOM 4764 C C . LEU A 1 312 ? -7.62888 -10.84976 92.08428 1.000 39.32790 -59 LEU A C 1
ATOM 4765 O O . LEU A 1 312 ? -7.31458 -11.89802 91.51631 1.000 39.69307 -59 LEU A O 1
ATOM 4781 N N . ALA A 1 313 ? -7.64143 -10.73758 93.41397 1.000 42.04936 -58 ALA A N 1
ATOM 4782 C CA . ALA A 1 313 ? -7.17337 -11.82013 94.26940 1.000 43.56035 -58 ALA A CA 1
ATOM 4783 C C . ALA A 1 313 ? -7.97251 -13.10030 94.07607 1.000 45.47485 -58 ALA A C 1
ATOM 4784 O O . ALA A 1 313 ? -7.47154 -14.18183 94.39836 1.000 44.83453 -58 ALA A O 1
ATOM 4791 N N . LYS A 1 314 ? -9.19308 -13.00005 93.55496 1.000 43.69037 -57 LYS A N 1
ATOM 4792 C CA . LYS A 1 314 ? -10.06473 -14.14751 93.34696 1.000 47.10072 -57 LYS A CA 1
ATOM 4793 C C . LYS A 1 314 ? -9.73273 -14.92953 92.08623 1.000 46.37732 -57 LYS A C 1
ATOM 4794 O O . LYS A 1 314 ? -10.36231 -15.96365 91.83183 1.000 49.61228 -57 LYS A O 1
ATOM 4813 N N . ASP A 1 315 ? -8.77082 -14.48041 91.32378 1.000 43.88971 -56 ASP A N 1
ATOM 4814 C CA . ASP A 1 315 ? -8.22920 -15.19809 90.18251 1.000 41.58252 -56 ASP A CA 1
ATOM 4815 C C . ASP A 1 315 ? -7.18456 -16.18481 90.68174 1.000 38.72542 -56 ASP A C 1
ATOM 4816 O O . ASP A 1 315 ? -6.20085 -15.76092 91.31285 1.000 36.38427 -56 ASP A O 1
ATOM 4825 N N . PRO A 1 316 ? -7.34858 -17.48635 90.43294 1.000 38.15820 -55 PRO A N 1
ATOM 4826 C CA . PRO A 1 316 ? -6.35374 -18.44645 90.93373 1.000 35.90430 -55 PRO A CA 1
ATOM 4827 C C . PRO A 1 316 ? -4.93572 -18.10587 90.51809 1.000 33.58406 -55 PRO A C 1
ATOM 4828 O O . PRO A 1 316 ? -3.99598 -18.46921 91.23528 1.000 31.56388 -55 PRO A O 1
ATOM 4839 N N . ARG A 1 317 ? -4.75354 -17.43247 89.37267 1.000 31.47085 -54 ARG A N 1
ATOM 4840 C CA . ARG A 1 317 ? -3.41777 -17.09288 88.87891 1.000 30.74036 -54 ARG A CA 1
ATOM 4841 C C . ARG A 1 317 ? -2.73982 -16.06923 89.78551 1.000 29.34168 -54 ARG A C 1
ATOM 4842 O O . ARG A 1 317 ? -1.51713 -16.11110 89.98511 1.000 27.21657 -54 ARG A O 1
ATOM 4863 N N . ILE A 1 318 ? -3.51914 -15.15713 90.36824 1.000 31.68812 -53 ILE A N 1
ATOM 4864 C CA . ILE A 1 318 ? -2.95369 -14.19237 91.30646 1.000 32.66236 -53 ILE A CA 1
ATOM 4865 C C . ILE A 1 318 ? -2.63565 -14.86516 92.63898 1.000 33.28325 -53 ILE A C 1
ATOM 4866 O O . ILE A 1 318 ? -1.64832 -14.52317 93.30547 1.000 31.19917 -53 ILE A O 1
ATOM 4882 N N . ALA A 1 319 ? -3.47979 -15.81328 93.06315 1.000 33.96834 -52 ALA A N 1
ATOM 4883 C CA . ALA A 1 319 ? -3.20436 -16.56853 94.28095 1.000 32.32954 -52 ALA A CA 1
ATOM 4884 C C . ALA A 1 319 ? -1.85215 -17.25493 94.19027 1.000 32.88863 -52 ALA A C 1
ATOM 4885 O O . ALA A 1 319 ? -1.02682 -17.15643 95.10738 1.000 31.49771 -52 ALA A O 1
ATOM 4892 N N . ALA A 1 320 ? -1.60084 -17.94050 93.07117 1.000 37.26089 -51 ALA A N 1
ATOM 4893 C CA . ALA A 1 320 ? -0.31664 -18.59851 92.87153 1.000 38.64712 -51 ALA A CA 1
ATOM 4894 C C . ALA A 1 320 ? 0.82186 -17.58615 92.84033 1.000 39.13047 -51 ALA A C 1
ATOM 4895 O O . ALA A 1 320 ? 1.91546 -17.84970 93.35342 1.000 39.81547 -51 ALA A O 1
ATOM 4902 N N . THR A 1 321 ? 0.59274 -16.42116 92.22863 1.000 35.96337 -50 THR A N 1
ATOM 4903 C CA . THR A 1 321 ? 1.63015 -15.39155 92.21632 1.000 31.60583 -50 THR A CA 1
ATOM 4904 C C . THR A 1 321 ? 2.06181 -15.05509 93.64225 1.000 30.15143 -50 THR A C 1
ATOM 4905 O O . THR A 1 321 ? 3.25581 -15.01230 93.95941 1.000 28.90248 -50 THR A O 1
ATOM 4916 N N . MET A 1 322 ? 1.09137 -14.83705 94.52166 1.000 32.21364 -49 MET A N 1
ATOM 4917 C CA . MET A 1 322 ? 1.39056 -14.41790 95.88581 1.000 32.74704 -49 MET A CA 1
ATOM 4918 C C . MET A 1 322 ? 1.98232 -15.53813 96.72734 1.000 33.05025 -49 MET A C 1
ATOM 4919 O O . MET A 1 322 ? 2.77268 -15.27023 97.64014 1.000 33.11010 -49 MET A O 1
ATOM 4933 N N . GLU A 1 323 ? 1.63637 -16.78784 96.43178 1.000 34.69560 -48 GLU A N 1
ATOM 4934 C CA . GLU A 1 323 ? 2.25615 -17.90654 97.13312 1.000 35.91246 -48 GLU A CA 1
ATOM 4935 C C . GLU A 1 323 ? 3.74931 -17.97053 96.83698 1.000 31.86041 -48 GLU A C 1
ATOM 4936 O O . GLU A 1 323 ? 4.57116 -18.13698 97.74418 1.000 31.21768 -48 GLU A O 1
ATOM 4948 N N . ASN A 1 324 ? 4.11605 -17.86819 95.56224 1.000 30.02277 -47 ASN A N 1
ATOM 4949 C CA . ASN A 1 324 ? 5.52927 -17.88183 95.19256 1.000 30.44115 -47 ASN A CA 1
ATOM 4950 C C . ASN A 1 324 ? 6.26764 -16.66692 95.74312 1.000 30.29898 -47 ASN A C 1
ATOM 4951 O O . ASN A 1 324 ? 7.45521 -16.75326 96.09084 1.000 28.98859 -47 ASN A O 1
ATOM 4962 N N . ALA A 1 325 ? 5.57619 -15.53291 95.87645 1.000 32.01909 -46 ALA A N 1
ATOM 4963 C CA . ALA A 1 325 ? 6.24191 -14.33979 96.38693 1.000 30.46922 -46 ALA A CA 1
ATOM 4964 C C . ALA A 1 325 ? 6.58295 -14.48378 97.86562 1.000 29.31218 -46 ALA A C 1
ATOM 4965 O O . ALA A 1 325 ? 7.61868 -13.99046 98.32106 1.000 26.81570 -46 ALA A O 1
ATOM 4972 N N . GLN A 1 326 ? 5.72427 -15.14828 98.63335 1.000 30.36298 -45 GLN A N 1
ATOM 4973 C CA . GLN A 1 326 ? 5.97873 -15.30782 100.06362 1.000 34.10410 -45 GLN A CA 1
ATOM 4974 C C . GLN A 1 326 ? 7.10822 -16.28886 100.34938 1.000 32.60754 -45 GLN A C 1
ATOM 4975 O O . GLN A 1 326 ? 7.72244 -16.21814 101.42194 1.000 29.84223 -45 GLN A O 1
ATOM 4989 N N . LYS A 1 327 ? 7.42775 -17.17108 99.40180 1.000 36.60590 -44 LYS A N 1
ATOM 4990 C CA . LYS A 1 327 ? 8.51321 -18.12316 99.60739 1.000 37.98005 -44 LYS A CA 1
ATOM 4991 C C . LYS A 1 327 ? 9.87028 -17.55363 99.21525 1.000 36.15384 -44 LYS A C 1
ATOM 4992 O O . LYS A 1 327 ? 10.90026 -18.12380 99.59491 1.000 35.57266 -44 LYS A O 1
ATOM 5011 N N . GLY A 1 328 ? 9.89936 -16.43401 98.49638 1.000 34.18406 -43 GLY A N 1
ATOM 5012 C CA . GLY A 1 328 ? 11.13399 -15.80822 98.06347 1.000 34.33644 -43 GLY A CA 1
ATOM 5013 C C . GLY A 1 328 ? 11.57338 -14.68898 98.98640 1.000 35.06099 -43 GLY A C 1
ATOM 5014 O O . GLY A 1 328 ? 11.21032 -14.63803 100.16514 1.000 34.16033 -43 GLY A O 1
ATOM 5018 N N . GLU A 1 329 ? 12.37856 -13.77850 98.44250 1.000 36.71162 -42 GLU A N 1
ATOM 5019 C CA . GLU A 1 329 ? 12.81202 -12.58389 99.15807 1.000 37.68350 -42 GLU A CA 1
ATOM 5020 C C . GLU A 1 329 ? 12.51062 -11.35775 98.30844 1.000 34.06677 -42 GLU A C 1
ATOM 5021 O O . GLU A 1 329 ? 12.82398 -11.33624 97.10972 1.000 32.23195 -42 GLU A O 1
ATOM 5033 N N . ILE A 1 330 ? 11.95608 -10.31689 98.92874 1.000 33.99574 -41 ILE A N 1
ATOM 5034 C CA . ILE A 1 330 ? 11.94406 -9.01722 98.27363 1.000 31.95359 -41 ILE A CA 1
ATOM 5035 C C . ILE A 1 330 ? 13.38306 -8.59926 97.99931 1.000 29.34764 -41 ILE A C 1
ATOM 5036 O O . ILE A 1 330 ? 14.22578 -8.61246 98.90193 1.000 28.48353 -41 ILE A O 1
ATOM 5052 N N . MET A 1 331 ? 13.67423 -8.21044 96.75705 1.000 27.05442 -40 MET A N 1
ATOM 5053 C CA . MET A 1 331 ? 15.04372 -7.86649 96.38732 1.000 27.41993 -40 MET A CA 1
ATOM 5054 C C . MET A 1 331 ? 15.55204 -6.69349 97.22590 1.000 26.63221 -40 MET A C 1
ATOM 5055 O O . MET A 1 331 ? 14.77947 -5.80861 97.58729 1.000 24.54506 -40 MET A O 1
ATOM 5069 N N . PRO A 1 332 ? 16.84185 -6.65434 97.54319 1.000 26.62347 -39 PRO A N 1
ATOM 5070 C CA . PRO A 1 332 ? 17.42288 -5.41819 98.07585 1.000 27.32733 -39 PRO A CA 1
ATOM 5071 C C . PRO A 1 332 ? 17.38643 -4.34667 97.00797 1.000 27.64461 -39 PRO A C 1
ATOM 5072 O O . PRO A 1 332 ? 17.33016 -4.63971 95.81088 1.000 24.84817 -39 PRO A O 1
ATOM 5083 N N . ASN A 1 333 ? 17.41678 -3.08888 97.43933 1.000 32.11146 -38 ASN A N 1
ATOM 5084 C CA . ASN A 1 333 ? 17.50943 -1.99436 96.48030 1.000 33.92479 -38 ASN A CA 1
ATOM 5085 C C . ASN A 1 333 ? 18.89651 -1.34950 96.46639 1.000 35.77551 -38 ASN A C 1
ATOM 5086 O O . ASN A 1 333 ? 19.07371 -0.30933 95.83761 1.000 36.02833 -38 ASN A O 1
ATOM 5097 N N . ILE A 1 334 ? 19.90068 -1.96482 97.08032 1.000 31.07487 -37 ILE A N 1
ATOM 5098 C CA . ILE A 1 334 ? 21.16098 -1.25810 97.29541 1.000 32.02526 -37 ILE A CA 1
ATOM 5099 C C . ILE A 1 334 ? 21.98428 -1.11620 96.01912 1.000 34.39237 -37 ILE A C 1
ATOM 5100 O O . ILE A 1 334 ? 21.77809 -1.86601 95.05136 1.000 32.87134 -37 ILE A O 1
ATOM 5116 N N . PRO A 1 335 ? 22.94968 -0.18429 95.99578 1.000 39.89777 -36 PRO A N 1
ATOM 5117 C CA . PRO A 1 335 ? 23.68533 0.08583 94.74283 1.000 39.33806 -36 PRO A CA 1
ATOM 5118 C C . PRO A 1 335 ? 24.50044 -1.09203 94.21913 1.000 38.08867 -36 PRO A C 1
ATOM 5119 O O . PRO A 1 335 ? 24.76328 -1.16730 93.01324 1.000 36.27521 -36 PRO A O 1
ATOM 5130 N N . GLN A 1 336 ? 24.90388 -2.01888 95.08326 1.000 41.85628 -35 GLN A N 1
ATOM 5131 C CA . GLN A 1 336 ? 25.72529 -3.14906 94.66122 1.000 42.81111 -35 GLN A CA 1
ATOM 5132 C C . GLN A 1 336 ? 24.92513 -4.21748 93.92102 1.000 39.81317 -35 GLN A C 1
ATOM 5133 O O . GLN A 1 336 ? 25.53358 -5.10315 93.30614 1.000 38.95934 -35 GLN A O 1
ATOM 5147 N N . MET A 1 337 ? 23.58697 -4.15580 93.96236 1.000 38.14290 -34 MET A N 1
ATOM 5148 C CA . MET A 1 337 ? 22.76401 -5.18256 93.32687 1.000 39.54967 -34 MET A CA 1
ATOM 5149 C C . MET A 1 337 ? 23.16478 -5.36838 91.86963 1.000 40.60437 -34 MET A C 1
ATOM 5150 O O . MET A 1 337 ? 23.18162 -6.49219 91.34785 1.000 39.82519 -34 MET A O 1
ATOM 5164 N N . SER A 1 338 ? 23.51334 -4.25865 91.20844 1.000 42.10482 -33 SER A N 1
ATOM 5165 C CA . SER A 1 338 ? 23.94280 -4.27743 89.81289 1.000 42.27922 -33 SER A CA 1
ATOM 5166 C C . SER A 1 338 ? 25.14221 -5.20258 89.60734 1.000 40.28847 -33 SER A C 1
ATOM 5167 O O . SER A 1 338 ? 25.13074 -6.05767 88.71466 1.000 38.81519 -33 SER A O 1
ATOM 5175 N N . ALA A 1 339 ? 26.18084 -5.06357 90.44436 1.000 33.41756 -32 ALA A N 1
ATOM 5176 C CA . ALA A 1 339 ? 27.39907 -5.85368 90.27485 1.000 34.83635 -32 ALA A CA 1
ATOM 5177 C C . ALA A 1 339 ? 27.20534 -7.31125 90.67579 1.000 34.23684 -32 ALA A C 1
ATOM 5178 O O . ALA A 1 339 ? 27.88018 -8.19469 90.13857 1.000 32.33521 -32 ALA A O 1
ATOM 5185 N N . PHE A 1 340 ? 26.29211 -7.57396 91.60618 1.000 38.76695 -31 PHE A N 1
ATOM 5186 C CA . PHE A 1 340 ? 25.89337 -8.94154 91.90797 1.000 41.48420 -31 PHE A CA 1
ATOM 5187 C C . PHE A 1 340 ? 25.26213 -9.60084 90.68719 1.000 42.83031 -31 PHE A C 1
ATOM 5188 O O . PHE A 1 340 ? 25.70295 -10.66847 90.24186 1.000 43.48815 -31 PHE A O 1
ATOM 5205 N N . TRP A 1 341 ? 24.23565 -8.96086 90.11580 1.000 39.70134 -30 TRP A N 1
ATOM 5206 C CA . TRP A 1 341 ? 23.56048 -9.54732 88.95984 1.000 38.98139 -30 TRP A CA 1
ATOM 5207 C C . TRP A 1 341 ? 24.53249 -9.75795 87.79070 1.000 39.33890 -30 TRP A C 1
ATOM 5208 O O . TRP A 1 341 ? 24.51098 -10.81165 87.13878 1.000 36.96271 -30 TRP A O 1
ATOM 5229 N N . TYR A 1 342 ? 25.38968 -8.76432 87.49836 1.000 39.81705 -29 TYR A N 1
ATOM 5230 C CA . TYR A 1 342 ? 26.34694 -8.93150 86.40569 1.000 41.15687 -29 TYR A CA 1
ATOM 5231 C C . TYR A 1 342 ? 27.26067 -10.10995 86.68047 1.000 41.12660 -29 TYR A C 1
ATOM 5232 O O . TYR A 1 342 ? 27.55022 -10.90739 85.78362 1.000 40.74345 -29 TYR A O 1
ATOM 5250 N N . ALA A 1 343 ? 27.73170 -10.22782 87.92221 1.000 37.19711 -28 ALA A N 1
ATOM 5251 C CA . ALA A 1 343 ? 28.63075 -11.32021 88.27894 1.000 39.27978 -28 ALA A CA 1
ATOM 5252 C C . ALA A 1 343 ? 27.94149 -12.67385 88.15894 1.000 36.15276 -28 ALA A C 1
ATOM 5253 O O . ALA A 1 343 ? 28.52644 -13.63792 87.64396 1.000 36.75973 -28 ALA A O 1
ATOM 5260 N N . VAL A 1 344 ? 26.69483 -12.76839 88.61882 1.000 35.74821 -27 VAL A N 1
ATOM 5261 C CA . VAL A 1 344 ? 25.99409 -14.04144 88.50604 1.000 36.48150 -27 VAL A CA 1
ATOM 5262 C C . VAL A 1 344 ? 25.55394 -14.30445 87.06673 1.000 37.06037 -27 VAL A C 1
ATOM 5263 O O . VAL A 1 344 ? 25.43927 -15.46325 86.65861 1.000 35.44295 -27 VAL A O 1
ATOM 5276 N N . ARG A 1 345 ? 25.29490 -13.26419 86.27160 1.000 39.83980 -26 ARG A N 1
ATOM 5277 C CA . ARG A 1 345 ? 25.04820 -13.49942 84.85483 1.000 44.75577 -26 ARG A CA 1
ATOM 5278 C C . ARG A 1 345 ? 26.20749 -14.27673 84.24903 1.000 44.86816 -26 ARG A C 1
ATOM 5279 O O . ARG A 1 345 ? 26.02346 -15.36652 83.70121 1.000 44.98355 -26 ARG A O 1
ATOM 5300 N N . THR A 1 346 ? 27.42341 -13.74694 84.37328 1.000 43.18052 -25 THR A N 1
ATOM 5301 C CA . THR A 1 346 ? 28.57058 -14.39893 83.74761 1.000 47.75165 -25 THR A CA 1
ATOM 5302 C C . THR A 1 346 ? 28.76240 -15.82207 84.27130 1.000 45.31600 -25 THR A C 1
ATOM 5303 O O . THR A 1 346 ? 29.07204 -16.73949 83.50002 1.000 43.90696 -25 THR A O 1
ATOM 5314 N N . ALA A 1 347 ? 28.57855 -16.02750 85.57655 1.000 42.85173 -24 ALA A N 1
ATOM 5315 C CA . ALA A 1 347 ? 28.87379 -17.32677 86.16716 1.000 44.20563 -24 ALA A CA 1
ATOM 5316 C C . ALA A 1 347 ? 27.90872 -18.39809 85.68185 1.000 41.09437 -24 ALA A C 1
ATOM 5317 O O . ALA A 1 347 ? 28.32079 -19.52981 85.40786 1.000 40.38601 -24 ALA A O 1
ATOM 5324 N N . VAL A 1 348 ? 26.62324 -18.06449 85.58131 1.000 36.20020 -23 VAL A N 1
ATOM 5325 C CA . VAL A 1 348 ? 25.65236 -19.01647 85.05672 1.000 37.19583 -23 VAL A CA 1
ATOM 5326 C C . VAL A 1 348 ? 25.97314 -19.33584 83.60442 1.000 42.52769 -23 VAL A C 1
ATOM 5327 O O . VAL A 1 348 ? 26.12055 -20.50033 83.21377 1.000 41.17523 -23 VAL A O 1
ATOM 5340 N N . ILE A 1 349 ? 26.08128 -18.29153 82.78620 1.000 51.01524 -22 ILE A N 1
ATOM 5341 C CA . ILE A 1 349 ? 26.33435 -18.43356 81.35608 1.000 53.05830 -22 ILE A CA 1
ATOM 5342 C C . ILE A 1 349 ? 27.56324 -19.29919 81.10865 1.000 53.47427 -22 ILE A C 1
ATOM 5343 O O . ILE A 1 349 ? 27.58374 -20.14025 80.19862 1.000 53.22811 -22 ILE A O 1
ATOM 5359 N N . ASN A 1 350 ? 28.60610 -19.11118 81.91672 1.000 49.43608 -21 ASN A N 1
ATOM 5360 C CA . ASN A 1 350 ? 29.85209 -19.84146 81.70198 1.000 50.94894 -21 ASN A CA 1
ATOM 5361 C C . ASN A 1 350 ? 29.74443 -21.29755 82.15832 1.000 51.41221 -21 ASN A C 1
ATOM 5362 O O . ASN A 1 350 ? 30.12121 -22.21870 81.42199 1.000 51.75062 -21 ASN A O 1
ATOM 5373 N N . ALA A 1 351 ? 29.23700 -21.52951 83.36785 1.000 47.45149 -20 ALA A N 1
ATOM 5374 C CA . ALA A 1 351 ? 29.02710 -22.90428 83.81092 1.000 48.61680 -20 ALA A CA 1
ATOM 5375 C C . ALA A 1 351 ? 28.10869 -23.65107 82.85370 1.000 49.04674 -20 ALA A C 1
ATOM 5376 O O . ALA A 1 351 ? 28.37331 -24.80636 82.49920 1.000 51.21531 -20 ALA A O 1
ATOM 5383 N N . ALA A 1 352 ? 27.02127 -23.00796 82.42675 1.000 46.87957 -19 ALA A N 1
ATOM 5384 C CA . ALA A 1 352 ? 26.05784 -23.67647 81.56052 1.000 49.79095 -19 ALA A CA 1
ATOM 5385 C C . ALA A 1 352 ? 26.68537 -24.05332 80.22342 1.000 52.45853 -19 ALA A C 1
ATOM 5386 O O . ALA A 1 352 ? 26.54472 -25.18787 79.75744 1.000 51.82610 -19 ALA A O 1
ATOM 5393 N N . SER A 1 353 ? 27.37402 -23.10684 79.58441 1.000 65.68783 -18 SER A N 1
ATOM 5394 C CA . SER A 1 353 ? 27.97506 -23.38348 78.28615 1.000 70.56790 -18 SER A CA 1
ATOM 5395 C C . SER A 1 353 ? 29.03424 -24.46904 78.39885 1.000 70.48364 -18 SER A C 1
ATOM 5396 O O . SER A 1 353 ? 29.16429 -25.31369 77.50720 1.000 71.41177 -18 SER A O 1
ATOM 5404 N N . GLY A 1 354 ? 29.79031 -24.46417 79.49291 1.000 55.20298 -17 GLY A N 1
ATOM 5405 C CA . GLY A 1 354 ? 30.85991 -25.41599 79.72119 1.000 56.20412 -17 GLY A CA 1
ATOM 5406 C C . GLY A 1 354 ? 32.24394 -24.80833 79.81167 1.000 56.76582 -17 GLY A C 1
ATOM 5407 O O . GLY A 1 354 ? 33.21881 -25.55990 79.93006 1.000 54.76472 -17 GLY A O 1
ATOM 5411 N N . ARG A 1 355 ? 32.39263 -23.48079 79.77294 1.000 77.63629 -16 ARG A N 1
ATOM 5412 C CA . ARG A 1 355 ? 33.72032 -22.87348 79.74946 1.000 80.47011 -16 ARG A CA 1
ATOM 5413 C C . ARG A 1 355 ? 34.40819 -22.89202 81.10828 1.000 77.73092 -16 ARG A C 1
ATOM 5414 O O . ARG A 1 355 ? 35.62529 -22.68714 81.17631 1.000 78.72845 -16 ARG A O 1
ATOM 5435 N N . GLN A 1 356 ? 33.66945 -23.13287 82.18656 1.000 62.48760 -15 GLN A N 1
ATOM 5436 C CA . GLN A 1 356 ? 34.25504 -23.21095 83.51610 1.000 60.34485 -15 GLN A CA 1
ATOM 5437 C C . GLN A 1 356 ? 33.55137 -24.30121 84.31943 1.000 58.11180 -15 GLN A C 1
ATOM 5438 O O . GLN A 1 356 ? 32.47926 -24.78738 83.94615 1.000 57.05156 -15 GLN A O 1
ATOM 5452 N N . THR A 1 357 ? 34.16028 -24.68167 85.44194 1.000 50.54343 -14 THR A N 1
ATOM 5453 C CA . THR A 1 357 ? 33.43417 -25.45638 86.43726 1.000 50.24628 -14 THR A CA 1
ATOM 5454 C C . THR A 1 357 ? 32.57531 -24.51470 87.27949 1.000 47.04123 -14 THR A C 1
ATOM 5455 O O . THR A 1 357 ? 32.77536 -23.29801 87.28994 1.000 44.76597 -14 THR A O 1
ATOM 5466 N N . VAL A 1 358 ? 31.60396 -25.09432 87.98668 1.000 45.11514 -13 VAL A N 1
ATOM 5467 C CA . VAL A 1 358 ? 30.82259 -24.31440 88.94070 1.000 44.10184 -13 VAL A CA 1
ATOM 5468 C C . VAL A 1 358 ? 31.74098 -23.67038 89.97502 1.000 48.40068 -13 VAL A C 1
ATOM 5469 O O . VAL A 1 358 ? 31.56524 -22.50387 90.35509 1.000 44.86013 -13 VAL A O 1
ATOM 5482 N N . ASP A 1 359 ? 32.71797 -24.43194 90.46067 1.000 60.11652 -12 ASP A N 1
ATOM 5483 C CA . ASP A 1 359 ? 33.60048 -23.95671 91.51690 1.000 65.37426 -12 ASP A CA 1
ATOM 5484 C C . ASP A 1 359 ? 34.48925 -22.81172 91.05809 1.000 65.98112 -12 ASP A C 1
ATOM 5485 O O . ASP A 1 359 ? 34.88358 -21.98510 91.87906 1.000 68.67602 -12 ASP A O 1
ATOM 5494 N N . GLU A 1 360 ? 34.85440 -22.76190 89.77656 1.000 57.11570 -11 GLU A N 1
ATOM 5495 C CA . GLU A 1 360 ? 35.65713 -21.64758 89.28162 1.000 55.70525 -11 GLU A CA 1
ATOM 5496 C C . GLU A 1 360 ? 34.79849 -20.42295 88.98258 1.000 51.47237 -11 GLU A C 1
ATOM 5497 O O . GLU A 1 360 ? 35.24342 -19.28787 89.18874 1.000 50.57670 -11 GLU A O 1
ATOM 5509 N N . ALA A 1 361 ? 33.57024 -20.63983 88.50846 1.000 50.69836 -10 ALA A N 1
ATOM 5510 C CA . ALA A 1 361 ? 32.69657 -19.54236 88.11152 1.000 48.71215 -10 ALA A CA 1
ATOM 5511 C C . ALA A 1 361 ? 32.09375 -18.83588 89.31902 1.000 45.39032 -10 ALA A C 1
ATOM 5512 O O . ALA A 1 361 ? 32.14693 -17.60543 89.41668 1.000 44.89323 -10 ALA A O 1
ATOM 5519 N N . LEU A 1 362 ? 31.46346 -19.58886 90.21956 1.000 42.12432 -9 LEU A N 1
ATOM 5520 C CA . LEU A 1 362 ? 30.89943 -18.99981 91.42669 1.000 43.21138 -9 LEU A CA 1
ATOM 5521 C C . LEU A 1 362 ? 31.97583 -18.44380 92.34540 1.000 45.25063 -9 LEU A C 1
ATOM 5522 O O . LEU A 1 362 ? 31.64090 -17.73489 93.29368 1.000 42.34660 -9 LEU A O 1
ATOM 5538 N N . LYS A 1 363 ? 33.25305 -18.73852 92.09266 1.000 57.12810 -8 LYS A N 1
ATOM 5539 C CA . LYS A 1 363 ? 34.33230 -18.07336 92.81598 1.000 62.00071 -8 LYS A CA 1
ATOM 5540 C C . LYS A 1 363 ? 34.80453 -16.81163 92.10200 1.000 61.91943 -8 LYS A C 1
ATOM 5541 O O . LYS A 1 363 ? 35.30122 -15.88794 92.75634 1.000 62.73890 -8 LYS A O 1
ATOM 5560 N N . ASP A 1 364 ? 34.62307 -16.73178 90.78116 1.000 63.60163 -7 ASP A N 1
ATOM 5561 C CA . ASP A 1 364 ? 34.65019 -15.43253 90.11516 1.000 62.97061 -7 ASP A CA 1
ATOM 5562 C C . ASP A 1 364 ? 33.50068 -14.55921 90.58827 1.000 60.04706 -7 ASP A C 1
ATOM 5563 O O . ASP A 1 364 ? 33.69356 -13.38948 90.93751 1.000 60.64565 -7 ASP A O 1
ATOM 5572 N N . ALA A 1 365 ? 32.28669 -15.11578 90.58265 1.000 46.48002 -6 ALA A N 1
ATOM 5573 C CA . ALA A 1 365 ? 31.12544 -14.37591 91.04985 1.000 45.04445 -6 ALA A CA 1
ATOM 5574 C C . ALA A 1 365 ? 31.33904 -13.82004 92.44813 1.000 45.58198 -6 ALA A C 1
ATOM 5575 O O . ALA A 1 365 ? 30.85965 -12.72508 92.75064 1.000 40.87617 -6 ALA A O 1
ATOM 5582 N N . GLN A 1 366 ? 32.03251 -14.56119 93.31524 1.000 66.66263 -5 GLN A N 1
ATOM 5583 C CA . GLN A 1 366 ? 32.25795 -14.09577 94.68011 1.000 73.18678 -5 GLN A CA 1
ATOM 5584 C C . GLN A 1 366 ? 33.14273 -12.85254 94.71080 1.000 73.35709 -5 GLN A C 1
ATOM 5585 O O . GLN A 1 366 ? 32.80687 -11.87071 95.37946 1.000 73.58759 -5 GLN A O 1
ATOM 5599 N N . THR A 1 367 ? 34.30194 -12.88031 94.04014 1.000 64.80725 -4 THR A N 1
ATOM 5600 C CA . THR A 1 367 ? 35.16867 -11.70225 94.08619 1.000 65.39039 -4 THR A CA 1
ATOM 5601 C C . THR A 1 367 ? 34.56040 -10.54412 93.29905 1.000 63.56698 -4 THR A C 1
ATOM 5602 O O . THR A 1 367 ? 34.55567 -9.40411 93.77438 1.000 63.92992 -4 THR A O 1
ATOM 5613 N N . ASN A 1 368 ? 34.02704 -10.81798 92.10438 1.000 58.10634 -3 ASN A N 1
ATOM 5614 C CA . ASN A 1 368 ? 33.49169 -9.75107 91.26428 1.000 55.17776 -3 ASN A CA 1
ATOM 5615 C C . ASN A 1 368 ? 32.28810 -9.08282 91.90750 1.000 51.03028 -3 ASN A C 1
ATOM 5616 O O . ASN A 1 368 ? 32.06217 -7.88455 91.70872 1.000 47.83532 -3 ASN A O 1
ATOM 5627 N N . SER A 1 369 ? 31.50015 -9.84269 92.67128 1.000 55.26253 -2 SER A N 1
ATOM 5628 C CA . SER A 1 369 ? 30.37903 -9.26049 93.39544 1.000 54.04450 -2 SER A CA 1
ATOM 5629 C C . SER A 1 369 ? 30.80579 -8.13527 94.33412 1.000 56.08396 -2 SER A C 1
ATOM 5630 O O . SER A 1 369 ? 29.95979 -7.33116 94.74119 1.000 53.99899 -2 SER A O 1
ATOM 5638 N N . SER A 1 370 ? 32.08930 -8.05491 94.69187 1.000 68.90387 -1 SER A N 1
ATOM 5639 C CA . SER A 1 370 ? 32.56506 -7.13409 95.72306 1.000 71.74051 -1 SER A CA 1
ATOM 5640 C C . SER A 1 370 ? 33.52696 -6.11927 95.11539 1.000 69.66985 -1 SER A C 1
ATOM 5641 O O . SER A 1 370 ? 34.65118 -6.46618 94.72987 1.000 72.46768 -1 SER A O 1
ATOM 5649 N N . SER A 1 371 ? 33.07568 -4.86633 95.04868 1.000 82.66025 0 SER A N 1
ATOM 5650 C CA . SER A 1 371 ? 33.84586 -3.76907 94.47807 1.000 84.02003 0 SER A CA 1
ATOM 5651 C C . SER A 1 371 ? 34.02209 -3.96971 92.97597 1.000 82.81980 0 SER A C 1
ATOM 5652 O O . SER A 1 371 ? 34.71655 -4.89167 92.53217 1.000 81.74825 0 SER A O 1
ATOM 5658 N N . PRO A 1 376 ? 33.63465 5.60098 88.26483 1.000 71.52365 5 PRO A N 1
ATOM 5659 C CA . PRO A 1 376 ? 34.34649 6.85054 88.54596 1.000 74.37881 5 PRO A CA 1
ATOM 5660 C C . PRO A 1 376 ? 33.93096 7.95882 87.59219 1.000 76.40518 5 PRO A C 1
ATOM 5661 O O . PRO A 1 376 ? 33.71180 9.09393 88.01137 1.000 78.68476 5 PRO A O 1
ATOM 5672 N N . ASN A 1 377 ? 33.79784 7.60019 86.31223 1.000 62.48405 6 ASN A N 1
ATOM 5673 C CA . ASN A 1 377 ? 33.52162 8.59265 85.27886 1.000 62.64011 6 ASN A CA 1
ATOM 5674 C C . ASN A 1 377 ? 32.10302 9.13669 85.39486 1.000 60.81833 6 ASN A C 1
ATOM 5675 O O . ASN A 1 377 ? 31.85529 10.30897 85.09136 1.000 62.29923 6 ASN A O 1
ATOM 5686 N N . ALA A 1 378 ? 31.15126 8.30042 85.81503 1.000 56.11500 7 ALA A N 1
ATOM 5687 C CA . ALA A 1 378 ? 29.76144 8.74939 85.87186 1.000 53.02774 7 ALA A CA 1
ATOM 5688 C C . ALA A 1 378 ? 29.56112 9.79975 86.95576 1.000 52.28076 7 ALA A C 1
ATOM 5689 O O . ALA A 1 378 ? 28.84909 10.78890 86.75416 1.000 53.57060 7 ALA A O 1
ATOM 5696 N N . GLN A 1 379 ? 30.17286 9.59216 88.11613 1.000 42.65818 8 GLN A N 1
ATOM 5697 C CA . GLN A 1 379 ? 30.12496 10.59228 89.17089 1.000 41.38181 8 GLN A CA 1
ATOM 5698 C C . GLN A 1 379 ? 30.80978 11.88535 88.73149 1.000 37.81061 8 GLN A C 1
ATOM 5699 O O . GLN A 1 379 ? 30.33968 12.98037 89.06553 1.000 38.90531 8 GLN A O 1
ATOM 5713 N N . GLU A 1 380 ? 31.89903 11.78758 87.95833 1.000 41.57298 9 GLU A N 1
ATOM 5714 C CA . GLU A 1 380 ? 32.56343 12.99334 87.47235 1.000 39.64148 9 GLU A CA 1
ATOM 5715 C C . GLU A 1 380 ? 31.59483 13.87203 86.68924 1.000 40.83705 9 GLU A C 1
ATOM 5716 O O . GLU A 1 380 ? 31.56864 15.09637 86.86260 1.000 40.76384 9 GLU A O 1
ATOM 5728 N N . ASP A 1 381 ? 30.80175 13.26522 85.80099 1.000 43.05741 10 ASP A N 1
ATOM 5729 C CA . ASP A 1 381 ? 29.86408 14.05854 85.00793 1.000 45.37546 10 ASP A CA 1
ATOM 5730 C C . ASP A 1 381 ? 28.81685 14.71948 85.90303 1.000 45.71451 10 ASP A C 1
ATOM 5731 O O . ASP A 1 381 ? 28.37319 15.84643 85.63904 1.000 45.15668 10 ASP A O 1
ATOM 5740 N N . ASN A 1 382 ? 28.37605 14.00314 86.93909 1.000 46.57349 11 ASN A N 1
ATOM 5741 C CA . ASN A 1 382 ? 27.50639 14.57725 87.96175 1.000 48.03288 11 ASN A CA 1
ATOM 5742 C C . ASN A 1 382 ? 28.10665 15.84855 88.54143 1.000 43.21232 11 ASN A C 1
ATOM 5743 O O . ASN A 1 382 ? 27.49148 16.92244 88.53076 1.000 44.28011 11 ASN A O 1
ATOM 5754 N N . TYR A 1 383 ? 29.30671 15.71534 89.09709 1.000 36.51730 12 TYR A N 1
ATOM 5755 C CA . TYR A 1 383 ? 29.97509 16.82182 89.76603 1.000 34.54410 12 TYR A CA 1
ATOM 5756 C C . TYR A 1 383 ? 30.25659 17.97850 88.81326 1.000 33.80238 12 TYR A C 1
ATOM 5757 O O . TYR A 1 383 ? 30.10756 19.14952 89.19175 1.000 32.46592 12 TYR A O 1
ATOM 5775 N N . LYS A 1 384 ? 30.60683 17.67543 87.55951 1.000 31.35806 13 LYS A N 1
ATOM 5776 C CA . LYS A 1 384 ? 30.96088 18.72823 86.61295 1.000 32.80067 13 LYS A CA 1
ATOM 5777 C C . LYS A 1 384 ? 29.81330 19.71184 86.39985 1.000 32.21799 13 LYS A C 1
ATOM 5778 O O . LYS A 1 384 ? 30.05824 20.90134 86.17326 1.000 31.30588 13 LYS A O 1
ATOM 5797 N N . ARG A 1 385 ? 28.56145 19.25095 86.45896 1.000 31.90593 14 ARG A N 1
ATOM 5798 C CA . ARG A 1 385 ? 27.43861 20.17787 86.33137 1.000 35.79137 14 ARG A CA 1
ATOM 5799 C C . ARG A 1 385 ? 27.50432 21.26677 87.39932 1.000 31.05051 14 ARG A C 1
ATOM 5800 O O . ARG A 1 385 ? 27.33906 22.45978 87.10915 1.000 27.89768 14 ARG A O 1
ATOM 5821 N N . ILE A 1 386 ? 27.70216 20.85165 88.65108 1.000 26.02167 15 ILE A N 1
ATOM 5822 C CA . ILE A 1 386 ? 27.87004 21.77518 89.75805 1.000 26.32116 15 ILE A CA 1
ATOM 5823 C C . ILE A 1 386 ? 29.11522 22.61743 89.55689 1.000 26.83556 15 ILE A C 1
ATOM 5824 O O . ILE A 1 386 ? 29.07629 23.84537 89.67694 1.000 24.31021 15 ILE A O 1
ATOM 5840 N N . VAL A 1 387 ? 30.24909 21.97279 89.28858 1.000 29.01652 16 VAL A N 1
ATOM 5841 C CA . VAL A 1 387 ? 31.48616 22.72861 89.13170 1.000 29.09281 16 VAL A CA 1
ATOM 5842 C C . VAL A 1 387 ? 31.33307 23.75328 88.00881 1.000 31.28830 16 VAL A C 1
ATOM 5843 O O . VAL A 1 387 ? 31.82314 24.88866 88.09811 1.000 30.29444 16 VAL A O 1
ATOM 5856 N N . LYS A 1 388 ? 30.60839 23.38103 86.95488 1.000 31.93502 17 LYS A N 1
ATOM 5857 C CA . LYS A 1 388 ? 30.48362 24.25260 85.79479 1.000 36.31453 17 LYS A CA 1
ATOM 5858 C C . LYS A 1 388 ? 29.61610 25.46939 86.09952 1.000 37.22886 17 LYS A C 1
ATOM 5859 O O . LYS A 1 388 ? 29.90373 26.57691 85.62399 1.000 36.10473 17 LYS A O 1
ATOM 5878 N N . SER A 1 389 ? 28.53722 25.29644 86.86307 1.000 39.57322 18 SER A N 1
ATOM 5879 C CA . SER A 1 389 ? 27.69528 26.45316 87.16889 1.000 41.39872 18 SER A CA 1
ATOM 5880 C C . SER A 1 389 ? 28.46421 27.50538 87.96587 1.000 40.59818 18 SER A C 1
ATOM 5881 O O . SER A 1 389 ? 28.26490 28.71062 87.76582 1.000 42.77976 18 SER A O 1
ATOM 5889 N N . TYR A 1 390 ? 29.38024 27.06900 88.83152 1.000 34.04247 19 TYR A N 1
ATOM 5890 C CA . TYR A 1 390 ? 30.11146 27.93857 89.75426 1.000 35.65671 19 TYR A CA 1
ATOM 5891 C C . TYR A 1 390 ? 31.32406 28.60540 89.09535 1.000 34.42299 19 TYR A C 1
ATOM 5892 O O . TYR A 1 390 ? 31.57158 29.80570 89.29866 1.000 30.05676 19 TYR A O 1
ATOM 5910 N N . VAL A 1 391 ? 32.08050 27.85574 88.29485 1.000 36.26594 20 VAL A N 1
ATOM 5911 C CA . VAL A 1 391 ? 33.16569 28.45071 87.51623 1.000 38.89654 20 VAL A CA 1
ATOM 5912 C C . VAL A 1 391 ? 32.60789 29.44055 86.49658 1.000 39.47478 20 VAL A C 1
ATOM 5913 O O . VAL A 1 391 ? 33.18000 30.51297 86.26424 1.000 39.57747 20 VAL A O 1
ATOM 5926 N N . GLY A 1 392 ? 31.49139 29.09049 85.86273 1.000 35.94211 21 GLY A N 1
ATOM 5927 C CA . GLY A 1 392 ? 30.84744 30.02201 84.95293 1.000 39.02053 21 GLY A CA 1
ATOM 5928 C C . GLY A 1 392 ? 30.52749 31.35201 85.60692 1.000 41.50280 21 GLY A C 1
ATOM 5929 O O . GLY A 1 392 ? 30.84320 32.41718 85.06269 1.000 43.09209 21 GLY A O 1
ATOM 5933 N N . GLU A 1 393 ? 29.88942 31.31537 86.78281 1.000 43.02258 22 GLU A N 1
ATOM 5934 C CA . GLU A 1 393 ? 29.53116 32.56061 87.46054 1.000 43.51812 22 GLU A CA 1
ATOM 5935 C C . GLU A 1 393 ? 30.77926 33.36336 87.80991 1.000 38.55827 22 GLU A C 1
ATOM 5936 O O . GLU A 1 393 ? 30.81483 34.58143 87.60927 1.000 36.05406 22 GLU A O 1
ATOM 5948 N N . LYS A 1 394 ? 31.82962 32.70153 88.30599 1.000 39.22804 23 LYS A N 1
ATOM 5949 C CA . LYS A 1 394 ? 33.05353 33.43658 88.61834 1.000 40.59403 23 LYS A CA 1
ATOM 5950 C C . LYS A 1 394 ? 33.68238 34.03490 87.36611 1.000 39.98721 23 LYS A C 1
ATOM 5951 O O . LYS A 1 394 ? 34.32077 35.09599 87.43589 1.000 38.27777 23 LYS A O 1
ATOM 5970 N N . LEU A 1 395 ? 33.47948 33.39700 86.21063 1.000 38.14385 24 LEU A N 1
ATOM 5971 C CA . LEU A 1 395 ? 33.98799 33.94925 84.96076 1.000 37.40576 24 LEU A CA 1
ATOM 5972 C C . LEU A 1 395 ? 33.24685 35.22219 84.58634 1.000 39.09216 24 LEU A C 1
ATOM 5973 O O . LEU A 1 395 ? 33.86604 36.23838 84.24365 1.000 36.63689 24 LEU A O 1
ATOM 5989 N N . ARG A 1 396 ? 31.91227 35.17547 84.61146 1.000 39.95026 25 ARG A N 1
ATOM 5990 C CA . ARG A 1 396 ? 31.14302 36.38343 84.34331 1.000 44.97178 25 ARG A CA 1
ATOM 5991 C C . ARG A 1 396 ? 31.51453 37.49426 85.31895 1.000 44.86061 25 ARG A C 1
ATOM 5992 O O . ARG A 1 396 ? 31.56326 38.66575 84.93358 1.000 43.36353 25 ARG A O 1
ATOM 6013 N N . LYS A 1 397 ? 31.83153 37.13578 86.56739 1.000 45.75918 26 LYS A N 1
ATOM 6014 C CA . LYS A 1 397 ? 32.15152 38.13311 87.58405 1.000 49.25499 26 LYS A CA 1
ATOM 6015 C C . LYS A 1 397 ? 33.41890 38.90556 87.23708 1.000 46.77017 26 LYS A C 1
ATOM 6016 O O . LYS A 1 397 ? 33.53381 40.09157 87.56279 1.000 44.68509 26 LYS A O 1
ATOM 6035 N N . LYS A 1 398 ? 34.38506 38.25699 86.58593 1.000 48.96026 27 LYS A N 1
ATOM 6036 C CA . LYS A 1 398 ? 35.64017 38.90953 86.23147 1.000 49.41342 27 LYS A CA 1
ATOM 6037 C C . LYS A 1 398 ? 35.60119 39.52736 84.84198 1.000 48.40253 27 LYS A C 1
ATOM 6038 O O . LYS A 1 398 ? 36.58787 40.13911 84.41966 1.000 48.86799 27 LYS A O 1
ATOM 6057 N N . GLY A 1 399 ? 34.48997 39.38469 84.12649 1.000 43.96411 28 GLY A N 1
ATOM 6058 C CA . GLY A 1 399 ? 34.39084 39.92733 82.78926 1.000 46.25796 28 GLY A CA 1
ATOM 6059 C C . GLY A 1 399 ? 34.98852 39.06263 81.70850 1.000 47.24833 28 GLY A C 1
ATOM 6060 O O . GLY A 1 399 ? 35.40392 39.58965 80.66895 1.000 45.99609 28 GLY A O 1
ATOM 6064 N N . LEU A 1 400 ? 35.06376 37.75375 81.92540 1.000 48.04516 29 LEU A N 1
ATOM 6065 C CA . LEU A 1 400 ? 35.60675 36.83280 80.93884 1.000 49.23541 29 LEU A CA 1
ATOM 6066 C C . LEU A 1 400 ? 34.48079 36.20693 80.13005 1.000 50.43877 29 LEU A C 1
ATOM 6067 O O . LEU A 1 400 ? 33.44755 35.81728 80.68215 1.000 48.21414 29 LEU A O 1
ATOM 6083 N N . LYS A 1 401 ? 34.69075 36.12662 78.81526 1.000 53.84118 30 LYS A N 1
ATOM 6084 C CA . LYS A 1 401 ? 33.74542 35.53972 77.87040 1.000 55.23672 30 LYS A CA 1
ATOM 6085 C C . LYS A 1 401 ? 34.40186 34.28125 77.30419 1.000 51.26552 30 LYS A C 1
ATOM 6086 O O . LYS A 1 401 ? 35.23348 34.35871 76.39282 1.000 50.19473 30 LYS A O 1
ATOM 6105 N N . ILE A 1 402 ? 34.02218 33.12441 77.84083 1.000 44.41501 31 ILE A N 1
ATOM 6106 C CA . ILE A 1 402 ? 34.66295 31.85044 77.51596 1.000 42.90231 31 ILE A CA 1
ATOM 6107 C C . ILE A 1 402 ? 33.62505 30.93662 76.88619 1.000 42.48538 31 ILE A C 1
ATOM 6108 O O . ILE A 1 402 ? 32.55628 30.71507 77.47072 1.000 40.05363 31 ILE A O 1
ATOM 6124 N N . ARG A 1 403 ? 33.95378 30.38695 75.70919 1.000 50.35863 32 ARG A N 1
ATOM 6125 C CA . ARG A 1 403 ? 33.02678 29.52474 74.98906 1.000 52.00500 32 ARG A CA 1
ATOM 6126 C C . ARG A 1 403 ? 32.46776 28.44268 75.90250 1.000 54.94554 32 ARG A C 1
ATOM 6127 O O . ARG A 1 403 ? 33.20383 27.79283 76.65137 1.000 53.93823 32 ARG A O 1
ATOM 6148 N N . GLY A 1 404 ? 31.17547 28.17589 75.75891 1.000 63.22140 33 GLY A N 1
ATOM 6149 C CA . GLY A 1 404 ? 30.55747 27.11545 76.51656 1.000 65.79689 33 GLY A CA 1
ATOM 6150 C C . GLY A 1 404 ? 30.37680 27.43037 77.97896 1.000 65.94923 33 GLY A C 1
ATOM 6151 O O . GLY A 1 404 ? 29.81568 26.60982 78.70934 1.000 66.81214 33 GLY A O 1
ATOM 6155 N N . TYR A 1 405 ? 30.84742 28.58450 78.42854 1.000 61.62767 34 TYR A N 1
ATOM 6156 C CA . TYR A 1 405 ? 30.62969 29.09483 79.77357 1.000 59.45142 34 TYR A CA 1
ATOM 6157 C C . TYR A 1 405 ? 29.82379 30.38865 79.68964 1.000 61.11885 34 TYR A C 1
ATOM 6158 O O . TYR A 1 405 ? 30.01478 31.33874 80.45963 1.000 58.08232 34 TYR A O 1
ATOM 6176 N N . GLU A 1 406 ? 28.90323 30.40872 78.72540 1.000 77.84218 35 GLU A N 1
ATOM 6177 C CA . GLU A 1 406 ? 28.00651 31.52449 78.45945 1.000 83.28252 35 GLU A CA 1
ATOM 6178 C C . GLU A 1 406 ? 26.60109 31.11509 78.88428 1.000 85.52228 35 GLU A C 1
ATOM 6179 O O . GLU A 1 406 ? 26.11595 30.04994 78.48689 1.000 84.57871 35 GLU A O 1
ATOM 6191 N N . GLY A 1 407 ? 25.95928 31.94057 79.70659 1.000 86.43882 36 GLY A N 1
ATOM 6192 C CA . GLY A 1 407 ? 24.60525 31.64432 80.13286 1.000 88.09796 36 GLY A CA 1
ATOM 6193 C C . GLY A 1 407 ? 24.51589 30.49879 81.12912 1.000 88.56647 36 GLY A C 1
ATOM 6194 O O . GLY A 1 407 ? 25.43221 29.67088 81.25067 1.000 88.00210 36 GLY A O 1
ATOM 6198 N N . GLU A 1 408 ? 23.38784 30.43685 81.84097 1.000 88.31795 37 GLU A N 1
ATOM 6199 C CA . GLU A 1 408 ? 23.15403 29.41072 82.85370 1.000 89.85348 37 GLU A CA 1
ATOM 6200 C C . GLU A 1 408 ? 22.41072 28.20183 82.28777 1.000 87.47210 37 GLU A C 1
ATOM 6201 O O . GLU A 1 408 ? 23.03427 27.23183 81.84094 1.000 89.69455 37 GLU A O 1
ATOM 6205 N N . GLU A 1 409 ? 21.07550 28.24502 82.31459 1.000 76.68605 38 GLU A N 1
ATOM 6206 C CA . GLU A 1 409 ? 20.24213 27.17263 81.76521 1.000 74.21362 38 GLU A CA 1
ATOM 6207 C C . GLU A 1 409 ? 20.33454 25.90719 82.61571 1.000 70.91624 38 GLU A C 1
ATOM 6208 O O . GLU A 1 409 ? 20.45521 24.79859 82.09343 1.000 72.64766 38 GLU A O 1
ATOM 6212 N N . LEU A 1 410 ? 20.28765 26.07901 83.93238 1.000 53.51322 39 LEU A N 1
ATOM 6213 C CA . LEU A 1 410 ? 20.46521 24.97147 84.86024 1.000 48.52890 39 LEU A CA 1
ATOM 6214 C C . LEU A 1 410 ? 19.17266 24.17277 84.99556 1.000 45.73217 39 LEU A C 1
ATOM 6215 O O . LEU A 1 410 ? 18.07381 24.73631 84.95600 1.000 47.06584 39 LEU A O 1
ATOM 6231 N N . LYS A 1 411 ? 19.31020 22.86618 85.20060 1.000 49.56527 40 LYS A N 1
ATOM 6232 C CA . LYS A 1 411 ? 18.18049 21.95004 85.28873 1.000 49.49483 40 LYS A CA 1
ATOM 6233 C C . LYS A 1 411 ? 17.99225 21.41136 86.71239 1.000 50.92473 40 LYS A C 1
ATOM 6234 O O . LYS A 1 411 ? 18.92796 21.39779 87.52213 1.000 46.66774 40 LYS A O 1
ATOM 6253 N N . PRO A 1 412 ? 16.80136 20.89674 87.01613 1.000 68.34324 41 PRO A N 1
ATOM 6254 C CA . PRO A 1 412 ? 16.21238 21.03066 88.36552 1.000 72.10514 41 PRO A CA 1
ATOM 6255 C C . PRO A 1 412 ? 17.16623 20.79628 89.53281 1.000 75.39591 41 PRO A C 1
ATOM 6256 O O . PRO A 1 412 ? 17.22108 21.65440 90.43022 1.000 80.05895 41 PRO A O 1
ATOM 6267 N N . PRO A 1 413 ? 17.88655 19.66544 89.62955 1.000 47.64517 42 PRO A N 1
ATOM 6268 C CA . PRO A 1 413 ? 18.64725 19.48957 90.88961 1.000 37.84572 42 PRO A CA 1
ATOM 6269 C C . PRO A 1 413 ? 19.67474 20.59976 91.10325 1.000 34.35621 42 PRO A C 1
ATOM 6270 O O . PRO A 1 413 ? 19.80177 21.14380 92.21132 1.000 33.30398 42 PRO A O 1
ATOM 6281 N N . VAL A 1 414 ? 20.39891 20.97582 90.05026 1.000 38.85852 43 VAL A N 1
ATOM 6282 C CA . VAL A 1 414 ? 21.51150 21.89527 90.22489 1.000 38.14031 43 VAL A CA 1
ATOM 6283 C C . VAL A 1 414 ? 21.04827 23.32019 90.49585 1.000 37.88154 43 VAL A C 1
ATOM 6284 O O . VAL A 1 414 ? 21.82696 24.11737 91.02153 1.000 36.35652 43 VAL A O 1
ATOM 6297 N N . ILE A 1 415 ? 19.80422 23.67095 90.16618 1.000 41.56872 44 ILE A N 1
ATOM 6298 C CA . ILE A 1 415 ? 19.32168 25.01799 90.46284 1.000 45.99245 44 ILE A CA 1
ATOM 6299 C C . ILE A 1 415 ? 19.48610 25.31342 91.94565 1.000 43.91353 44 ILE A C 1
ATOM 6300 O O . ILE A 1 415 ? 20.12431 26.29698 92.33928 1.000 45.03752 44 ILE A O 1
ATOM 6316 N N . GLU A 1 416 ? 18.91173 24.45835 92.79168 1.000 38.98360 45 GLU A N 1
ATOM 6317 C CA . GLU A 1 416 ? 18.98041 24.70442 94.22543 1.000 40.09005 45 GLU A CA 1
ATOM 6318 C C . GLU A 1 416 ? 20.41044 24.59754 94.73054 1.000 33.90522 45 GLU A C 1
ATOM 6319 O O . GLU A 1 416 ? 20.87411 25.44720 95.50268 1.000 30.70634 45 GLU A O 1
ATOM 6331 N N . ILE A 1 417 ? 21.11586 23.53661 94.31987 1.000 34.08959 46 ILE A N 1
ATOM 6332 C CA . ILE A 1 417 ? 22.49828 23.34818 94.75166 1.000 32.20424 46 ILE A CA 1
ATOM 6333 C C . ILE A 1 417 ? 23.32234 24.57388 94.38993 1.000 32.16084 46 ILE A C 1
ATOM 6334 O O . ILE A 1 417 ? 24.02016 25.14889 95.23378 1.000 30.35670 46 ILE A O 1
ATOM 6350 N N . ALA A 1 418 ? 23.26376 24.97790 93.11681 1.000 31.08377 47 ALA A N 1
ATOM 6351 C CA . ALA A 1 418 ? 24.01584 26.13684 92.65851 1.000 34.35975 47 ALA A CA 1
ATOM 6352 C C . ALA A 1 418 ? 23.74533 27.34089 93.54606 1.000 34.35734 47 ALA A C 1
ATOM 6353 O O . ALA A 1 418 ? 24.67593 28.02222 93.98505 1.000 33.36492 47 ALA A O 1
ATOM 6360 N N . LYS A 1 419 ? 22.46653 27.60452 93.82906 1.000 37.92045 48 LYS A N 1
ATOM 6361 C CA . LYS A 1 419 ? 22.09773 28.73412 94.67199 1.000 41.96895 48 LYS A CA 1
ATOM 6362 C C . LYS A 1 419 ? 22.78911 28.65940 96.02598 1.000 39.92490 48 LYS A C 1
ATOM 6363 O O . LYS A 1 419 ? 23.44520 29.61374 96.45484 1.000 38.86661 48 LYS A O 1
ATOM 6382 N N . THR A 1 420 ? 22.65949 27.52389 96.71650 1.000 39.23575 49 THR A N 1
ATOM 6383 C CA . THR A 1 420 ? 23.29694 27.39705 98.02171 1.000 37.47675 49 THR A CA 1
ATOM 6384 C C . THR A 1 420 ? 24.81280 27.51894 97.91750 1.000 35.52294 49 THR A C 1
ATOM 6385 O O . THR A 1 420 ? 25.44741 28.14261 98.77756 1.000 35.85186 49 THR A O 1
ATOM 6396 N N . LEU A 1 421 ? 25.41255 26.93825 96.87322 1.000 31.84017 50 LEU A N 1
ATOM 6397 C CA . LEU A 1 421 ? 26.87099 26.95188 96.76777 1.000 31.59026 50 LEU A CA 1
ATOM 6398 C C . LEU A 1 421 ? 27.39839 28.37777 96.57264 1.000 33.01775 50 LEU A C 1
ATOM 6399 O O . LEU A 1 421 ? 28.41739 28.75481 97.16002 1.000 32.74816 50 LEU A O 1
ATOM 6415 N N . GLN A 1 422 ? 26.72943 29.18680 95.75905 1.000 37.50283 51 GLN A N 1
ATOM 6416 C CA . GLN A 1 422 ? 27.19210 30.56571 95.59194 1.000 42.07830 51 GLN A CA 1
ATOM 6417 C C . GLN A 1 422 ? 27.05542 31.35096 96.89604 1.000 40.94143 51 GLN A C 1
ATOM 6418 O O . GLN A 1 422 ? 27.92795 32.15657 97.24769 1.000 42.92179 51 GLN A O 1
ATOM 6432 N N . ARG A 1 423 ? 25.98062 31.10114 97.64492 1.000 35.49672 52 ARG A N 1
ATOM 6433 C CA . ARG A 1 423 ? 25.74316 31.84163 98.88360 1.000 33.87258 52 ARG A CA 1
ATOM 6434 C C . ARG A 1 423 ? 26.86486 31.60998 99.89238 1.000 31.61663 52 ARG A C 1
ATOM 6435 O O . ARG A 1 423 ? 27.50212 32.55586 100.36364 1.000 27.65743 52 ARG A O 1
ATOM 6456 N N . VAL A 1 424 ? 27.16126 30.34834 100.20119 1.000 31.97254 53 VAL A N 1
ATOM 6457 C CA . VAL A 1 424 ? 28.18978 30.07240 101.20575 1.000 31.34065 53 VAL A CA 1
ATOM 6458 C C . VAL A 1 424 ? 29.60126 30.26185 100.64669 1.000 29.87946 53 VAL A C 1
ATOM 6459 O O . VAL A 1 424 ? 30.54412 30.48911 101.41261 1.000 28.49643 53 VAL A O 1
ATOM 6472 N N . GLY A 1 425 ? 29.78673 30.16033 99.33171 1.000 28.12440 54 GLY A N 1
ATOM 6473 C CA . GLY A 1 425 ? 31.10388 30.42152 98.76343 1.000 28.79595 54 GLY A CA 1
ATOM 6474 C C . GLY A 1 425 ? 31.50130 31.88401 98.84552 1.000 29.86793 54 GLY A C 1
ATOM 6475 O O . GLY A 1 425 ? 32.64868 32.20985 99.16925 1.000 29.01018 54 GLY A O 1
ATOM 6479 N N . ASP A 1 426 ? 30.56340 32.78776 98.55718 1.000 34.95008 55 ASP A N 1
ATOM 6480 C CA . ASP A 1 426 ? 30.82420 34.21161 98.75552 1.000 40.58175 55 ASP A CA 1
ATOM 6481 C C . ASP A 1 426 ? 31.12174 34.51832 100.22074 1.000 39.34921 55 ASP A C 1
ATOM 6482 O O . ASP A 1 426 ? 31.97252 35.36526 100.52828 1.000 36.66905 55 ASP A O 1
ATOM 6491 N N . GLU A 1 427 ? 30.44074 33.82722 101.14064 1.000 38.81511 56 GLU A N 1
ATOM 6492 C CA . GLU A 1 427 ? 30.76226 33.96653 102.56029 1.000 39.44520 56 GLU A CA 1
ATOM 6493 C C . GLU A 1 427 ? 32.26272 33.78946 102.78711 1.000 38.27147 56 GLU A C 1
ATOM 6494 O O . GLU A 1 427 ? 32.94371 34.67258 103.33234 1.000 36.66628 56 GLU A O 1
ATOM 6506 N N . LEU A 1 428 ? 32.80206 32.66973 102.29885 1.000 37.35843 57 LEU A N 1
ATOM 6507 C CA . LEU A 1 428 ? 34.18362 32.29501 102.58489 1.000 39.23943 57 LEU A CA 1
ATOM 6508 C C . LEU A 1 428 ? 35.18229 33.34738 102.11091 1.000 41.69395 57 LEU A C 1
ATOM 6509 O O . LEU A 1 428 ? 36.07520 33.74697 102.86702 1.000 41.59298 57 LEU A O 1
ATOM 6525 N N . GLU A 1 429 ? 35.06703 33.80029 100.86262 1.000 47.08950 58 GLU A N 1
ATOM 6526 C CA . GLU A 1 429 ? 36.10599 34.68403 100.34753 1.000 50.75176 58 GLU A CA 1
ATOM 6527 C C . GLU A 1 429 ? 35.85414 36.15009 100.66462 1.000 52.15962 58 GLU A C 1
ATOM 6528 O O . GLU A 1 429 ? 36.81295 36.93000 100.70884 1.000 51.48345 58 GLU A O 1
ATOM 6540 N N . SER A 1 430 ? 34.60458 36.54165 100.92386 1.000 45.76706 59 SER A N 1
ATOM 6541 C CA . SER A 1 430 ? 34.35836 37.87813 101.46153 1.000 48.36055 59 SER A CA 1
ATOM 6542 C C . SER A 1 430 ? 35.14171 38.09401 102.75100 1.000 48.50178 59 SER A C 1
ATOM 6543 O O . SER A 1 430 ? 35.61760 39.20313 103.02510 1.000 49.98307 59 SER A O 1
ATOM 6551 N N . ALA A 1 431 ? 35.30891 37.03879 103.54387 1.000 51.18775 60 ALA A N 1
ATOM 6552 C CA . ALA A 1 431 ? 36.05280 37.13633 104.78936 1.000 49.65399 60 ALA A CA 1
ATOM 6553 C C . ALA A 1 431 ? 37.55546 36.99585 104.59355 1.000 49.60331 60 ALA A C 1
ATOM 6554 O O . ALA A 1 431 ? 38.29418 37.05821 105.58062 1.000 50.65914 60 ALA A O 1
ATOM 6561 N N . ASN A 1 432 ? 38.02697 36.83106 103.36086 1.000 46.54014 61 ASN A N 1
ATOM 6562 C CA . ASN A 1 432 ? 39.45128 36.68482 103.07617 1.000 46.01807 61 ASN A CA 1
ATOM 6563 C C . ASN A 1 432 ? 39.75547 37.27858 101.69930 1.000 46.63920 61 ASN A C 1
ATOM 6564 O O . ASN A 1 432 ? 40.28107 36.62133 100.80002 1.000 43.83382 61 ASN A O 1
ATOM 6575 N N . THR A 1 433 ? 39.45609 38.56855 101.50818 1.000 50.11290 62 THR A N 1
ATOM 6576 C CA . THR A 1 433 ? 39.54604 39.14327 100.16923 1.000 51.94809 62 THR A CA 1
ATOM 6577 C C . THR A 1 433 ? 40.99045 39.33118 99.72330 1.000 52.28229 62 THR A C 1
ATOM 6578 O O . THR A 1 433 ? 41.28052 39.20029 98.53114 1.000 50.89296 62 THR A O 1
ATOM 6589 N N . ASP A 1 434 ? 41.90595 39.63709 100.64598 1.000 55.75076 63 ASP A N 1
ATOM 6590 C CA . ASP A 1 434 ? 43.29944 39.84116 100.25719 1.000 57.22556 63 ASP A CA 1
ATOM 6591 C C . ASP A 1 434 ? 43.97640 38.52618 99.87740 1.000 54.27504 63 ASP A C 1
ATOM 6592 O O . ASP A 1 434 ? 44.55507 38.40874 98.79168 1.000 52.46801 63 ASP A O 1
ATOM 6601 N N . PHE A 1 435 ? 43.96001 37.54454 100.78567 1.000 53.39990 64 PHE A N 1
ATOM 6602 C CA . PHE A 1 435 ? 44.61161 36.26176 100.52406 1.000 52.52844 64 PHE A CA 1
ATOM 6603 C C . PHE A 1 435 ? 44.29696 35.75074 99.12706 1.000 49.82036 64 PHE A C 1
ATOM 6604 O O . PHE A 1 435 ? 45.18929 35.32677 98.38568 1.000 49.14825 64 PHE A O 1
ATOM 6621 N N . PHE A 1 436 ? 43.02244 35.81664 98.74837 1.000 44.91499 65 PHE A N 1
ATOM 6622 C CA . PHE A 1 436 ? 42.58960 35.26291 97.47639 1.000 45.66778 65 PHE A CA 1
ATOM 6623 C C . PHE A 1 436 ? 43.04402 36.11672 96.30401 1.000 48.64156 65 PHE A C 1
ATOM 6624 O O . PHE A 1 436 ? 43.49415 35.58196 95.28987 1.000 45.67068 65 PHE A O 1
ATOM 6641 N N . LYS A 1 437 ? 42.92643 37.44113 96.40658 1.000 64.77751 66 LYS A N 1
ATOM 6642 C CA . LYS A 1 437 ? 43.28208 38.28355 95.26878 1.000 70.17934 66 LYS A CA 1
ATOM 6643 C C . LYS A 1 437 ? 44.75690 38.14537 94.91464 1.000 73.29696 66 LYS A C 1
ATOM 6644 O O . LYS A 1 437 ? 45.13090 38.29720 93.74452 1.000 77.05622 66 LYS A O 1
ATOM 6663 N N . ASN A 1 438 ? 45.60440 37.84209 95.89849 1.000 65.24224 67 ASN A N 1
ATOM 6664 C CA . ASN A 1 438 ? 47.02990 37.65563 95.65836 1.000 60.24611 67 ASN A CA 1
ATOM 6665 C C . ASN A 1 438 ? 47.42403 36.18726 95.54020 1.000 56.11509 67 ASN A C 1
ATOM 6666 O O . ASN A 1 438 ? 48.62228 35.87939 95.53799 1.000 55.18546 67 ASN A O 1
ATOM 6677 N N . MET A 1 439 ? 46.45875 35.26867 95.50578 1.000 53.99161 68 MET A N 1
ATOM 6678 C CA . MET A 1 439 ? 46.81788 33.85821 95.62698 1.000 54.42612 68 MET A CA 1
ATOM 6679 C C . MET A 1 439 ? 47.73423 33.42058 94.49027 1.000 57.10887 68 MET A C 1
ATOM 6680 O O . MET A 1 439 ? 48.70671 32.69105 94.71481 1.000 58.67659 68 MET A O 1
ATOM 6694 N N . CYS A 1 440 ? 47.44819 33.86196 93.26380 1.000 55.38557 69 CYS A N 1
ATOM 6695 C CA . CYS A 1 440 ? 48.18362 33.35625 92.10952 1.000 54.24471 69 CYS A CA 1
ATOM 6696 C C . CYS A 1 440 ? 49.55942 33.99534 91.97925 1.000 55.69563 69 CYS A C 1
ATOM 6697 O O . CYS A 1 440 ? 50.50185 33.34070 91.51938 1.000 52.77517 69 CYS A O 1
ATOM 6705 N N . ASP A 1 441 ? 49.71182 35.25180 92.39833 1.000 72.45466 70 ASP A N 1
ATOM 6706 C CA . ASP A 1 441 ? 51.03723 35.85960 92.36562 1.000 78.41422 70 ASP A CA 1
ATOM 6707 C C . ASP A 1 441 ? 52.02010 35.16781 93.30799 1.000 78.35103 70 ASP A C 1
ATOM 6708 O O . ASP A 1 441 ? 53.23236 35.26071 93.08721 1.000 78.26618 70 ASP A O 1
ATOM 6717 N N . GLN A 1 442 ? 51.53036 34.48946 94.35149 1.000 77.46582 71 GLN A N 1
ATOM 6718 C CA . GLN A 1 442 ? 52.39836 33.65514 95.18112 1.000 76.16904 71 GLN A CA 1
ATOM 6719 C C . GLN A 1 442 ? 52.86490 32.42247 94.41507 1.000 73.88538 71 GLN A C 1
ATOM 6720 O O . GLN A 1 442 ? 54.06654 32.13826 94.33987 1.000 73.87368 71 GLN A O 1
ATOM 6734 N N . LEU A 1 443 ? 51.91587 31.68621 93.82471 1.000 61.76671 72 LEU A N 1
ATOM 6735 C CA . LEU A 1 443 ? 52.20620 30.35018 93.30352 1.000 58.37443 72 LEU A CA 1
ATOM 6736 C C . LEU A 1 443 ? 53.14284 30.39787 92.09951 1.000 59.13139 72 LEU A C 1
ATOM 6737 O O . LEU A 1 443 ? 54.06543 29.58189 91.98898 1.000 57.22814 72 LEU A O 1
ATOM 6753 N N . GLN A 1 444 ? 52.91919 31.33509 91.18119 1.000 77.12664 73 GLN A N 1
ATOM 6754 C CA . GLN A 1 444 ? 53.71402 31.43204 89.95553 1.000 79.26467 73 GLN A CA 1
ATOM 6755 C C . GLN A 1 444 ? 53.52451 30.17956 89.10157 1.000 75.94499 73 GLN A C 1
ATOM 6756 O O . GLN A 1 444 ? 54.47611 29.48826 88.72798 1.000 77.95900 73 GLN A O 1
ATOM 6770 N N . ILE A 1 445 ? 52.25385 29.87766 88.83895 1.000 55.60288 74 ILE A N 1
ATOM 6771 C CA . ILE A 1 445 ? 51.87028 28.82620 87.91381 1.000 50.48539 74 ILE A CA 1
ATOM 6772 C C . ILE A 1 445 ? 52.43342 29.06487 86.51447 1.000 49.90107 74 ILE A C 1
ATOM 6773 O O . ILE A 1 445 ? 52.61661 30.20696 86.06559 1.000 49.53917 74 ILE A O 1
ATOM 6789 N N . THR A 1 446 ? 52.70937 27.96105 85.82389 1.000 52.82417 75 THR A N 1
ATOM 6790 C CA . THR A 1 446 ? 53.11945 27.94803 84.42511 1.000 52.33739 75 THR A CA 1
ATOM 6791 C C . THR A 1 446 ? 52.59899 26.65414 83.79788 1.000 50.61778 75 THR A C 1
ATOM 6792 O O . THR A 1 446 ? 52.27710 25.70835 84.51101 1.000 50.28890 75 THR A O 1
ATOM 6803 N N . PRO A 1 447 ? 52.53935 26.59973 82.46285 1.000 47.83734 76 PRO A N 1
ATOM 6804 C CA . PRO A 1 447 ? 51.98270 25.38076 81.84352 1.000 46.79668 76 PRO A CA 1
ATOM 6805 C C . PRO A 1 447 ? 52.68684 24.11560 82.30488 1.000 45.96534 76 PRO A C 1
ATOM 6806 O O . PRO A 1 447 ? 52.07333 23.04025 82.31332 1.000 44.39635 76 PRO A O 1
ATOM 6817 N N . SER A 1 448 ? 53.95422 24.22002 82.71486 1.000 47.04300 77 SER A N 1
ATOM 6818 C CA . SER A 1 448 ? 54.75041 23.07175 83.12070 1.000 45.45337 77 SER A CA 1
ATOM 6819 C C . SER A 1 448 ? 54.68841 22.78581 84.61595 1.000 45.00545 77 SER A C 1
ATOM 6820 O O . SER A 1 448 ? 55.11487 21.70572 85.03970 1.000 44.03983 77 SER A O 1
ATOM 6828 N N . THR A 1 449 ? 54.20836 23.72880 85.42612 1.000 43.21411 78 THR A N 1
ATOM 6829 C CA . THR A 1 449 ? 54.08431 23.53862 86.86217 1.000 40.61073 78 THR A CA 1
ATOM 6830 C C . THR A 1 449 ? 52.63666 23.55780 87.32231 1.000 36.08639 78 THR A C 1
ATOM 6831 O O . THR A 1 449 ? 52.38177 23.45918 88.52625 1.000 37.61122 78 THR A O 1
ATOM 6842 N N . ALA A 1 450 ? 51.68527 23.67981 86.39334 1.000 30.91891 79 ALA A N 1
ATOM 6843 C CA . ALA A 1 450 ? 50.30076 23.93531 86.77275 1.000 28.38773 79 ALA A CA 1
ATOM 6844 C C . ALA A 1 450 ? 49.65230 22.70544 87.39808 1.000 26.91097 79 ALA A C 1
ATOM 6845 O O . ALA A 1 450 ? 49.01789 22.80462 88.45639 1.000 24.76057 79 ALA A O 1
ATOM 6852 N N . TYR A 1 451 ? 49.77788 21.54036 86.75510 1.000 31.87446 80 TYR A N 1
ATOM 6853 C CA . TYR A 1 451 ? 49.13409 20.34064 87.28986 1.000 28.71379 80 TYR A CA 1
ATOM 6854 C C . TYR A 1 451 ? 49.70046 19.94739 88.63710 1.000 28.43974 80 TYR A C 1
ATOM 6855 O O . TYR A 1 451 ? 48.90831 19.66209 89.55421 1.000 27.58612 80 TYR A O 1
ATOM 6873 N N . PRO A 1 452 ? 51.01914 19.89134 88.84192 1.000 28.87905 81 PRO A N 1
ATOM 6874 C CA . PRO A 1 452 ? 51.52271 19.50606 90.17329 1.000 28.80830 81 PRO A CA 1
ATOM 6875 C C . PRO A 1 452 ? 51.20338 20.51546 91.26942 1.000 30.15200 81 PRO A C 1
ATOM 6876 O O . PRO A 1 452 ? 50.90774 20.11484 92.40512 1.000 27.66038 81 PRO A O 1
ATOM 6887 N N . THR A 1 453 ? 51.22997 21.81408 90.96781 1.000 32.25717 82 THR A N 1
ATOM 6888 C CA . THR A 1 453 ? 50.80401 22.79117 91.96419 1.000 33.86697 82 THR A CA 1
ATOM 6889 C C . THR A 1 453 ? 49.34053 22.56869 92.36008 1.000 33.43100 82 THR A C 1
ATOM 6890 O O . THR A 1 453 ? 49.01144 22.58865 93.55694 1.000 34.14320 82 THR A O 1
ATOM 6901 N N . PHE A 1 454 ? 48.44988 22.30762 91.38208 1.000 30.11922 83 PHE A N 1
ATOM 6902 C CA . PHE A 1 454 ? 47.03163 22.10460 91.71554 1.000 30.03560 83 PHE A CA 1
ATOM 6903 C C . PHE A 1 454 ? 46.84421 20.90070 92.63418 1.000 29.49994 83 PHE A C 1
ATOM 6904 O O . PHE A 1 454 ? 46.08932 20.96886 93.61515 1.000 28.59549 83 PHE A O 1
ATOM 6921 N N . GLN A 1 455 ? 47.51782 19.78388 92.32566 1.000 30.12415 84 GLN A N 1
ATOM 6922 C CA . GLN A 1 455 ? 47.40494 18.59907 93.16256 1.000 29.09813 84 GLN A CA 1
ATOM 6923 C C . GLN A 1 455 ? 48.05872 18.83226 94.51542 1.000 28.82863 84 GLN A C 1
ATOM 6924 O O . GLN A 1 455 ? 47.48440 18.50580 95.55486 1.000 29.03940 84 GLN A O 1
ATOM 6938 N N . SER A 1 456 ? 49.28873 19.34160 94.50348 1.000 29.58082 85 SER A N 1
ATOM 6939 C CA . SER A 1 456 ? 50.05337 19.57166 95.72035 1.000 32.69292 85 SER A CA 1
ATOM 6940 C C . SER A 1 456 ? 49.25620 20.35821 96.74766 1.000 34.64656 85 SER A C 1
ATOM 6941 O O . SER A 1 456 ? 49.24436 20.01880 97.93676 1.000 34.80140 85 SER A O 1
ATOM 6949 N N . ILE A 1 457 ? 48.58267 21.42508 96.31282 1.000 34.61793 86 ILE A N 1
ATOM 6950 C CA . ILE A 1 457 ? 47.82252 22.22571 97.26067 1.000 35.16766 86 ILE A CA 1
ATOM 6951 C C . ILE A 1 457 ? 46.54843 21.50112 97.66448 1.000 33.96571 86 ILE A C 1
ATOM 6952 O O . ILE A 1 457 ? 46.21226 21.42800 98.85324 1.000 33.22153 86 ILE A O 1
ATOM 6968 N N . ALA A 1 458 ? 45.82476 20.94758 96.68844 1.000 30.73564 87 ALA A N 1
ATOM 6969 C CA . ALA A 1 458 ? 44.57736 20.27395 97.02665 1.000 30.03928 87 ALA A CA 1
ATOM 6970 C C . ALA A 1 458 ? 44.82183 19.19135 98.06694 1.000 30.14851 87 ALA A C 1
ATOM 6971 O O . ALA A 1 458 ? 44.08209 19.08191 99.05565 1.000 30.24808 87 ALA A O 1
ATOM 6978 N N . ASP A 1 459 ? 45.87726 18.38968 97.86695 1.000 31.43254 88 ASP A N 1
ATOM 6979 C CA . ASP A 1 459 ? 46.17751 17.31659 98.80338 1.000 33.09638 88 ASP A CA 1
ATOM 6980 C C . ASP A 1 459 ? 46.45834 17.86156 100.20034 1.000 34.68327 88 ASP A C 1
ATOM 6981 O O . ASP A 1 459 ? 46.10170 17.23249 101.19902 1.000 33.14273 88 ASP A O 1
ATOM 6990 N N . GLU A 1 460 ? 47.13666 19.00932 100.30097 1.000 38.40918 89 GLU A N 1
ATOM 6991 C CA . GLU A 1 460 ? 47.50105 19.51565 101.62421 1.000 39.10482 89 GLU A CA 1
ATOM 6992 C C . GLU A 1 460 ? 46.31788 20.14533 102.34989 1.000 37.08076 89 GLU A C 1
ATOM 6993 O O . GLU A 1 460 ? 46.37223 20.30448 103.57367 1.000 36.62227 89 GLU A O 1
ATOM 7005 N N . ILE A 1 461 ? 45.25385 20.50690 101.63197 1.000 33.37398 90 ILE A N 1
ATOM 7006 C CA . ILE A 1 461 ? 44.04057 20.96400 102.30408 1.000 33.06475 90 ILE A CA 1
ATOM 7007 C C . ILE A 1 461 ? 43.45203 19.83043 10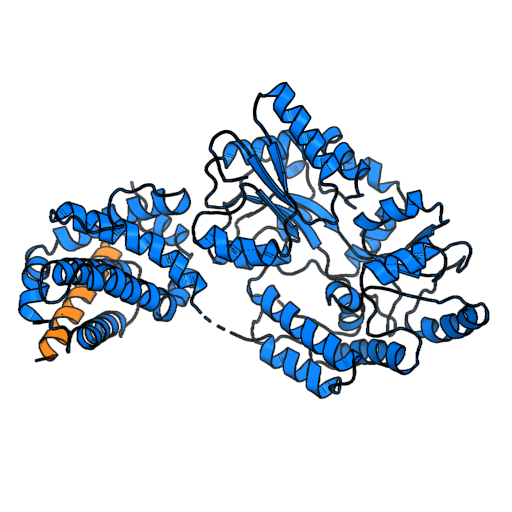3.12846 1.000 33.33019 90 ILE A C 1
ATOM 7008 O O . ILE A 1 461 ? 43.02589 20.01562 104.27456 1.000 35.09573 90 ILE A O 1
ATOM 7024 N N . PHE A 1 462 ? 43.41190 18.64399 102.54738 1.000 32.26965 91 PHE A N 1
ATOM 7025 C CA . PHE A 1 462 ? 42.60849 17.53834 103.04531 1.000 33.83472 91 PHE A CA 1
ATOM 7026 C C . PHE A 1 462 ? 43.42555 16.51107 103.82263 1.000 36.33031 91 PHE A C 1
ATOM 7027 O O . PHE A 1 462 ? 42.87616 15.48444 104.22785 1.000 35.59845 91 PHE A O 1
ATOM 7044 N N . VAL A 1 463 ? 44.72517 16.74796 104.01699 1.000 40.31195 92 VAL A N 1
ATOM 7045 C CA . VAL A 1 463 ? 45.56526 15.71714 104.60678 1.000 44.07999 92 VAL A CA 1
ATOM 7046 C C . VAL A 1 463 ? 45.11494 15.42000 106.03036 1.000 43.93311 92 VAL A C 1
ATOM 7047 O O . VAL A 1 463 ? 45.17555 14.27042 106.48377 1.000 44.12567 92 VAL A O 1
ATOM 7060 N N . SER A 1 464 ? 44.60592 16.42609 106.74148 1.000 44.97107 93 SER A N 1
ATOM 7061 C CA . SER A 1 464 ? 44.16663 16.20755 108.11533 1.000 44.53047 93 SER A CA 1
ATOM 7062 C C . SER A 1 464 ? 42.68860 15.90222 108.24452 1.000 44.09769 93 SER A C 1
ATOM 7063 O O . SER A 1 464 ? 42.20932 15.64982 109.35227 1.000 44.55253 93 SER A O 1
ATOM 7071 N N . GLY A 1 465 ? 41.93934 15.88425 107.13549 1.000 42.07211 94 GLY A N 1
ATOM 7072 C CA . GLY A 1 465 ? 40.56866 15.43175 107.16518 1.000 41.26816 94 GLY A CA 1
ATOM 7073 C C . GLY A 1 465 ? 39.65177 16.34959 106.38928 1.000 40.74832 94 GLY A C 1
ATOM 7074 O O . GLY A 1 465 ? 40.07335 17.38235 105.84934 1.000 39.08575 94 GLY A O 1
ATOM 7078 N N . LYS A 1 466 ? 38.36506 15.97091 106.33595 1.000 44.59857 95 LYS A N 1
ATOM 7079 C CA . LYS A 1 466 ? 37.38781 16.57850 105.44041 1.000 43.39394 95 LYS A CA 1
ATOM 7080 C C . LYS A 1 466 ? 36.13382 17.03232 106.18507 1.000 44.26924 95 LYS A C 1
ATOM 7081 O O . LYS A 1 466 ? 35.70997 16.39203 107.15827 1.000 46.02655 95 LYS A O 1
ATOM 7100 N N . ASN A 1 467 ? 35.54119 18.12424 105.68678 1.000 37.63652 96 ASN A N 1
ATOM 7101 C CA . ASN A 1 467 ? 34.23958 18.63050 106.10702 1.000 35.81877 96 ASN A CA 1
ATOM 7102 C C . ASN A 1 467 ? 33.68479 19.50676 104.98515 1.000 35.23376 96 ASN A C 1
ATOM 7103 O O . ASN A 1 467 ? 34.38776 19.85373 104.02532 1.000 34.41780 96 ASN A O 1
ATOM 7114 N N . TRP A 1 468 ? 32.38205 19.80745 105.07992 1.000 34.34387 97 TRP A N 1
ATOM 7115 C CA . TRP A 1 468 ? 31.72295 20.53798 103.99438 1.000 35.50745 97 TRP A CA 1
ATOM 7116 C C . TRP A 1 468 ? 32.40362 21.88999 103.73570 1.000 33.78818 97 TRP A C 1
ATOM 7117 O O . TRP A 1 468 ? 32.35069 22.42421 102.61691 1.000 31.77738 97 TRP A O 1
ATOM 7138 N N . GLY A 1 469 ? 33.05130 22.45916 104.74526 1.000 33.75222 98 GLY A N 1
ATOM 7139 C CA . GLY A 1 469 ? 33.71741 23.73722 104.54886 1.000 34.55008 98 GLY A CA 1
ATOM 7140 C C . GLY A 1 469 ? 35.04571 23.60248 103.83055 1.000 34.22738 98 GLY A C 1
ATOM 7141 O O . GLY A 1 469 ? 35.40570 24.45097 103.00013 1.000 34.53302 98 GLY A O 1
ATOM 7145 N N . ARG A 1 470 ? 35.80122 22.54492 104.14173 1.000 31.16911 99 ARG A N 1
ATOM 7146 C CA . ARG A 1 470 ? 37.02022 22.26398 103.39501 1.000 30.62760 99 ARG A CA 1
ATOM 7147 C C . ARG A 1 470 ? 36.72121 21.94984 101.93484 1.000 27.61034 99 ARG A C 1
ATOM 7148 O O . ARG A 1 470 ? 37.60217 22.10410 101.09103 1.000 27.09799 99 ARG A O 1
ATOM 7169 N N . VAL A 1 471 ? 35.49220 21.55184 101.61780 1.000 27.26836 100 VAL A N 1
ATOM 7170 C CA . VAL A 1 471 ? 35.11105 21.27643 100.23895 1.000 26.71493 100 VAL A CA 1
ATOM 7171 C C . VAL A 1 471 ? 34.80385 22.56738 99.50717 1.000 26.25767 100 VAL A C 1
ATOM 7172 O O . VAL A 1 471 ? 35.16451 22.73133 98.33870 1.000 23.86345 100 VAL A O 1
ATOM 7185 N N . VAL A 1 472 ? 34.10998 23.49493 100.18100 1.000 28.27351 101 VAL A N 1
ATOM 7186 C CA . VAL A 1 472 ? 33.83217 24.80513 99.58669 1.000 27.92362 101 VAL A CA 1
ATOM 7187 C C . VAL A 1 472 ? 35.11698 25.59152 99.39067 1.000 29.39509 101 VAL A C 1
ATOM 7188 O O . VAL A 1 472 ? 35.30647 26.25172 98.36045 1.000 29.93457 101 VAL A O 1
ATOM 7201 N N . ALA A 1 473 ? 36.00146 25.56356 100.38693 1.000 30.85870 102 ALA A N 1
ATOM 7202 C CA . ALA A 1 473 ? 37.32408 26.15766 100.22744 1.000 32.36712 102 ALA A CA 1
ATOM 7203 C C . ALA A 1 473 ? 38.02396 25.59446 99.00177 1.000 27.12729 102 ALA A C 1
ATOM 7204 O O . ALA A 1 473 ? 38.62729 26.33072 98.21621 1.000 25.29088 102 ALA A O 1
ATOM 7211 N N . PHE A 1 474 ? 37.93650 24.28186 98.82026 1.000 26.26492 103 PHE A N 1
ATOM 7212 C CA . PHE A 1 474 ? 38.56478 23.63305 97.67595 1.000 26.96202 103 PHE A CA 1
ATOM 7213 C C . PHE A 1 474 ? 37.93595 24.07478 96.35605 1.000 25.54274 103 PHE A C 1
ATOM 7214 O O . PHE A 1 474 ? 38.65267 24.37892 95.38454 1.000 25.53144 103 PHE A O 1
ATOM 7231 N N . LEU A 1 475 ? 36.60066 24.13173 96.30593 1.000 20.54838 104 LEU A N 1
ATOM 7232 C CA . LEU A 1 475 ? 35.91548 24.59805 95.11240 1.000 20.75816 104 LEU A CA 1
ATOM 7233 C C . LEU A 1 475 ? 36.20876 26.06761 94.81167 1.000 25.22122 104 LEU A C 1
ATOM 7234 O O . LEU A 1 475 ? 36.18398 26.47185 93.64400 1.000 23.87157 104 LEU A O 1
ATOM 7250 N N . THR A 1 476 ? 36.46427 26.88515 95.83060 1.000 24.96062 105 THR A N 1
ATOM 7251 C CA . THR A 1 476 ? 36.78098 28.28462 95.54297 1.000 27.91332 105 THR A CA 1
ATOM 7252 C C . THR A 1 476 ? 38.22099 28.43691 95.05779 1.000 25.98395 105 THR A C 1
ATOM 7253 O O . THR A 1 476 ? 38.48539 29.23162 94.15114 1.000 23.42713 105 THR A O 1
ATOM 7264 N N . PHE A 1 477 ? 39.14866 27.64092 95.60722 1.000 28.90399 106 PHE A N 1
ATOM 7265 C CA . PHE A 1 477 ? 40.52526 27.59087 95.10865 1.000 31.18002 106 PHE A CA 1
ATOM 7266 C C . PHE A 1 477 ? 40.55381 27.21199 93.62931 1.000 33.88483 106 PHE A C 1
ATOM 7267 O O . PHE A 1 477 ? 41.10937 27.93895 92.79422 1.000 34.12336 106 PHE A O 1
ATOM 7284 N N . GLY A 1 478 ? 39.90154 26.10178 93.27905 1.000 32.17278 107 GLY A N 1
ATOM 7285 C CA . GLY A 1 478 ? 39.95860 25.63060 91.90335 1.000 30.82759 107 GLY A CA 1
ATOM 7286 C C . GLY A 1 478 ? 39.28119 26.58515 90.94166 1.000 30.67831 107 GLY A C 1
ATOM 7287 O O . GLY A 1 478 ? 39.73546 26.77314 89.80844 1.000 30.41576 107 GLY A O 1
ATOM 7291 N N . GLY A 1 479 ? 38.17187 27.18455 91.36814 1.000 34.80348 108 GLY A N 1
ATOM 7292 C CA . GLY A 1 479 ? 37.55377 28.21954 90.55106 1.000 37.10091 108 GLY A CA 1
ATOM 7293 C C . GLY A 1 479 ? 38.48762 29.39032 90.30571 1.000 37.52906 108 GLY A C 1
ATOM 7294 O O . GLY A 1 479 ? 38.63676 29.86164 89.17431 1.000 35.75789 108 GLY A O 1
ATOM 7298 N N . ASN A 1 480 ? 39.16837 29.84612 91.35706 1.000 38.82824 109 ASN A N 1
ATOM 7299 C CA . ASN A 1 480 ? 40.10572 30.95094 91.18086 1.000 41.62632 109 ASN A CA 1
ATOM 7300 C C . ASN A 1 480 ? 41.30255 30.53090 90.33848 1.000 37.83552 109 ASN A C 1
ATOM 7301 O O . ASN A 1 480 ? 41.81695 31.32164 89.53890 1.000 36.53950 109 ASN A O 1
ATOM 7312 N N . PHE A 1 481 ? 41.79539 29.30976 90.55599 1.000 34.62221 110 PHE A N 1
ATOM 7313 C CA . PHE A 1 481 ? 42.84241 28.75102 89.70883 1.000 34.01145 110 PHE A CA 1
ATOM 7314 C C . PHE A 1 481 ? 42.42004 28.81227 88.24682 1.000 33.08848 110 PHE A C 1
ATOM 7315 O O . PHE A 1 481 ? 43.18636 29.25542 87.38582 1.000 32.86595 110 PHE A O 1
ATOM 7332 N N . ALA A 1 482 ? 41.17139 28.44202 87.96403 1.000 29.87833 111 ALA A N 1
ATOM 7333 C CA . ALA A 1 482 ? 40.68745 28.40713 86.59039 1.000 32.14291 111 ALA A CA 1
ATOM 7334 C C . ALA A 1 482 ? 40.67692 29.79908 85.97614 1.000 35.68472 111 ALA A C 1
ATOM 7335 O O . ALA A 1 482 ? 41.22882 30.02180 84.89032 1.000 35.33345 111 ALA A O 1
ATOM 7342 N N . VAL A 1 483 ? 40.01634 30.74795 86.64606 1.000 32.67915 112 VAL A N 1
ATOM 7343 C CA . VAL A 1 483 ? 39.94503 32.11584 86.13642 1.000 35.30736 112 VAL A CA 1
ATOM 7344 C C . VAL A 1 483 ? 41.33853 32.66176 85.86813 1.000 42.08023 112 VAL A C 1
ATOM 7345 O O . VAL A 1 483 ? 41.55235 33.46024 84.94591 1.000 40.13569 112 VAL A O 1
ATOM 7358 N N . HIS A 1 484 ? 42.29817 32.28217 86.70230 1.000 57.67897 113 HIS A N 1
ATOM 7359 C CA . HIS A 1 484 ? 43.66280 32.75460 86.51586 1.000 63.89180 113 HIS A CA 1
ATOM 7360 C C . HIS A 1 484 ? 44.27827 32.15616 85.25978 1.000 61.63815 113 HIS A C 1
ATOM 7361 O O . HIS A 1 484 ? 45.03234 32.82982 84.54575 1.000 57.88104 113 HIS A O 1
ATOM 7375 N N . CYS A 1 485 ? 43.95025 30.89891 84.95614 1.000 42.52208 114 CYS A N 1
ATOM 7376 C CA . CYS A 1 485 ? 44.48005 30.28034 83.74376 1.000 41.73829 114 CYS A CA 1
ATOM 7377 C C . CYS A 1 485 ? 43.90921 30.92999 82.48939 1.000 40.41301 114 CYS A C 1
ATOM 7378 O O . CYS A 1 485 ? 44.63081 31.12697 81.50356 1.000 37.72432 114 CYS A O 1
ATOM 7386 N N . ALA A 1 486 ? 42.60840 31.23100 82.48929 1.000 48.15544 115 ALA A N 1
ATOM 7387 C CA . ALA A 1 486 ? 42.01415 31.93785 81.36083 1.000 49.33709 115 ALA A CA 1
ATOM 7388 C C . ALA A 1 486 ? 42.69059 33.28062 81.12712 1.000 52.17103 115 ALA A C 1
ATOM 7389 O O . ALA A 1 486 ? 42.72712 33.77117 79.99728 1.000 53.10723 115 ALA A O 1
ATOM 7396 N N . LEU A 1 487 ? 43.24441 33.87713 82.17374 1.000 54.23603 116 LEU A N 1
ATOM 7397 C CA . LEU A 1 487 ? 43.79349 35.22039 82.07079 1.000 56.81018 116 LEU A CA 1
ATOM 7398 C C . LEU A 1 487 ? 45.12517 35.26047 81.32653 1.000 58.03899 116 LEU A C 1
ATOM 7399 O O . LEU A 1 487 ? 45.48619 36.30814 80.78169 1.000 60.31538 116 LEU A O 1
ATOM 7415 N N . ARG A 1 488 ? 45.86796 34.15857 81.28310 1.000 63.91862 117 ARG A N 1
ATOM 7416 C CA . ARG A 1 488 ? 47.20413 34.16268 80.69808 1.000 66.42663 117 ARG A CA 1
ATOM 7417 C C . ARG A 1 488 ? 47.13746 33.73743 79.23656 1.000 66.12282 117 ARG A C 1
ATOM 7418 O O . ARG A 1 488 ? 46.57116 32.68970 78.91323 1.000 65.08015 117 ARG A O 1
ATOM 7439 N N . ALA A 1 489 ? 47.73262 34.54455 78.35914 1.000 61.60285 118 ALA A N 1
ATOM 7440 C CA . ALA A 1 489 ? 47.71506 34.24549 76.93539 1.000 61.79979 118 ALA A CA 1
ATOM 7441 C C . ALA A 1 489 ? 48.46152 32.96385 76.58480 1.000 62.56672 118 ALA A C 1
ATOM 7442 O O . ALA A 1 489 ? 48.28375 32.46712 75.46910 1.000 62.93805 118 ALA A O 1
ATOM 7449 N N . ASP A 1 490 ? 49.30199 32.42900 77.47807 1.000 69.52590 119 ASP A N 1
ATOM 7450 C CA . ASP A 1 490 ? 49.99214 31.16564 77.22465 1.000 70.23849 119 ASP A CA 1
ATOM 7451 C C . ASP A 1 490 ? 49.20863 29.96101 77.75606 1.000 65.27921 119 ASP A C 1
ATOM 7452 O O . ASP A 1 490 ? 49.71431 28.83508 77.70507 1.000 62.79971 119 ASP A O 1
ATOM 7461 N N . MET A 1 491 ? 47.97145 30.17888 78.22331 1.000 53.65973 120 MET A N 1
ATOM 7462 C CA . MET A 1 491 ? 47.11181 29.13206 78.77820 1.000 52.02363 120 MET A CA 1
ATOM 7463 C C . MET A 1 491 ? 45.67865 29.58858 78.50777 1.000 53.43858 120 MET A C 1
ATOM 7464 O O . MET A 1 491 ? 45.17057 30.47828 79.19768 1.000 53.18548 120 MET A O 1
ATOM 7478 N N . GLY A 1 492 ? 45.04101 28.99797 77.51576 1.000 52.19583 121 GLY A N 1
ATOM 7479 C CA . GLY A 1 492 ? 43.86707 29.61502 76.93326 1.000 54.57389 121 GLY A CA 1
ATOM 7480 C C . GLY A 1 492 ? 42.53960 29.27975 77.58764 1.000 54.19912 121 GLY A C 1
ATOM 7481 O O . GLY A 1 492 ? 42.44497 28.91538 78.76416 1.000 54.22679 121 GLY A O 1
ATOM 7485 N N . GLU A 1 493 ? 41.48199 29.47761 76.79202 1.000 64.33241 122 GLU A N 1
ATOM 7486 C CA . GLU A 1 493 ? 40.20198 28.81817 77.02549 1.000 62.59482 122 GLU A CA 1
ATOM 7487 C C . GLU A 1 493 ? 40.38814 27.31382 77.16818 1.000 59.05248 122 GLU A C 1
ATOM 7488 O O . GLU A 1 493 ? 39.53118 26.62369 77.74170 1.000 57.96901 122 GLU A O 1
ATOM 7500 N N . GLU A 1 494 ? 41.50751 26.78706 76.66235 1.000 51.42459 123 GLU A N 1
ATOM 7501 C CA . GLU A 1 494 ? 41.73358 25.35194 76.77171 1.000 51.16934 123 GLU A CA 1
ATOM 7502 C C . GLU A 1 494 ? 41.94403 24.95383 78.22675 1.000 45.69438 123 GLU A C 1
ATOM 7503 O O . GLU A 1 494 ? 41.50776 23.87721 78.65503 1.000 43.02112 123 GLU A O 1
ATOM 7515 N N . TYR A 1 495 ? 42.58431 25.82037 79.01070 1.000 40.81385 124 TYR A N 1
ATOM 7516 C CA . TYR A 1 495 ? 42.82344 25.48157 80.40169 1.000 39.46568 124 TYR A CA 1
ATOM 7517 C C . TYR A 1 495 ? 41.57763 25.60026 81.25529 1.000 36.80653 124 TYR A C 1
ATOM 7518 O O . TYR A 1 495 ? 41.57950 25.09252 82.37803 1.000 35.31162 124 TYR A O 1
ATOM 7536 N N . VAL A 1 496 ? 40.52643 26.26035 80.77230 1.000 35.22756 125 VAL A N 1
ATOM 7537 C CA . VAL A 1 496 ? 39.33048 26.42859 81.58805 1.000 34.63126 125 VAL A CA 1
ATOM 7538 C C . VAL A 1 496 ? 38.61504 25.09775 81.76503 1.000 34.10262 125 VAL A C 1
ATOM 7539 O O . VAL A 1 496 ? 38.41385 24.63448 82.88976 1.000 31.27735 125 VAL A O 1
ATOM 7552 N N . ASP A 1 497 ? 38.18022 24.48081 80.66103 1.000 43.29200 126 ASP A N 1
ATOM 7553 C CA . ASP A 1 497 ? 37.55620 23.16201 80.75449 1.000 44.31345 126 ASP A CA 1
ATOM 7554 C C . ASP A 1 497 ? 38.53028 22.14374 81.33358 1.000 40.30542 126 ASP A C 1
ATOM 7555 O O . ASP A 1 497 ? 38.11740 21.19978 82.02221 1.000 40.34129 126 ASP A O 1
ATOM 7564 N N . ARG A 1 498 ? 39.82949 22.34807 81.09579 1.000 33.20363 127 ARG A N 1
ATOM 7565 C CA . ARG A 1 498 ? 40.84254 21.44612 81.63622 1.000 31.33167 127 ARG A CA 1
ATOM 7566 C C . ARG A 1 498 ? 40.86566 21.50993 83.15739 1.000 30.42591 127 ARG A C 1
ATOM 7567 O O . ARG A 1 498 ? 40.84555 20.47597 83.82890 1.000 28.49109 127 ARG A O 1
ATOM 7588 N N . VAL A 1 499 ? 40.88121 22.71586 83.72850 1.000 29.16090 128 VAL A N 1
ATOM 7589 C CA . VAL A 1 499 ? 40.86653 22.80077 85.18482 1.000 28.26888 128 VAL A CA 1
ATOM 7590 C C . VAL A 1 499 ? 39.50744 22.38716 85.73731 1.000 29.51163 128 VAL A C 1
ATOM 7591 O O . VAL A 1 499 ? 39.42681 21.73069 86.78373 1.000 29.23592 128 VAL A O 1
ATOM 7604 N N . VAL A 1 500 ? 38.41907 22.74653 85.04804 1.000 27.85697 129 VAL A N 1
ATOM 7605 C CA . VAL A 1 500 ? 37.11159 22.28152 85.50016 1.000 29.20731 129 VAL A CA 1
ATOM 7606 C C . VAL A 1 500 ? 37.11049 20.77075 85.60777 1.000 27.79898 129 VAL A C 1
ATOM 7607 O O . VAL A 1 500 ? 36.49269 20.20243 86.51584 1.000 27.69869 129 VAL A O 1
ATOM 7620 N N . ASN A 1 501 ? 37.80698 20.09381 84.68797 1.000 31.01308 130 ASN A N 1
ATOM 7621 C CA . ASN A 1 501 ? 37.90245 18.63371 84.74595 1.000 28.11224 130 ASN A CA 1
ATOM 7622 C C . ASN A 1 501 ? 38.77332 18.18452 85.91834 1.000 27.51959 130 ASN A C 1
ATOM 7623 O O . ASN A 1 501 ? 38.42047 17.23987 86.64654 1.000 27.74234 130 ASN A O 1
ATOM 7634 N N . TRP A 1 502 ? 39.92423 18.84129 86.11574 1.000 25.22434 131 TRP A N 1
ATOM 7635 C CA . TRP A 1 502 ? 40.76185 18.50508 87.26494 1.000 24.94292 131 TRP A CA 1
ATOM 7636 C C . TRP A 1 502 ? 39.93692 18.53593 88.54149 1.000 26.42377 131 TRP A C 1
ATOM 7637 O O . TRP A 1 502 ? 39.97657 17.59650 89.34884 1.000 23.75122 131 TRP A O 1
ATOM 7658 N N . ILE A 1 503 ? 39.13450 19.60045 88.70779 1.000 26.41157 132 ILE A N 1
ATOM 7659 C CA . ILE A 1 503 ? 38.31419 19.75417 89.90260 1.000 25.36932 132 ILE A CA 1
ATOM 7660 C C . ILE A 1 503 ? 37.28554 18.63586 89.98074 1.000 26.91285 132 ILE A C 1
ATOM 7661 O O . ILE A 1 503 ? 37.06905 18.04874 91.04888 1.000 25.28715 132 ILE A O 1
ATOM 7677 N N . SER A 1 504 ? 36.59102 18.36563 88.87259 1.000 27.75413 133 SER A N 1
ATOM 7678 C CA . SER A 1 504 ? 35.51063 17.38234 88.89538 1.000 30.00637 133 SER A CA 1
ATOM 7679 C C . SER A 1 504 ? 36.04820 15.98503 89.17458 1.000 30.90371 133 SER A C 1
ATOM 7680 O O . SER A 1 504 ? 35.50347 15.24757 90.01007 1.000 32.51549 133 SER A O 1
ATOM 7688 N N . LYS A 1 505 ? 37.12928 15.60725 88.49352 1.000 29.13841 134 LYS A N 1
ATOM 7689 C CA . LYS A 1 505 ? 37.75308 14.31915 88.76108 1.000 29.44362 134 LYS A CA 1
ATOM 7690 C C . LYS A 1 505 ? 38.24540 14.23616 90.19987 1.000 28.01752 134 LYS A C 1
ATOM 7691 O O . LYS A 1 505 ? 38.05710 13.21632 90.87472 1.000 26.95879 134 LYS A O 1
ATOM 7710 N N . TYR A 1 506 ? 38.90420 15.28832 90.68694 1.000 28.85690 135 TYR A N 1
ATOM 7711 C CA . TYR A 1 506 ? 39.39772 15.25997 92.06313 1.000 28.26520 135 TYR A CA 1
ATOM 7712 C C . TYR A 1 506 ? 38.27691 14.91208 93.03073 1.000 27.93188 135 TYR A C 1
ATOM 7713 O O . TYR A 1 506 ? 38.48735 14.16576 93.99662 1.000 27.14145 135 TYR A O 1
ATOM 7731 N N . MET A 1 507 ? 37.06567 15.41358 92.76166 1.000 28.66688 136 MET A N 1
ATOM 7732 C CA . MET A 1 507 ? 35.93325 15.12516 93.63004 1.000 28.64572 136 MET A CA 1
ATOM 7733 C C . MET A 1 507 ? 35.48528 13.68038 93.46929 1.000 28.28829 136 MET A C 1
ATOM 7734 O O . MET A 1 507 ? 35.27757 12.96785 94.45826 1.000 26.64127 136 MET A O 1
ATOM 7748 N N . ALA A 1 508 ? 35.28820 13.24266 92.22941 1.000 29.71260 137 ALA A N 1
ATOM 7749 C CA . ALA A 1 508 ? 34.88549 11.86129 92.00163 1.000 30.90478 137 ALA A CA 1
ATOM 7750 C C . ALA A 1 508 ? 35.89164 10.88761 92.60441 1.000 30.74172 137 ALA A C 1
ATOM 7751 O O . ALA A 1 508 ? 35.51456 9.86577 93.18357 1.000 29.72022 137 ALA A O 1
ATOM 7758 N N . VAL A 1 509 ? 37.17957 11.19073 92.47107 1.000 28.56287 138 VAL A N 1
ATOM 7759 C CA . VAL A 1 509 ? 38.21064 10.26848 92.92358 1.000 28.17238 138 VAL A CA 1
ATOM 7760 C C . VAL A 1 509 ? 38.36671 10.34131 94.44015 1.000 29.38576 138 VAL A C 1
ATOM 7761 O O . VAL A 1 509 ? 38.30100 9.32782 95.14018 1.000 28.41717 138 VAL A O 1
ATOM 7774 N N . ASN A 1 510 ? 38.57059 11.54436 94.97624 1.000 29.51222 139 ASN A N 1
ATOM 7775 C CA . ASN A 1 510 ? 39.05998 11.65355 96.33821 1.000 30.07740 139 ASN A CA 1
ATOM 7776 C C . ASN A 1 510 ? 37.98088 11.97866 97.36302 1.000 31.32224 139 ASN A C 1
ATOM 7777 O O . ASN A 1 510 ? 38.22518 11.78106 98.55297 1.000 30.42149 139 ASN A O 1
ATOM 7788 N N . LEU A 1 511 ? 36.80663 12.47169 96.95299 1.000 31.96570 140 LEU A N 1
ATOM 7789 C CA . LEU A 1 511 ? 35.82025 12.95944 97.91582 1.000 33.21765 140 LEU A CA 1
ATOM 7790 C C . LEU A 1 511 ? 34.43603 12.31435 97.82747 1.000 33.98878 140 LEU A C 1
ATOM 7791 O O . LEU A 1 511 ? 33.62321 12.53876 98.73167 1.000 32.42787 140 LEU A O 1
ATOM 7807 N N . ASP A 1 512 ? 34.14105 11.52506 96.79053 1.000 31.83683 141 ASP A N 1
ATOM 7808 C CA . ASP A 1 512 ? 32.78568 10.99871 96.60371 1.000 34.02829 141 ASP A CA 1
ATOM 7809 C C . ASP A 1 512 ? 32.35629 10.12067 97.77676 1.000 36.56673 141 ASP A C 1
ATOM 7810 O O . ASP A 1 512 ? 31.17811 10.11299 98.16347 1.000 36.67367 141 ASP A O 1
ATOM 7819 N N . TYR A 1 513 ? 33.29554 9.37755 98.35942 1.000 37.53397 142 TYR A N 1
ATOM 7820 C CA . TYR A 1 513 ? 32.94994 8.53082 99.49654 1.000 42.02927 142 TYR A CA 1
ATOM 7821 C C . TYR A 1 513 ? 32.39447 9.36542 100.64730 1.000 39.73206 142 TYR A C 1
ATOM 7822 O O . TYR A 1 513 ? 31.28586 9.12206 101.14293 1.000 40.20692 142 TYR A O 1
ATOM 7840 N N . TRP A 1 514 ? 33.17299 10.35518 101.08873 1.000 36.84400 143 TRP A N 1
ATOM 7841 C CA . TRP A 1 514 ? 32.75540 11.20644 102.19688 1.000 35.22701 143 TRP A CA 1
ATOM 7842 C C . TRP A 1 514 ? 31.44177 11.91966 101.88083 1.000 33.27397 143 TRP A C 1
ATOM 7843 O O . TRP A 1 514 ? 30.54139 11.99159 102.72701 1.000 33.48978 143 TRP A O 1
ATOM 7864 N N . ILE A 1 515 ? 31.29371 12.40413 100.64497 1.000 32.28543 144 ILE A N 1
ATOM 7865 C CA . ILE A 1 515 ? 30.09500 13.15061 100.27141 1.000 31.42957 144 ILE A CA 1
ATOM 7866 C C . ILE A 1 515 ? 28.85666 12.27375 100.39677 1.000 32.75027 144 ILE A C 1
ATOM 7867 O O . ILE A 1 515 ? 27.80998 12.71659 100.88504 1.000 32.94758 144 ILE A O 1
ATOM 7883 N N . ASN A 1 516 ? 28.93985 11.02526 99.93706 1.000 38.79684 145 ASN A N 1
ATOM 7884 C CA . ASN A 1 516 ? 27.79176 10.13331 100.07553 1.000 43.01836 145 ASN A CA 1
ATOM 7885 C C . ASN A 1 516 ? 27.56771 9.74565 101.53166 1.000 43.68019 145 ASN A C 1
ATOM 7886 O O . ASN A 1 516 ? 26.42066 9.63199 101.97649 1.000 42.68399 145 ASN A O 1
ATOM 7897 N N . GLN A 1 517 ? 28.64346 9.54192 102.29171 1.000 44.32743 146 GLN A N 1
ATOM 7898 C CA . GLN A 1 517 ? 28.48579 9.19733 103.70104 1.000 46.66447 146 GLN A CA 1
ATOM 7899 C C . GLN A 1 517 ? 27.71500 10.27163 104.45788 1.000 45.13359 146 GLN A C 1
ATOM 7900 O O . GLN A 1 517 ? 26.98368 9.96120 105.40435 1.000 43.29271 146 GLN A O 1
ATOM 7914 N N . GLN A 1 518 ? 27.86181 11.53424 104.06173 1.000 52.10514 147 GLN A N 1
ATOM 7915 C CA . GLN A 1 518 ? 27.23085 12.65926 104.73590 1.000 55.00969 147 GLN A CA 1
ATOM 7916 C C . GLN A 1 518 ? 25.99485 13.15638 103.98628 1.000 52.05164 147 GLN A C 1
ATOM 7917 O O . GLN A 1 518 ? 25.56601 14.29675 104.18768 1.000 51.79040 147 GLN A O 1
ATOM 7931 N N . GLY A 1 519 ? 25.42834 12.33166 103.10724 1.000 47.79370 148 GLY A N 1
ATOM 7932 C CA . GLY A 1 519 ? 24.07389 12.54061 102.61971 1.000 46.07124 148 GLY A CA 1
ATOM 7933 C C . GLY A 1 519 ? 23.91107 13.02753 101.18325 1.000 44.69155 148 GLY A C 1
ATOM 7934 O O . GLY A 1 519 ? 22.77613 13.31981 100.76661 1.000 43.61043 148 GLY A O 1
ATOM 7938 N N . GLY A 1 520 ? 24.99035 13.10144 100.40224 1.000 42.44744 149 GLY A N 1
ATOM 7939 C CA . GLY A 1 520 ? 24.86906 13.63265 99.04784 1.000 39.79692 149 GLY A CA 1
ATOM 7940 C C . GLY A 1 520 ? 24.50143 15.10938 99.09810 1.000 39.10936 149 GLY A C 1
ATOM 7941 O O . GLY A 1 520 ? 24.50469 15.74226 100.14717 1.000 40.00438 149 GLY A O 1
ATOM 7945 N N . TRP A 1 521 ? 24.15273 15.65546 97.93298 1.000 35.43635 150 TRP A N 1
ATOM 7946 C CA . TRP A 1 521 ? 23.91735 17.09382 97.87812 1.000 34.53373 150 TRP A CA 1
ATOM 7947 C C . TRP A 1 521 ? 22.68312 17.49830 98.66759 1.000 35.90384 150 TRP A C 1
ATOM 7948 O O . TRP A 1 521 ? 22.58465 18.65798 99.06749 1.000 34.20590 150 TRP A O 1
ATOM 7969 N N . ASP A 1 522 ? 21.74869 16.57810 98.92668 1.000 38.29917 151 ASP A N 1
ATOM 7970 C CA . ASP A 1 522 ? 20.64100 16.91070 99.81952 1.000 41.69050 151 ASP A CA 1
ATOM 7971 C C . ASP A 1 522 ? 21.13513 17.21381 101.22858 1.000 40.71867 151 ASP A C 1
ATOM 7972 O O . ASP A 1 522 ? 20.55129 18.05031 101.92493 1.000 41.33655 151 ASP A O 1
ATOM 7981 N N . GLY A 1 523 ? 22.20346 16.54208 101.66326 1.000 39.31845 152 GLY A N 1
ATOM 7982 C CA . GLY A 1 523 ? 22.82425 16.89263 102.92906 1.000 38.87134 152 GLY A CA 1
ATOM 7983 C C . GLY A 1 523 ? 23.48254 18.25879 102.89034 1.000 35.85260 152 GLY A C 1
ATOM 7984 O O . GLY A 1 523 ? 23.36516 19.03797 103.83963 1.000 34.15214 152 GLY A O 1
ATOM 7988 N N . PHE A 1 524 ? 24.22008 18.54493 101.81340 1.000 36.08241 153 PHE A N 1
ATOM 7989 C CA . PHE A 1 524 ? 24.71730 19.89303 101.55340 1.000 35.39758 153 PHE A CA 1
ATOM 7990 C C . PHE A 1 524 ? 23.60213 20.91849 101.71298 1.000 35.71932 153 PHE A C 1
ATOM 7991 O O . PHE A 1 524 ? 23.74693 21.89577 102.45445 1.000 36.00290 153 PHE A O 1
ATOM 8008 N N . LEU A 1 525 ? 22.46942 20.70206 101.03775 1.000 31.00988 154 LEU A N 1
ATOM 8009 C CA . LEU A 1 525 ? 21.35813 21.64584 101.13919 1.000 32.14708 154 LEU A CA 1
ATOM 8010 C C . LEU A 1 525 ? 20.90676 21.85227 102.58499 1.000 31.77285 154 LEU A C 1
ATOM 8011 O O . LEU A 1 525 ? 20.56816 22.97244 102.98123 1.000 31.69893 154 LEU A O 1
ATOM 8027 N N . ILE A 1 526 ? 20.88694 20.79555 103.38675 1.000 33.85740 155 ILE A N 1
ATOM 8028 C CA . ILE A 1 526 ? 20.38644 20.94714 104.74815 1.000 36.44772 155 ILE A CA 1
ATOM 8029 C C . ILE A 1 526 ? 21.44009 21.58137 105.65040 1.000 36.77037 155 ILE A C 1
ATOM 8030 O O . ILE A 1 526 ? 21.11112 22.43825 106.47594 1.000 39.56503 155 ILE A O 1
ATOM 8046 N N . PHE A 1 527 ? 22.70979 21.16292 105.52470 1.000 33.23524 156 PHE A N 1
ATOM 8047 C CA . PHE A 1 527 ? 23.75345 21.71280 106.38899 1.000 34.52266 156 PHE A CA 1
ATOM 8048 C C . PHE A 1 527 ? 23.78312 23.23642 106.28350 1.000 33.85272 156 PHE A C 1
ATOM 8049 O O . PHE A 1 527 ? 23.81524 23.93637 107.29925 1.000 32.74546 156 PHE A O 1
ATOM 8066 N N . PHE A 1 528 ? 23.73694 23.76374 105.05612 1.000 36.44707 157 PHE A N 1
ATOM 8067 C CA . PHE A 1 528 ? 23.87151 25.19568 104.81051 1.000 38.99273 157 PHE A CA 1
ATOM 8068 C C . PHE A 1 528 ? 22.52897 25.90608 104.62525 1.000 41.24412 157 PHE A C 1
ATOM 8069 O O . PHE A 1 528 ? 22.51929 27.06194 104.19995 1.000 41.69288 157 PHE A O 1
ATOM 8086 N N . GLU A 1 529 ? 21.41144 25.26203 104.96113 1.000 38.37752 158 GLU A N 1
ATOM 8087 C CA . GLU A 1 529 ? 20.07570 25.84303 104.80926 1.000 43.09703 158 GLU A CA 1
ATOM 8088 C C . GLU A 1 529 ? 19.89648 27.10603 105.64846 1.000 43.51218 158 GLU A C 1
ATOM 8089 O O . GLU A 1 529 ? 20.56802 27.31520 106.66646 1.000 43.13256 158 GLU A O 1
ATOM 8101 N N . LYS A 1 530 ? 18.97696 27.95748 105.19258 1.000 56.04355 159 LYS A N 1
ATOM 8102 C CA . LYS A 1 530 ? 18.90559 29.32528 105.67284 1.000 57.05137 159 LYS A CA 1
ATOM 8103 C C . LYS A 1 530 ? 17.95988 29.45038 106.86451 1.000 56.71460 159 LYS A C 1
ATOM 8104 O O . LYS A 1 530 ? 17.30695 28.49544 107.29623 1.000 56.05270 159 LYS A O 1
ATOM 8123 N N . THR A 1 531 ? 17.88331 30.67809 107.36733 1.000 58.84794 160 THR A N 1
ATOM 8124 C CA . THR A 1 531 ? 17.02525 31.08849 108.47533 1.000 58.37523 160 THR A CA 1
ATOM 8125 C C . THR A 1 531 ? 16.66540 30.02616 109.50956 1.000 56.91727 160 THR A C 1
ATOM 8126 O O . THR A 1 531 ? 15.54788 30.06028 110.03696 1.000 56.76352 160 THR A O 1
ATOM 8137 N N . ASN B 2 3 ? 60.12431 27.45458 96.67959 1.000 113.27376 92 ASN B N 1
ATOM 8138 C CA . ASN B 2 3 ? 59.39028 27.27254 95.43039 1.000 112.54700 92 ASN B CA 1
ATOM 8139 C C . ASN B 2 3 ? 57.99487 26.72677 95.71894 1.000 111.56471 92 ASN B C 1
ATOM 8140 O O . ASN B 2 3 ? 56.99172 27.36756 95.39657 1.000 108.88611 92 ASN B O 1
ATOM 8150 N N . GLY B 2 4 ? 57.93512 25.55378 96.34973 1.000 112.26062 93 GLY B N 1
ATOM 8151 C CA . GLY B 2 4 ? 56.66469 24.91511 96.63532 1.000 111.45199 93 GLY B CA 1
ATOM 8152 C C . GLY B 2 4 ? 56.19128 25.06246 98.06633 1.000 110.09130 93 GLY B C 1
ATOM 8153 O O . GLY B 2 4 ? 54.99317 24.96831 98.34193 1.000 110.66640 93 GLY B O 1
ATOM 8157 N N . THR B 2 5 ? 57.11834 25.27105 98.99888 1.000 104.27123 94 THR B N 1
ATOM 8158 C CA . THR B 2 5 ? 56.71911 25.55623 100.37199 1.000 102.27679 94 THR B CA 1
ATOM 8159 C C . THR B 2 5 ? 55.73942 26.71830 100.44354 1.000 98.73038 94 THR B C 1
ATOM 8160 O O . THR B 2 5 ? 55.00536 26.84596 101.43206 1.000 99.18433 94 THR B O 1
ATOM 8171 N N . VAL B 2 6 ? 55.73745 27.58619 99.42911 1.000 75.64855 95 VAL B N 1
ATOM 8172 C CA . VAL B 2 6 ? 54.63851 28.52933 99.26004 1.000 70.40053 95 VAL B CA 1
ATOM 8173 C C . VAL B 2 6 ? 53.32431 27.76327 99.14739 1.000 67.32863 95 VAL B C 1
ATOM 8174 O O . VAL B 2 6 ? 52.31930 28.10275 99.78430 1.000 66.64933 95 VAL B O 1
ATOM 8187 N N . ASN B 2 7 ? 53.32004 26.70721 98.32979 1.000 60.06369 96 ASN B N 1
ATOM 8188 C CA . ASN B 2 7 ? 52.11970 25.89654 98.16987 1.000 57.30194 96 ASN B CA 1
ATOM 8189 C C . ASN B 2 7 ? 51.62033 25.40462 99.51917 1.000 58.04244 96 ASN B C 1
ATOM 8190 O O . ASN B 2 7 ? 50.41301 25.40407 99.78390 1.000 57.13340 96 ASN B O 1
ATOM 8201 N N . LYS B 2 8 ? 52.54225 24.97093 100.38187 1.000 67.77357 97 LYS B N 1
ATOM 8202 C CA . LYS B 2 8 ? 52.15437 24.49681 101.70457 1.000 67.71781 97 LYS B CA 1
ATOM 8203 C C . LYS B 2 8 ? 51.51163 25.61831 102.51242 1.000 64.53288 97 LYS B C 1
ATOM 8204 O O . LYS B 2 8 ? 50.52807 25.39892 103.23051 1.000 63.63467 97 LYS B O 1
ATOM 8223 N N . GLU B 2 9 ? 52.07063 26.82803 102.41949 1.000 58.21264 98 GLU B N 1
ATOM 8224 C CA . GLU B 2 9 ? 51.48862 27.97824 103.09840 1.000 55.16121 98 GLU B CA 1
ATOM 8225 C C . GLU B 2 9 ? 50.07604 28.24247 102.60045 1.000 49.62950 98 GLU B C 1
ATOM 8226 O O . GLU B 2 9 ? 49.14611 28.42360 103.39541 1.000 48.31527 98 GLU B O 1
ATOM 8238 N N . VAL B 2 10 ? 49.90851 28.30544 101.27817 1.000 46.17383 99 VAL B N 1
ATOM 8239 C CA . VAL B 2 10 ? 48.59668 28.56999 100.70013 1.000 43.14708 99 VAL B CA 1
ATOM 8240 C C . VAL B 2 10 ? 47.59707 27.52497 101.18413 1.000 40.03790 99 VAL B C 1
ATOM 8241 O O . VAL B 2 10 ? 46.48679 27.84916 101.62924 1.000 38.55152 99 VAL B O 1
ATOM 8254 N N . ALA B 2 11 ? 47.99375 26.25056 101.13165 1.000 37.77278 100 ALA B N 1
ATOM 8255 C CA . ALA B 2 11 ? 47.07555 25.17218 101.48133 1.000 36.30538 100 ALA B CA 1
ATOM 8256 C C . ALA B 2 11 ? 46.68787 25.22315 102.95542 1.000 36.10808 100 ALA B C 1
ATOM 8257 O O . ALA B 2 11 ? 45.52182 25.00647 103.30847 1.000 34.98725 100 ALA B O 1
ATOM 8264 N N . HIS B 2 12 ? 47.64477 25.50586 103.83399 1.000 36.15624 101 HIS B N 1
ATOM 8265 C CA . HIS B 2 12 ? 47.30545 25.60316 105.25137 1.000 39.26942 101 HIS B CA 1
ATOM 8266 C C . HIS B 2 12 ? 46.27711 26.70294 105.48117 1.000 40.48858 101 HIS B C 1
ATOM 8267 O O . HIS B 2 12 ? 45.31746 26.51865 106.24014 1.000 38.33843 101 HIS B O 1
ATOM 8281 N N . CYS B 2 13 ? 46.40017 27.81189 104.75009 1.000 48.73953 102 CYS B N 1
ATOM 8282 C CA . CYS B 2 13 ? 45.42630 28.89083 104.87311 1.000 51.75503 102 CYS B CA 1
ATOM 8283 C C . CYS B 2 13 ? 44.04830 28.45004 104.38445 1.000 45.37642 102 CYS B C 1
ATOM 8284 O O . CYS B 2 13 ? 43.03615 28.67070 105.05900 1.000 42.24522 102 CYS B O 1
ATOM 8292 N N . LEU B 2 14 ? 43.98369 27.82292 103.20825 1.000 43.71323 103 LEU B N 1
ATOM 8293 C CA . LEU B 2 14 ? 42.68613 27.39456 102.69000 1.000 39.90229 103 LEU B CA 1
ATOM 8294 C C . LEU B 2 14 ? 41.97701 26.48455 103.68667 1.000 38.55233 103 LEU B C 1
ATOM 8295 O O . LEU B 2 14 ? 40.75103 26.55898 103.85166 1.000 36.62846 103 LEU B O 1
ATOM 8311 N N . LYS B 2 15 ? 42.73762 25.62718 104.37342 1.000 38.25270 104 LYS B N 1
ATOM 8312 C CA . LYS B 2 15 ? 42.14842 24.72953 105.36736 1.000 41.49772 104 LYS B CA 1
ATOM 8313 C C . LYS B 2 15 ? 41.48017 25.52621 106.49353 1.000 39.52617 104 LYS B C 1
ATOM 8314 O O . LYS B 2 15 ? 40.28453 25.35835 106.77524 1.000 36.15707 104 LYS B O 1
ATOM 8333 N N . ARG B 2 16 ? 42.24496 26.39606 107.15467 1.000 44.12663 105 ARG B N 1
ATOM 8334 C CA . ARG B 2 16 ? 41.69857 27.17845 108.26452 1.000 46.18733 105 ARG B CA 1
ATOM 8335 C C . ARG B 2 16 ? 40.48397 27.98121 107.80911 1.000 42.57456 105 ARG B C 1
ATOM 8336 O O . ARG B 2 16 ? 39.50978 28.14264 108.55522 1.000 40.77636 105 ARG B O 1
ATOM 8357 N N . ILE B 2 17 ? 40.52375 28.46613 106.56502 1.000 45.12343 106 ILE B N 1
ATOM 8358 C CA . ILE B 2 17 ? 39.41959 29.22963 105.99136 1.000 43.39840 106 ILE B CA 1
ATOM 8359 C C . ILE B 2 17 ? 38.17123 28.35723 105.90136 1.000 40.47715 106 ILE B C 1
ATOM 8360 O O . ILE B 2 17 ? 37.04921 28.78478 106.21897 1.000 38.94394 106 ILE B O 1
ATOM 8376 N N . GLY B 2 18 ? 38.34974 27.13029 105.41319 1.000 37.34775 107 GLY B N 1
ATOM 8377 C CA . GLY B 2 18 ? 37.22588 26.21924 105.29617 1.000 33.71840 107 GLY B CA 1
ATOM 8378 C C . GLY B 2 18 ? 36.63371 25.86800 106.64487 1.000 32.32946 107 GLY B C 1
ATOM 8379 O O . GLY B 2 18 ? 35.41000 25.78042 106.79358 1.000 29.71843 107 GLY B O 1
ATOM 8383 N N . ASP B 2 19 ? 37.48737 25.64458 107.64102 1.000 32.48374 108 ASP B N 1
ATOM 8384 C CA . ASP B 2 19 ? 36.99574 25.30004 108.97278 1.000 34.87971 108 ASP B CA 1
ATOM 8385 C C . ASP B 2 19 ? 36.15960 26.42716 109.57138 1.000 34.81123 108 ASP B C 1
ATOM 8386 O O . ASP B 2 19 ? 35.14434 26.17221 110.23226 1.000 33.75114 108 ASP B O 1
ATOM 8395 N N . ASP B 2 20 ? 36.55250 27.68023 109.33228 1.000 43.40365 109 ASP B N 1
ATOM 8396 C CA . ASP B 2 20 ? 35.76712 28.79715 109.84644 1.000 44.06099 109 ASP B CA 1
ATOM 8397 C C . ASP B 2 20 ? 34.34755 28.74885 109.30348 1.000 40.73362 109 ASP B C 1
ATOM 8398 O O . ASP B 2 20 ? 33.38834 29.05066 110.02336 1.000 40.32726 109 ASP B O 1
ATOM 8407 N N . LEU B 2 21 ? 34.20016 28.39584 108.01778 1.000 34.71703 110 LEU B N 1
ATOM 8408 C CA . LEU B 2 21 ? 32.87680 28.36214 107.40014 1.000 31.75807 110 LEU B CA 1
ATOM 8409 C C . LEU B 2 21 ? 32.01237 27.28223 108.03734 1.000 32.82140 110 LEU B C 1
ATOM 8410 O O . LEU B 2 21 ? 30.82144 27.50152 108.31597 1.000 30.24595 110 LEU B O 1
ATOM 8426 N N . VAL B 2 22 ? 32.59710 26.10622 108.27546 1.000 38.59469 111 VAL B N 1
ATOM 8427 C CA . VAL B 2 22 ? 31.84981 25.02062 108.90063 1.000 40.66341 111 VAL B CA 1
ATOM 8428 C C . VAL B 2 22 ? 31.38166 25.43775 110.28545 1.000 40.21439 111 VAL B C 1
ATOM 8429 O O . VAL B 2 22 ? 30.25035 25.14921 110.69575 1.000 40.82868 111 VAL B O 1
ATOM 8442 N N . ASN B 2 23 ? 32.26392 26.08523 111.04581 1.000 35.68702 112 ASN B N 1
ATOM 8443 C CA . ASN B 2 23 ? 31.91965 26.45429 112.41791 1.000 36.44170 112 ASN B CA 1
ATOM 8444 C C . ASN B 2 23 ? 30.80943 27.49480 112.45412 1.000 35.27751 112 ASN B C 1
ATOM 8445 O O . ASN B 2 23 ? 30.05339 27.56492 113.42986 1.000 34.28475 112 ASN B O 1
ATOM 8456 N N . ASN B 2 24 ? 30.66937 28.28277 111.39263 1.000 37.15875 113 ASN B N 1
ATOM 8457 C CA . ASN B 2 24 ? 29.62673 29.30077 111.36523 1.000 36.36151 113 ASN B CA 1
ATOM 8458 C C . ASN B 2 24 ? 28.26581 28.73267 110.98437 1.000 36.70866 113 ASN B C 1
ATOM 8459 O O . ASN B 2 24 ? 27.27774 29.47912 110.97613 1.000 34.53764 113 ASN B O 1
ATOM 8470 N N . HIS B 2 25 ? 28.18954 27.43596 110.66239 1.000 36.39398 114 HIS B N 1
ATOM 8471 C CA . HIS B 2 25 ? 26.93756 26.82004 110.23832 1.000 39.13566 114 HIS B CA 1
ATOM 8472 C C . HIS B 2 25 ? 26.64575 25.53104 110.99950 1.000 44.34672 114 HIS B C 1
ATOM 8473 O O . HIS B 2 25 ? 25.85244 24.70866 110.53093 1.000 50.14786 114 HIS B O 1
ATOM 8487 N N . GLN B 2 26 ? 27.27073 25.32071 112.15663 1.000 44.97999 115 GLN B N 1
ATOM 8488 C CA . GLN B 2 26 ? 27.03659 24.06355 112.85320 1.000 40.89795 115 GLN B CA 1
ATOM 8489 C C . GLN B 2 26 ? 25.56926 23.88536 113.25093 1.000 37.08353 115 GLN B C 1
ATOM 8490 O O . GLN B 2 26 ? 25.15684 22.75640 113.51540 1.000 36.31279 115 GLN B O 1
ATOM 8504 N N . LEU B 2 27 ? 24.77833 24.96260 113.33082 1.000 33.94441 116 LEU B N 1
ATOM 8505 C CA . LEU B 2 27 ? 23.41278 24.89901 113.84738 1.000 35.11684 116 LEU B CA 1
ATOM 8506 C C . LEU B 2 27 ? 22.44488 25.62111 112.92094 1.000 38.88041 116 LEU B C 1
ATOM 8507 O O . LEU B 2 27 ? 22.79215 26.62563 112.28752 1.000 35.83450 116 LEU B O 1
ATOM 8523 N N . ASN B 2 28 ? 21.20319 25.14111 112.90235 1.000 65.99088 117 ASN B N 1
ATOM 8524 C CA . ASN B 2 28 ? 20.17828 25.73428 112.04242 1.000 71.16851 117 ASN B CA 1
ATOM 8525 C C . ASN B 2 28 ? 18.90314 26.14677 112.77735 1.000 72.22501 117 ASN B C 1
ATOM 8526 O O . ASN B 2 28 ? 18.65617 25.72116 113.91162 1.000 74.57908 117 ASN B O 1
#

Organism: Hydra vulgaris (NCBI:txid6087)